Protein AF-A0A7X7D3A3-F1 (afdb_monomer)

Mean predicted aligned error: 17.34 Å

pLDDT: mean 84.49, std 18.95, range [30.3, 98.81]

Foldseek 3Di:
DDDDDDDDDDDDDDDDDDDDDDDDDDDDDDDDDDDDDDDDDDDDDDDDDDDDDDDDDDDPPDDDVVVVVVVVVVVVVVCVVVVVVVVLVCQQQPPPAFADKDKFFFDPPDWLLRVLVSCVVVQLGVHSVSLVVVVVVVVDTDFEGGIFIGTHNHHSVRVVVRRVVHHDDPPPPPQFDKQFFDFLAWLLVVLVSLPVVDPPRHSVVLLVCLQVVLADAPLADPPHSGCAQQFAGGIDGHDPPDDSSNNSNVRNVVSVVLCVVLPVPVLQVVLCVPLVDNDDSQLLSLQLLLLQVPALDLVCLLVLLVLLSLCLSVQHQSLRVLQQCLQQVVVVHDRDLPDPVGQSNSNNGTDGGPGRSIHGHSSSSNSSSRHDDDQFNDWDDPDQRDIDTDRDVVVVVVRLVNCVVVVNPSD

Radius of gyration: 46.27 Å; Cα contacts (8 Å, |Δi|>4): 566; chains: 1; bounding box: 114×82×119 Å

Structure (mmCIF, N/CA/C/O backbone):
data_AF-A0A7X7D3A3-F1
#
_entry.id   AF-A0A7X7D3A3-F1
#
loop_
_atom_site.group_PDB
_atom_site.id
_atom_site.type_symbol
_atom_site.label_atom_id
_atom_site.label_alt_id
_atom_site.label_comp_id
_atom_site.label_asym_id
_atom_site.label_entity_id
_atom_site.label_seq_id
_atom_site.pdbx_PDB_ins_code
_atom_site.Cartn_x
_atom_site.Cartn_y
_atom_site.Cartn_z
_atom_site.occupancy
_atom_site.B_iso_or_equiv
_atom_site.auth_seq_id
_atom_site.auth_comp_id
_atom_site.auth_asym_id
_atom_site.auth_atom_id
_atom_site.pdbx_PDB_model_num
ATOM 1 N N . MET A 1 1 ? 2.700 42.071 -3.654 1.00 42.41 1 MET A N 1
ATOM 2 C CA . MET A 1 1 ? 1.911 43.321 -3.659 1.00 42.41 1 MET A CA 1
ATOM 3 C C . MET A 1 1 ? 0.602 43.046 -2.926 1.00 42.41 1 MET A C 1
ATOM 5 O O . MET A 1 1 ? -0.077 42.122 -3.356 1.00 42.41 1 MET A O 1
ATOM 9 N N . PRO A 1 2 ? 0.286 43.743 -1.819 1.00 57.59 2 PRO A N 1
ATOM 10 C CA . PRO A 1 2 ? -0.967 43.575 -1.081 1.00 57.59 2 PRO A CA 1
ATOM 11 C C . PRO A 1 2 ? -1.868 44.826 -1.151 1.00 57.59 2 PRO A C 1
ATOM 13 O O . PRO A 1 2 ? -1.368 45.946 -1.188 1.00 57.59 2 PRO A O 1
ATOM 16 N N . ALA A 1 3 ? -3.183 44.623 -1.132 1.00 42.22 3 ALA A N 1
ATOM 17 C CA . ALA A 1 3 ? -4.250 45.549 -0.713 1.00 42.22 3 ALA A CA 1
ATOM 18 C C . ALA A 1 3 ? -5.552 44.730 -0.809 1.00 42.22 3 ALA A C 1
ATOM 20 O O . ALA A 1 3 ? -5.716 44.005 -1.782 1.00 42.22 3 ALA A O 1
ATOM 21 N N . GLY A 1 4 ? -6.503 44.706 0.115 1.00 35.97 4 GLY A N 1
ATOM 22 C CA . GLY A 1 4 ? -6.866 45.575 1.232 1.00 35.97 4 GLY A CA 1
ATOM 23 C C . GLY A 1 4 ? -8.407 45.470 1.367 1.00 35.97 4 GLY A C 1
ATOM 24 O O . GLY A 1 4 ? -9.063 45.293 0.340 1.00 35.97 4 GLY A O 1
ATOM 25 N N . PRO A 1 5 ? -8.992 45.501 2.578 1.00 63.09 5 PRO A N 1
ATOM 26 C CA . PRO A 1 5 ? -10.416 45.233 2.827 1.00 63.09 5 PRO A CA 1
ATOM 27 C C . PRO A 1 5 ? -11.272 46.514 2.834 1.00 63.09 5 PRO A C 1
ATOM 29 O O . PRO A 1 5 ? -10.730 47.615 2.910 1.00 63.09 5 PRO A O 1
ATOM 32 N N . THR A 1 6 ? -12.605 46.374 2.823 1.00 49.06 6 THR A N 1
ATOM 33 C CA . THR A 1 6 ? -13.546 47.472 3.136 1.00 49.06 6 THR A CA 1
ATOM 34 C C . THR A 1 6 ? -14.730 46.981 3.984 1.00 49.06 6 THR A C 1
ATOM 36 O O . THR A 1 6 ? -15.481 46.102 3.570 1.00 49.06 6 THR A O 1
ATOM 39 N N . GLU A 1 7 ? -14.848 47.547 5.188 1.00 44.03 7 GLU A N 1
ATOM 40 C CA . GLU A 1 7 ? -16.096 47.767 5.942 1.00 44.03 7 GLU A CA 1
ATOM 41 C C . GLU A 1 7 ? -16.736 49.121 5.496 1.00 44.03 7 GLU A C 1
ATOM 43 O O . GLU A 1 7 ? -16.257 49.715 4.527 1.00 44.03 7 GLU A O 1
ATOM 48 N N . PRO A 1 8 ? -17.654 49.742 6.274 1.00 67.25 8 PRO A N 1
ATOM 49 C CA . PRO A 1 8 ? -19.105 49.521 6.402 1.00 67.25 8 PRO A CA 1
ATOM 50 C C . PRO A 1 8 ? -19.854 50.827 6.020 1.00 67.25 8 PRO A C 1
ATOM 52 O O . PRO A 1 8 ? -19.216 51.687 5.430 1.00 67.25 8 PRO A O 1
ATOM 55 N N . LEU A 1 9 ? -21.155 51.006 6.336 1.00 42.56 9 LEU A N 1
ATOM 56 C CA . LEU A 1 9 ? -21.838 52.295 6.660 1.00 42.56 9 LEU A CA 1
ATOM 57 C C . LEU A 1 9 ? -23.389 52.113 6.830 1.00 42.56 9 LEU A C 1
ATOM 59 O O . LEU A 1 9 ? -23.883 51.033 6.508 1.00 42.56 9 LEU A O 1
ATOM 63 N N . PRO A 1 10 ? -24.140 53.097 7.397 1.00 54.12 10 PRO A N 1
ATOM 64 C CA . PRO A 1 10 ? -25.171 52.907 8.437 1.00 54.12 10 PRO A CA 1
ATOM 65 C C . PRO A 1 10 ? -26.549 53.544 8.098 1.00 54.12 10 PRO A C 1
ATOM 67 O O . PRO A 1 10 ? -26.739 54.016 6.982 1.00 54.12 10 PRO A O 1
ATOM 70 N N . GLY A 1 11 ? -27.444 53.658 9.097 1.00 34.69 11 GLY A N 1
ATOM 71 C CA . GLY A 1 11 ? -28.260 54.875 9.290 1.00 34.69 11 GLY A CA 1
ATOM 72 C C . GLY A 1 11 ? -29.787 54.732 9.398 1.00 34.69 11 GLY A C 1
ATOM 73 O O . GLY A 1 11 ? -30.402 54.047 8.587 1.00 34.69 11 GLY A O 1
ATOM 74 N N . ASP A 1 12 ? -30.336 55.468 10.376 1.00 43.19 12 ASP A N 1
ATOM 75 C CA . ASP A 1 12 ? -31.549 56.313 10.298 1.00 43.19 12 ASP A CA 1
ATOM 76 C C . ASP A 1 12 ? -32.794 55.889 11.117 1.00 43.19 12 ASP A C 1
ATOM 78 O O . ASP A 1 12 ? -33.663 55.128 10.694 1.00 43.19 12 ASP A O 1
ATOM 82 N N . ASP A 1 13 ? -32.817 56.355 12.369 1.00 43.16 13 ASP A N 1
ATOM 83 C CA . ASP A 1 13 ? -33.705 57.379 12.956 1.00 43.16 13 ASP A CA 1
ATOM 84 C C . ASP A 1 13 ? -35.021 57.719 12.213 1.00 43.16 13 ASP A C 1
ATOM 86 O O . ASP A 1 13 ? -34.980 58.110 11.054 1.00 43.16 13 ASP A O 1
ATOM 90 N N . ASP A 1 14 ? -36.171 57.714 12.915 1.00 43.06 14 ASP A N 1
ATOM 91 C CA . ASP A 1 14 ? -37.113 58.854 12.907 1.00 43.06 14 ASP A CA 1
ATOM 92 C C . ASP A 1 14 ? -38.301 58.716 13.884 1.00 43.06 14 ASP A C 1
ATOM 94 O O . ASP A 1 14 ? -38.749 57.635 14.268 1.00 43.06 14 ASP A O 1
ATOM 98 N N . ILE A 1 15 ? -38.785 59.885 14.303 1.00 35.81 15 ILE A N 1
ATOM 99 C CA . ILE A 1 15 ? -39.710 60.187 15.402 1.00 35.81 15 ILE A CA 1
ATOM 100 C C . ILE A 1 15 ? -41.029 60.766 14.822 1.00 35.81 15 ILE A C 1
ATOM 102 O O . ILE A 1 15 ? -40.985 61.427 13.791 1.00 35.81 15 ILE A O 1
ATOM 106 N N . TRP A 1 16 ? -42.152 60.627 15.557 1.00 33.91 16 TRP A N 1
ATOM 107 C CA . TRP A 1 16 ? -43.258 61.609 15.773 1.00 33.91 16 TRP A CA 1
ATOM 108 C C . TRP A 1 16 ? -44.717 61.289 15.352 1.00 33.91 16 TRP A C 1
ATOM 110 O O . TRP A 1 16 ? -45.013 60.844 14.251 1.00 33.91 16 TRP A O 1
ATOM 120 N N . THR A 1 17 ? -45.615 61.770 16.240 1.00 37.44 17 THR A N 1
ATOM 121 C CA . THR A 1 17 ? -47.051 62.163 16.125 1.00 37.44 17 THR A CA 1
ATOM 122 C C . THR A 1 17 ? -48.114 61.052 16.245 1.00 37.44 17 THR A C 1
ATOM 124 O O . THR A 1 17 ? -48.041 60.061 15.540 1.00 37.44 17 THR A O 1
ATOM 127 N N . ALA A 1 18 ? -49.057 61.015 17.207 1.00 33.09 18 ALA A N 1
ATOM 128 C CA . ALA A 1 18 ? -50.016 61.964 17.825 1.00 33.09 18 ALA A CA 1
ATOM 129 C C . ALA A 1 18 ? -51.439 61.918 17.202 1.00 33.09 18 ALA A C 1
ATOM 131 O O . ALA A 1 18 ? -51.650 62.578 16.196 1.00 33.09 18 ALA A O 1
ATOM 132 N N . SER A 1 19 ? -52.357 61.191 17.884 1.00 38.97 19 SER A N 1
ATOM 133 C CA . SER A 1 19 ? -53.828 61.365 18.135 1.00 38.97 19 SER A CA 1
ATOM 134 C C . SER A 1 19 ? -54.789 61.804 16.988 1.00 38.97 19 SER A C 1
ATOM 136 O O . SER A 1 19 ? -54.306 62.119 15.910 1.00 38.97 19 SER A O 1
ATOM 138 N N . PRO A 1 20 ? -56.139 61.944 17.160 1.00 56.09 20 PRO A N 1
ATOM 139 C CA . PRO A 1 20 ? -57.086 61.609 18.256 1.00 56.09 20 PRO A CA 1
ATOM 140 C C . PRO A 1 20 ? -58.430 60.949 17.776 1.00 56.09 20 PRO A C 1
ATOM 142 O O . PRO A 1 20 ? -58.563 60.602 16.607 1.00 56.09 20 PRO A O 1
ATOM 145 N N . VAL A 1 21 ? -59.425 60.916 18.694 1.00 42.16 21 VAL A N 1
ATOM 146 C CA . VAL A 1 21 ? -60.917 60.895 18.546 1.00 42.16 21 VAL A CA 1
ATOM 147 C C . VAL A 1 21 ? -61.598 59.596 18.061 1.00 42.16 21 VAL A C 1
ATOM 149 O O . VAL A 1 21 ? -61.060 58.893 17.223 1.00 42.16 21 VAL A O 1
ATOM 152 N N . ASP A 1 22 ? -62.767 59.147 18.544 1.00 38.09 22 ASP A N 1
ATOM 153 C CA . ASP A 1 22 ? -63.893 59.751 19.284 1.00 38.09 22 ASP A CA 1
ATOM 154 C C . ASP A 1 22 ? -64.672 58.657 20.066 1.00 38.09 22 ASP A C 1
ATOM 156 O O . ASP A 1 22 ? -64.638 57.483 19.696 1.00 38.09 22 ASP A O 1
ATOM 160 N N . GLY A 1 23 ? -65.382 59.048 21.137 1.00 30.30 23 GLY A N 1
ATOM 161 C CA . GLY A 1 23 ? -66.297 58.201 21.933 1.00 30.30 23 GLY A CA 1
ATOM 162 C C . GLY A 1 23 ? -67.658 57.931 21.245 1.00 30.30 23 GLY A C 1
ATOM 163 O O . GLY A 1 23 ? -67.702 57.920 20.017 1.00 30.30 23 GLY A O 1
ATOM 164 N N . PRO A 1 24 ? -68.800 57.793 21.968 1.00 52.47 24 PRO A N 1
ATOM 165 C CA . PRO A 1 24 ? -68.982 57.924 23.421 1.00 52.47 24 PRO A CA 1
ATOM 166 C C . PRO A 1 24 ? -70.018 56.960 24.075 1.00 52.47 24 PRO A C 1
ATOM 168 O O . PRO A 1 24 ? -70.699 56.204 23.390 1.00 52.47 24 PRO A O 1
ATOM 171 N N . ALA A 1 25 ? -70.163 57.147 25.403 1.00 39.56 25 ALA A N 1
ATOM 172 C CA . ALA A 1 25 ? -71.405 57.138 26.211 1.00 39.56 25 ALA A CA 1
ATOM 173 C C . ALA A 1 25 ? -72.142 55.789 26.389 1.00 39.56 25 ALA A C 1
ATOM 175 O O . ALA A 1 25 ? -72.196 54.975 25.481 1.00 39.56 25 ALA A O 1
ATOM 176 N N . ALA A 1 26 ? -72.797 55.445 27.498 1.00 41.62 26 ALA A N 1
ATOM 177 C CA . ALA A 1 26 ? -73.342 56.121 28.688 1.00 41.62 26 ALA A CA 1
ATOM 178 C C . ALA A 1 26 ? -74.039 54.967 29.487 1.00 41.62 26 ALA A C 1
ATOM 180 O O . ALA A 1 26 ? -74.366 53.953 28.873 1.00 41.62 26 ALA A O 1
ATOM 181 N N . ASP A 1 27 ? -74.375 54.949 30.779 1.00 41.22 27 ASP A N 1
ATOM 182 C CA . ASP A 1 27 ? -74.460 55.947 31.843 1.00 41.22 27 ASP A CA 1
ATOM 183 C C . ASP A 1 27 ? -75.012 55.243 33.121 1.00 41.22 27 ASP A C 1
ATOM 185 O O . ASP A 1 27 ? -75.886 54.387 32.985 1.00 41.22 27 ASP A O 1
ATOM 189 N N . VAL A 1 28 ? -74.565 55.697 34.317 1.00 43.72 28 VAL A N 1
ATOM 190 C CA . VAL A 1 28 ? -75.420 56.135 35.475 1.00 43.72 28 VAL A CA 1
ATOM 191 C C . VAL A 1 28 ? -76.060 55.035 36.364 1.00 43.72 28 VAL A C 1
ATOM 193 O O . VAL A 1 28 ? -76.602 54.068 35.848 1.00 4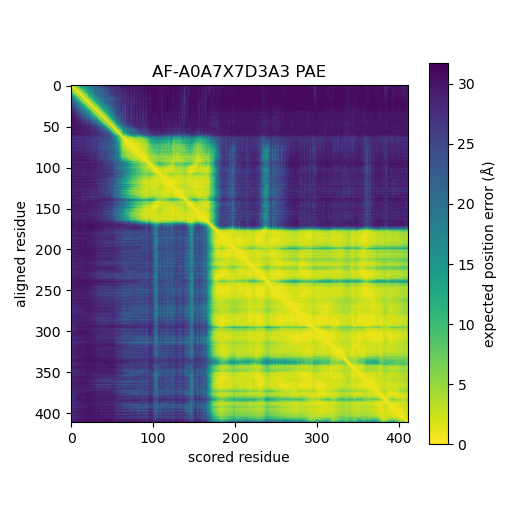3.72 28 VAL A O 1
ATOM 196 N N . ASP A 1 29 ? -76.078 55.020 37.710 1.00 40.81 29 ASP A N 1
ATOM 197 C CA . ASP A 1 29 ? -75.794 55.888 38.888 1.00 40.81 29 ASP A CA 1
ATOM 198 C C . ASP A 1 29 ? -75.443 54.915 40.064 1.00 40.81 29 ASP A C 1
ATOM 200 O O . ASP A 1 29 ? -75.900 53.774 40.035 1.00 40.81 29 ASP A O 1
ATOM 204 N N . GLY A 1 30 ? -74.599 55.156 41.086 1.00 31.09 30 GLY A N 1
ATOM 205 C CA . GLY A 1 30 ? -74.633 56.196 42.133 1.00 31.09 30 GLY A CA 1
ATOM 206 C C . GLY A 1 30 ? -75.637 55.870 43.278 1.00 31.09 30 GLY A C 1
ATOM 207 O O . GLY A 1 30 ? -76.678 55.292 42.983 1.00 31.09 30 GLY A O 1
ATOM 208 N N . PRO A 1 31 ? -75.494 56.368 44.533 1.00 49.19 31 PRO A N 1
ATOM 209 C CA . PRO A 1 31 ? -74.271 56.793 45.244 1.00 49.19 31 PRO A CA 1
ATOM 210 C C . PRO A 1 31 ? -74.310 56.637 46.813 1.00 49.19 31 PRO A C 1
ATOM 212 O O . PRO A 1 31 ? -75.341 56.306 47.395 1.00 49.19 31 PRO A O 1
ATOM 215 N N . TRP A 1 32 ? -73.176 56.982 47.453 1.00 41.19 32 TRP A N 1
ATOM 216 C CA . TRP A 1 32 ? -72.977 57.618 48.784 1.00 41.19 32 TRP A CA 1
ATOM 217 C C . TRP A 1 32 ? -72.600 56.840 50.067 1.00 41.19 32 TRP A C 1
ATOM 219 O O . TRP A 1 32 ? -73.229 55.857 50.451 1.00 41.19 32 TRP A O 1
ATOM 229 N N . HIS A 1 33 ? -71.663 57.514 50.760 1.00 41.97 33 HIS A N 1
ATOM 230 C CA . HIS A 1 33 ? -71.342 57.608 52.191 1.00 41.97 33 HIS A CA 1
ATOM 231 C C . HIS A 1 33 ? -70.154 56.755 52.699 1.00 41.97 33 HIS A C 1
ATOM 233 O O . HIS A 1 33 ? -70.232 55.530 52.682 1.00 41.97 33 HIS A O 1
ATOM 239 N N . ASP A 1 34 ? -68.963 57.340 52.935 1.00 39.34 34 ASP A N 1
ATOM 240 C CA . ASP A 1 34 ? -68.569 58.289 54.025 1.00 39.34 34 ASP A CA 1
ATOM 241 C C . ASP A 1 34 ? -68.220 57.458 55.294 1.00 39.34 34 ASP A C 1
ATOM 243 O O . ASP A 1 34 ? -68.974 56.549 55.624 1.00 39.34 34 ASP A O 1
ATOM 247 N N . ASP A 1 35 ? -67.129 57.567 56.063 1.00 40.81 35 ASP A N 1
ATOM 248 C CA . ASP A 1 35 ? -66.129 58.605 56.327 1.00 40.81 35 ASP A CA 1
ATOM 249 C C . ASP A 1 35 ? -65.016 58.016 57.252 1.00 40.81 35 ASP A C 1
ATOM 251 O O . ASP A 1 35 ? -65.257 57.045 57.967 1.00 40.81 35 ASP A O 1
ATOM 255 N N . ASP A 1 36 ? -63.834 58.645 57.219 1.00 41.06 36 ASP A N 1
ATOM 256 C CA . ASP A 1 36 ? -62.830 58.921 58.278 1.00 41.06 36 ASP A CA 1
ATOM 257 C C . ASP A 1 36 ? -62.138 57.778 59.078 1.00 41.06 36 ASP A C 1
ATOM 259 O O . ASP A 1 36 ? -62.785 56.891 59.614 1.00 41.06 36 ASP A O 1
ATOM 263 N N . HIS A 1 37 ? -60.806 57.601 59.185 1.00 37.91 37 HIS A N 1
ATOM 264 C CA . HIS A 1 37 ? -59.613 58.434 59.484 1.00 37.91 37 HIS A CA 1
ATOM 265 C C . HIS A 1 37 ? -59.346 58.769 60.977 1.00 37.91 37 HIS A C 1
ATOM 267 O O . HIS A 1 37 ? -60.012 59.642 61.516 1.00 37.91 37 HIS A O 1
ATOM 273 N N . TRP A 1 38 ? -58.263 58.155 61.515 1.00 37.16 38 TRP A N 1
ATOM 274 C CA . TRP A 1 38 ? -57.413 58.519 62.687 1.00 37.16 38 TRP A CA 1
ATOM 275 C C . TRP A 1 38 ? -58.132 58.590 64.062 1.00 37.16 38 TRP A C 1
ATOM 277 O O . TRP A 1 38 ? -59.338 58.754 64.118 1.00 37.16 38 TRP A O 1
ATOM 287 N N . ASP A 1 39 ? -57.546 58.449 65.250 1.00 37.09 39 ASP A N 1
ATOM 288 C CA . ASP A 1 39 ? -56.193 58.266 65.779 1.00 37.09 39 ASP A CA 1
ATOM 289 C C . ASP A 1 39 ? -56.359 57.813 67.255 1.00 37.09 39 ASP A C 1
ATOM 291 O O . ASP A 1 39 ? -57.410 58.051 67.850 1.00 37.09 39 ASP A O 1
ATOM 295 N N . ASP A 1 40 ? -55.304 57.213 67.805 1.00 39.06 40 ASP A N 1
ATOM 296 C CA . ASP A 1 40 ? -54.791 57.429 69.167 1.00 39.06 40 ASP A CA 1
ATOM 297 C C . ASP A 1 40 ? -55.557 57.061 70.477 1.00 39.06 40 ASP A C 1
ATOM 299 O O . ASP A 1 40 ? -56.755 57.243 70.672 1.00 39.06 40 ASP A O 1
ATOM 303 N N . ASP A 1 41 ? -54.708 56.603 71.408 1.00 40.47 41 ASP A N 1
ATOM 304 C CA . ASP A 1 41 ? -54.720 56.740 72.872 1.00 40.47 41 ASP A CA 1
ATOM 305 C C . ASP A 1 41 ? -55.508 55.782 73.792 1.00 40.47 41 ASP A C 1
ATOM 307 O O . ASP A 1 41 ? -56.707 55.881 74.027 1.00 40.47 41 ASP A O 1
ATOM 311 N N . GLU A 1 42 ? -54.739 54.846 74.362 1.00 36.12 42 GLU A N 1
ATOM 312 C CA . GLU A 1 42 ? -54.232 54.900 75.749 1.00 36.12 42 GLU A CA 1
ATOM 313 C C . GLU A 1 42 ? -55.204 55.208 76.923 1.00 36.12 42 GLU A C 1
ATOM 315 O O . GLU A 1 42 ? -55.825 56.263 77.008 1.00 36.12 42 GLU A O 1
ATOM 320 N N . TRP A 1 43 ? -55.127 54.298 77.907 1.00 36.59 43 TRP A N 1
ATOM 321 C CA . TRP A 1 43 ? -55.358 54.438 79.356 1.00 36.59 43 TRP A CA 1
ATOM 322 C C . TRP A 1 43 ? -56.646 53.914 80.018 1.00 36.59 43 TRP A C 1
ATOM 324 O O . TRP A 1 43 ? -57.781 54.210 79.659 1.00 36.59 43 TRP A O 1
ATOM 334 N N . ASP A 1 44 ? -56.327 53.198 81.099 1.00 40.03 44 ASP A N 1
ATOM 335 C CA . ASP A 1 44 ? -56.958 53.135 82.413 1.00 40.03 44 ASP A CA 1
ATOM 336 C C . ASP A 1 44 ? -58.125 52.178 82.692 1.00 40.03 44 ASP A C 1
ATOM 338 O O . ASP A 1 44 ? -59.296 52.426 82.430 1.00 40.03 44 ASP A O 1
ATOM 342 N N . GLU A 1 45 ? -57.720 51.046 83.279 1.00 35.91 45 GLU A N 1
ATOM 343 C CA . GLU A 1 45 ? -57.871 50.754 84.714 1.00 35.91 45 GLU A CA 1
ATOM 344 C C . GLU A 1 45 ? -59.260 50.838 85.385 1.00 35.91 45 GLU A C 1
ATOM 346 O O . GLU A 1 45 ? -59.953 51.850 85.389 1.00 35.91 45 GLU A O 1
ATOM 351 N N . HIS A 1 46 ? -59.493 49.762 86.143 1.00 42.53 46 HIS A N 1
ATOM 352 C CA . HIS A 1 46 ? -60.260 49.646 87.382 1.00 42.53 46 HIS A CA 1
ATOM 353 C C . HIS A 1 46 ? -61.743 49.216 87.352 1.00 42.53 46 HIS A C 1
ATOM 355 O O . HIS A 1 46 ? -62.665 49.968 87.051 1.00 42.53 46 HIS A O 1
ATOM 361 N N . ASP A 1 47 ? -61.875 47.970 87.823 1.00 40.16 47 ASP A N 1
ATOM 362 C CA . ASP A 1 47 ? -62.691 47.498 88.946 1.00 40.16 47 ASP A CA 1
ATOM 363 C C . ASP A 1 47 ? -64.190 47.222 88.761 1.00 40.16 47 ASP A C 1
ATOM 365 O O . ASP A 1 47 ? -65.032 48.105 88.628 1.00 40.16 47 ASP A O 1
ATOM 369 N N . ASP A 1 48 ? -64.460 45.916 88.869 1.00 42.38 48 ASP A N 1
ATOM 370 C CA . ASP A 1 48 ? -65.382 45.270 89.803 1.00 42.38 48 ASP A CA 1
ATOM 371 C C . ASP A 1 48 ? -66.829 45.769 89.868 1.00 42.38 48 ASP A C 1
ATOM 373 O O . ASP A 1 48 ? -67.116 46.844 90.379 1.00 42.38 48 ASP A O 1
ATOM 377 N N . HIS A 1 49 ? -67.768 44.881 89.515 1.00 44.53 49 HIS A N 1
ATOM 378 C CA . HIS A 1 49 ? -68.844 44.504 90.437 1.00 44.53 49 HIS A CA 1
ATOM 379 C C . HIS A 1 49 ? -69.559 43.207 90.020 1.00 44.53 49 HIS A C 1
ATOM 381 O O . HIS A 1 49 ? -69.863 42.963 88.853 1.00 44.53 49 HIS A O 1
ATOM 387 N N . ASP A 1 50 ? -69.810 42.408 91.053 1.00 43.16 50 ASP A N 1
ATOM 388 C CA . ASP A 1 50 ? -70.462 41.107 91.129 1.00 43.16 50 ASP A CA 1
ATOM 389 C C . ASP A 1 50 ? -71.963 41.063 90.743 1.00 43.16 50 ASP A C 1
ATOM 391 O O . ASP A 1 50 ? -72.707 42.031 90.890 1.00 43.16 50 ASP A O 1
ATOM 395 N N . ASP A 1 51 ? -72.376 39.833 90.404 1.00 43.12 51 ASP A N 1
ATOM 396 C CA . ASP A 1 51 ? -73.611 39.141 90.818 1.00 43.12 51 ASP A CA 1
ATOM 397 C C . ASP A 1 51 ? -74.975 39.298 90.086 1.00 43.12 51 ASP A C 1
ATOM 399 O O . ASP A 1 51 ? -75.764 40.214 90.299 1.00 43.12 51 ASP A O 1
ATOM 403 N N . HIS A 1 52 ? -75.289 38.197 89.376 1.00 41.78 52 HIS A N 1
ATOM 404 C CA . HIS A 1 52 ? -76.473 37.317 89.500 1.00 41.78 52 HIS A CA 1
ATOM 405 C C . HIS A 1 52 ? -77.699 37.408 88.553 1.00 41.78 52 HIS A C 1
ATOM 407 O O . HIS A 1 52 ? -78.363 38.425 88.393 1.00 41.78 52 HIS A O 1
ATOM 413 N N . ASP A 1 53 ? -78.036 36.189 88.087 1.00 45.44 53 ASP A N 1
ATOM 414 C CA . ASP A 1 53 ? -79.340 35.600 87.733 1.00 45.44 53 ASP A CA 1
ATOM 415 C C . ASP A 1 53 ? -80.019 35.921 86.386 1.00 45.44 53 ASP A C 1
ATOM 417 O O . ASP A 1 53 ? -80.634 36.963 86.192 1.00 45.44 53 ASP A O 1
ATOM 421 N N . TYR A 1 54 ? -80.029 34.941 85.466 1.00 46.34 54 TYR A N 1
ATOM 422 C CA . TYR A 1 54 ? -81.093 33.920 85.340 1.00 46.34 54 TYR A CA 1
ATOM 423 C C . TYR A 1 54 ? -80.701 32.853 84.293 1.00 46.34 54 TYR A C 1
ATOM 425 O O . TYR A 1 54 ? -80.125 33.161 83.251 1.00 46.34 54 TYR A O 1
ATOM 433 N N . VAL A 1 55 ? -81.030 31.584 84.558 1.00 54.59 55 VAL A N 1
ATOM 434 C CA . VAL A 1 55 ? -80.913 30.478 83.591 1.00 54.59 55 VAL A CA 1
ATOM 435 C C . VAL A 1 55 ? -82.234 30.335 82.834 1.00 54.59 55 VAL A C 1
ATOM 437 O O . VAL A 1 55 ? -83.214 29.869 83.407 1.00 54.59 55 VAL A O 1
ATOM 440 N N . ASP A 1 56 ? -82.223 30.648 81.538 1.00 53.91 56 ASP A N 1
ATOM 441 C CA . ASP A 1 56 ? -83.177 30.134 80.550 1.00 53.91 56 ASP A CA 1
ATOM 442 C C . ASP A 1 56 ? -82.431 29.132 79.659 1.00 53.91 56 ASP A C 1
ATOM 444 O O . ASP A 1 56 ? -81.481 29.495 78.967 1.00 53.91 56 ASP A O 1
ATOM 448 N N . LEU A 1 57 ? -82.828 27.854 79.673 1.00 59.12 57 LEU A N 1
ATOM 449 C CA . LEU A 1 57 ? -82.334 26.862 78.711 1.00 59.12 57 LEU A CA 1
ATOM 450 C C . LEU A 1 57 ? -83.067 27.074 77.373 1.00 59.12 57 LEU A C 1
ATOM 452 O O . LEU A 1 57 ? -84.264 26.776 77.300 1.00 59.12 57 LEU A O 1
ATOM 456 N N . PRO A 1 58 ? -82.402 27.539 76.298 1.00 51.50 58 PRO A N 1
ATOM 457 C CA . PRO A 1 58 ? -83.056 27.708 75.012 1.00 51.50 58 PRO A CA 1
ATOM 458 C C . PRO A 1 58 ? -83.252 26.354 74.325 1.00 51.50 58 PRO A C 1
ATOM 460 O O . PRO A 1 58 ? -82.404 25.460 74.386 1.00 51.50 58 PRO A O 1
ATOM 463 N N . ALA A 1 59 ? -84.384 26.227 73.630 1.00 53.50 59 ALA A N 1
ATOM 464 C CA . ALA A 1 59 ? -84.733 25.094 72.787 1.00 53.50 59 ALA A CA 1
ATOM 465 C C . ALA A 1 59 ? -83.570 24.706 71.859 1.00 53.50 59 ALA A C 1
ATOM 467 O O . ALA A 1 59 ? -83.090 25.519 71.069 1.00 53.50 59 ALA A O 1
ATOM 468 N N . SER A 1 60 ? -83.135 23.446 71.930 1.00 53.38 60 SER A N 1
ATOM 469 C CA . SER A 1 60 ? -82.113 22.908 71.037 1.00 53.38 60 SER A CA 1
ATOM 470 C C . SER A 1 60 ? -82.636 22.915 69.597 1.00 53.38 60 SER A C 1
ATOM 472 O O . SER A 1 60 ? -83.360 22.006 69.180 1.00 53.38 60 SER A O 1
ATOM 474 N N . GLY A 1 61 ? -82.276 23.941 68.829 1.00 58.44 61 GLY A N 1
ATOM 475 C CA . GLY A 1 61 ? -82.433 23.973 67.381 1.00 58.44 61 GLY A CA 1
ATOM 476 C C . GLY A 1 61 ? -81.522 22.929 66.747 1.00 58.44 61 GLY A C 1
ATOM 477 O O . GLY A 1 61 ? -80.426 23.243 66.293 1.00 58.44 61 GLY A O 1
ATOM 478 N N . SER A 1 62 ? -81.939 21.661 66.747 1.00 62.59 62 SER A N 1
ATOM 479 C CA . SER A 1 62 ? -81.214 20.614 66.034 1.00 62.59 62 SER A CA 1
ATOM 480 C C . SER A 1 62 ? -81.293 20.917 64.539 1.00 62.59 62 SER A C 1
ATOM 482 O O . SER A 1 62 ? -82.388 20.901 63.971 1.00 62.59 62 SER A O 1
ATOM 484 N N . LEU A 1 63 ? -80.148 21.193 63.907 1.00 66.56 63 LEU A N 1
ATOM 485 C CA . LEU A 1 63 ? -80.034 21.290 62.451 1.00 66.56 63 LEU A CA 1
ATOM 486 C C . LEU A 1 63 ? -80.772 20.108 61.793 1.00 66.56 63 LEU A C 1
ATOM 488 O O . LEU A 1 63 ? -80.671 18.978 62.290 1.00 66.56 63 LEU A O 1
ATOM 492 N N . PRO A 1 64 ? -81.512 20.322 60.689 1.00 77.88 64 PRO A N 1
ATOM 493 C CA . PRO A 1 64 ? -82.197 19.232 60.013 1.00 77.88 64 PRO A CA 1
ATOM 494 C C . PRO A 1 64 ? -81.189 18.133 59.669 1.00 77.88 64 PRO A C 1
ATOM 496 O O . PRO A 1 64 ? -80.141 18.415 59.090 1.00 77.88 64 PRO A O 1
ATOM 499 N N . LYS A 1 65 ? -81.499 16.870 59.985 1.00 76.62 65 LYS A N 1
ATOM 500 C CA . LYS A 1 65 ? -80.581 15.734 59.764 1.00 76.62 65 LYS A CA 1
ATOM 501 C C . LYS A 1 65 ? -80.042 15.657 58.322 1.00 76.62 65 LYS A C 1
ATOM 503 O O . LYS A 1 65 ? -78.933 15.177 58.119 1.00 76.62 65 LYS A O 1
ATOM 508 N N . TRP A 1 66 ? -80.779 16.174 57.331 1.00 79.62 66 TRP A N 1
ATOM 509 C CA . TRP A 1 66 ? -80.343 16.242 55.930 1.00 79.62 66 TRP A CA 1
ATOM 510 C C . TRP A 1 66 ? -79.190 17.231 55.681 1.00 79.62 66 TRP A C 1
ATOM 512 O O . TRP A 1 66 ? -78.363 16.963 54.816 1.00 79.62 66 TRP A O 1
ATOM 522 N N . VAL A 1 67 ? -79.078 18.318 56.456 1.00 84.38 67 VAL A N 1
ATOM 523 C CA . VAL A 1 67 ? -77.963 19.284 56.370 1.00 84.38 67 VAL A CA 1
ATOM 524 C C . VAL A 1 67 ? -76.669 18.646 56.872 1.00 84.38 67 VAL A C 1
ATOM 526 O O . VAL A 1 67 ? -75.625 18.794 56.244 1.00 84.38 67 VAL A O 1
ATOM 529 N N . ALA A 1 68 ? -76.743 17.863 57.953 1.00 83.12 68 ALA A N 1
ATOM 530 C CA . ALA A 1 68 ? -75.600 17.100 58.454 1.00 83.12 68 ALA A CA 1
ATOM 531 C C . ALA A 1 68 ? -75.141 16.029 57.444 1.00 83.12 68 ALA A C 1
ATOM 533 O O . ALA A 1 68 ? -73.947 15.896 57.189 1.00 83.12 68 ALA A O 1
ATOM 534 N N . VAL A 1 69 ? -76.078 15.309 56.813 1.00 86.88 69 VAL A N 1
ATOM 535 C CA . VAL A 1 69 ? -75.762 14.320 55.763 1.00 86.88 69 VAL A CA 1
ATOM 536 C C . VAL A 1 69 ? -75.166 14.988 54.519 1.00 86.88 69 VAL A C 1
ATOM 538 O O . VAL A 1 69 ? -74.169 14.502 53.992 1.00 86.88 69 VAL A O 1
ATOM 541 N N . ALA A 1 70 ? -75.719 16.119 54.073 1.00 88.81 70 ALA A N 1
ATOM 542 C CA . ALA A 1 70 ? -75.172 16.886 52.955 1.00 88.81 70 ALA A CA 1
ATOM 543 C C . ALA A 1 70 ? -73.760 17.414 53.260 1.00 88.81 70 ALA A C 1
ATOM 545 O O . ALA A 1 70 ? -72.875 17.295 52.417 1.00 88.81 70 ALA A O 1
ATOM 546 N N . GLY A 1 71 ? -73.520 17.914 54.476 1.00 90.25 71 GLY A N 1
ATOM 547 C CA . GLY A 1 71 ? -72.194 18.348 54.922 1.00 90.25 71 GLY A CA 1
ATOM 548 C C . GLY A 1 71 ? -71.163 17.216 54.912 1.00 90.25 71 GLY A C 1
ATOM 549 O O . GLY A 1 71 ? -70.059 17.396 54.404 1.00 90.25 71 GLY A O 1
ATOM 550 N N . VAL A 1 72 ? -71.537 16.021 55.384 1.00 91.06 72 VAL A N 1
ATOM 551 C CA . VAL A 1 72 ? -70.673 14.828 55.321 1.00 91.06 72 VAL A CA 1
ATOM 552 C C . VAL A 1 72 ? -70.399 14.411 53.873 1.00 91.06 72 VAL A C 1
ATOM 554 O O . VAL A 1 72 ? -69.260 14.096 53.542 1.00 91.06 72 VAL A O 1
ATOM 557 N N . LEU A 1 73 ? -71.398 14.449 52.987 1.00 91.62 73 LEU A N 1
ATOM 558 C CA . LEU A 1 73 ? -71.210 14.131 51.567 1.00 91.62 73 LEU A CA 1
ATOM 559 C C . LEU A 1 73 ? -70.285 15.128 50.858 1.00 91.62 73 LEU A C 1
ATOM 561 O O . LEU A 1 73 ? -69.435 14.711 50.075 1.00 91.62 73 LEU A O 1
ATOM 565 N N . VAL A 1 74 ? -70.405 16.425 51.153 1.00 92.19 74 VAL A N 1
ATOM 566 C CA . VAL A 1 74 ? -69.511 17.461 50.613 1.00 92.19 74 VAL A CA 1
ATOM 567 C C . VAL A 1 74 ? -68.087 17.280 51.136 1.00 92.19 74 VAL A C 1
ATOM 569 O O . VAL A 1 74 ? -67.143 17.366 50.356 1.00 92.19 74 VAL A O 1
ATOM 572 N N . LEU A 1 75 ? -67.917 16.964 52.423 1.00 92.19 75 LEU A N 1
ATOM 573 C CA . LEU A 1 75 ? -66.606 16.671 53.006 1.00 92.19 75 LEU A CA 1
ATOM 574 C C . LEU A 1 75 ? -65.965 15.431 52.359 1.00 92.19 75 LEU A C 1
ATOM 576 O O . LEU A 1 75 ? -64.791 15.458 52.002 1.00 92.19 75 LEU A O 1
ATOM 580 N N . LEU A 1 76 ? -66.737 14.358 52.164 1.00 91.06 76 LEU A N 1
ATOM 581 C CA . LEU A 1 76 ? -66.270 13.150 51.480 1.00 91.06 76 LEU A CA 1
ATOM 582 C C . LEU A 1 76 ? -65.892 13.441 50.026 1.00 91.06 76 LEU A C 1
ATOM 584 O O . LEU A 1 76 ? -64.846 12.987 49.571 1.00 91.06 76 LEU A O 1
ATOM 588 N N . LEU A 1 77 ? -66.690 14.237 49.311 1.00 91.69 77 LEU A N 1
ATOM 589 C CA . LEU A 1 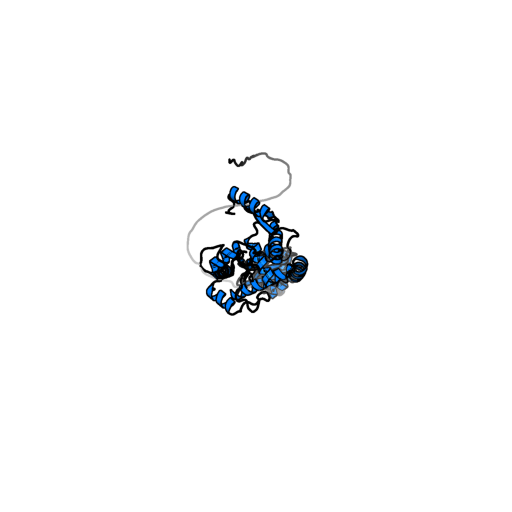77 ? -66.366 14.665 47.954 1.00 91.69 77 LEU A CA 1
ATOM 590 C C . LEU A 1 77 ? -65.079 15.500 47.926 1.00 91.69 77 LEU A C 1
ATOM 592 O O . LEU A 1 77 ? -64.216 15.246 47.093 1.00 91.69 77 LEU A O 1
ATOM 596 N N . ALA A 1 78 ? -64.910 16.442 48.855 1.00 89.25 78 ALA A N 1
ATOM 597 C 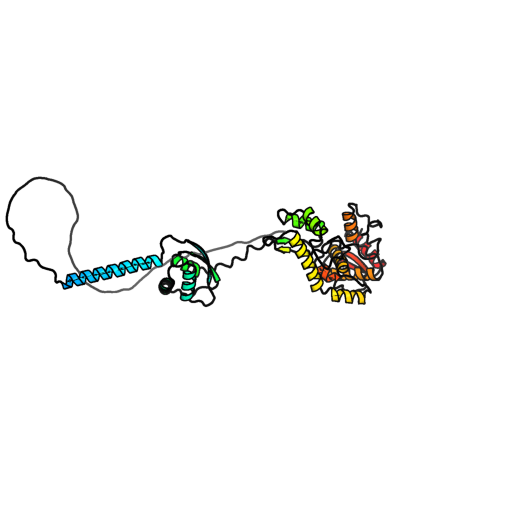CA . ALA A 1 78 ? -63.700 17.253 48.969 1.00 89.25 78 ALA A CA 1
ATOM 598 C C . ALA A 1 78 ? -62.460 16.404 49.295 1.00 89.25 78 ALA A C 1
ATOM 600 O O . ALA A 1 78 ? -61.397 16.644 48.730 1.00 89.25 78 ALA A O 1
ATOM 601 N N . LEU A 1 79 ? -62.589 15.376 50.140 1.00 90.31 79 LEU A N 1
ATOM 602 C CA . LEU A 1 79 ? -61.511 14.425 50.429 1.00 90.31 79 LEU A CA 1
ATOM 603 C C . LEU A 1 79 ? -61.161 13.559 49.216 1.00 90.31 79 LEU A C 1
ATOM 605 O O . LEU A 1 79 ? -59.983 13.328 48.957 1.00 90.31 79 LEU A O 1
ATOM 609 N N . VAL A 1 80 ? -62.157 13.111 48.449 1.00 88.88 80 VAL A N 1
ATOM 610 C CA . VAL A 1 80 ? -61.935 12.351 47.209 1.00 88.88 80 VAL A CA 1
ATOM 611 C C . VAL A 1 80 ? -61.267 13.227 46.150 1.00 88.88 80 VAL A C 1
ATOM 613 O O . VAL A 1 80 ? -60.298 12.797 45.528 1.00 88.88 80 VAL A O 1
ATOM 616 N N . VAL A 1 81 ? -61.730 14.466 45.974 1.00 89.19 81 VAL A N 1
ATOM 617 C CA . VAL A 1 81 ? -61.140 15.432 45.035 1.00 89.19 81 VAL A CA 1
ATOM 618 C C . VAL A 1 81 ? -59.726 15.817 45.469 1.00 89.19 81 VAL A C 1
ATOM 620 O O . VAL A 1 81 ? -58.813 15.781 44.651 1.00 89.19 81 VAL A O 1
ATOM 623 N N . GLY A 1 82 ? -59.515 16.123 46.751 1.00 86.06 82 GLY A N 1
ATOM 624 C CA . GLY A 1 82 ? -58.204 16.467 47.304 1.00 86.06 82 GLY A CA 1
ATOM 625 C C . GLY A 1 82 ? -57.215 15.302 47.238 1.00 86.06 82 GLY A C 1
ATOM 626 O O . GLY A 1 82 ? -56.082 15.478 46.799 1.00 86.06 82 GLY A O 1
ATOM 627 N N . GLY A 1 83 ? -57.651 14.090 47.591 1.00 86.06 83 GLY A N 1
ATOM 628 C CA . GLY A 1 83 ? -56.850 12.873 47.460 1.00 86.06 83 GLY A CA 1
ATOM 629 C C . GLY A 1 83 ? -56.513 12.551 46.002 1.00 86.06 83 GLY A C 1
ATOM 630 O O . GLY A 1 83 ? -55.366 12.229 45.694 1.00 86.06 83 GLY A O 1
ATOM 631 N N . GLY A 1 84 ? -57.481 12.713 45.095 1.00 86.19 84 GLY A N 1
ATOM 632 C CA . GLY A 1 84 ? -57.281 12.568 43.654 1.00 86.19 84 GLY A CA 1
ATOM 633 C C . GLY A 1 84 ? -56.308 13.600 43.083 1.00 86.19 84 GLY A C 1
ATOM 634 O O . GLY A 1 84 ? -55.448 13.243 42.282 1.00 86.19 84 GLY A O 1
ATOM 635 N N . TRP A 1 85 ? -56.383 14.853 43.540 1.00 86.12 85 TRP A N 1
ATOM 636 C CA . TRP A 1 85 ? -55.464 15.926 43.151 1.00 86.12 85 TRP A CA 1
ATOM 637 C C . TRP A 1 85 ? -54.028 15.647 43.606 1.00 86.12 85 TRP A C 1
ATOM 639 O O . TRP A 1 85 ? -53.092 15.759 42.816 1.00 86.12 85 TRP A O 1
ATOM 649 N N . VAL A 1 86 ? -53.846 15.214 44.858 1.00 86.50 86 VAL A N 1
ATOM 650 C CA . VAL A 1 86 ? -52.528 14.834 45.393 1.00 86.50 86 VAL A CA 1
ATOM 651 C C . VAL A 1 86 ? -51.953 13.630 44.648 1.00 86.50 86 VAL A C 1
ATOM 653 O O . VAL A 1 86 ? -50.769 13.626 44.315 1.00 86.50 86 VAL A O 1
ATOM 656 N N . TRP A 1 87 ? -52.773 12.616 44.365 1.00 89.12 87 TRP A N 1
ATOM 657 C CA . TRP A 1 87 ? -52.344 11.456 43.586 1.00 89.12 87 TRP A CA 1
ATOM 658 C C . TRP A 1 87 ? -51.940 11.848 42.162 1.00 89.12 87 TRP A C 1
ATOM 660 O O . TRP A 1 87 ? -50.869 11.458 41.717 1.00 89.12 87 TRP A O 1
ATOM 670 N N . TYR A 1 88 ? -52.738 12.671 41.480 1.00 88.38 88 TYR A N 1
ATOM 671 C CA . TYR A 1 88 ? -52.427 13.170 40.141 1.00 88.38 88 TYR A CA 1
ATOM 672 C C . TYR A 1 88 ? -51.107 13.954 40.110 1.00 88.38 88 TYR A C 1
ATOM 674 O O . TYR A 1 88 ? -50.256 13.678 39.265 1.00 88.38 88 TYR A O 1
ATOM 682 N N . ASN A 1 89 ? -50.894 14.869 41.062 1.00 86.31 89 ASN A N 1
ATOM 683 C CA . ASN A 1 89 ? -49.656 15.646 41.130 1.00 86.31 89 ASN A CA 1
ATOM 684 C C . ASN A 1 89 ? -48.425 14.755 41.322 1.00 86.31 89 ASN A C 1
ATOM 686 O O . ASN A 1 89 ? -47.412 15.007 40.686 1.00 86.31 89 ASN A O 1
ATOM 690 N N . ARG A 1 90 ? -48.525 13.677 42.113 1.00 86.44 90 ARG A N 1
ATOM 691 C CA . ARG A 1 90 ? -47.429 12.705 42.283 1.00 86.44 90 ARG A CA 1
ATOM 692 C C . ARG A 1 90 ? -47.102 11.904 41.028 1.00 86.44 90 ARG A C 1
ATOM 694 O O . ARG A 1 90 ? -46.040 11.304 40.969 1.00 86.44 90 ARG A O 1
ATOM 701 N N . GLN A 1 91 ? -48.011 11.850 40.062 1.00 87.50 91 GLN A N 1
ATOM 702 C CA . GLN A 1 91 ? -47.758 11.164 38.800 1.00 87.50 91 GLN A CA 1
ATOM 703 C C . GLN A 1 91 ? -47.105 12.110 37.790 1.00 87.50 91 GLN A C 1
ATOM 705 O O . GLN A 1 91 ? -46.207 11.692 37.069 1.00 87.50 91 GLN A O 1
ATOM 710 N N . VAL A 1 92 ? -47.530 13.379 37.768 1.00 86.88 92 VAL A N 1
ATOM 711 C CA . VAL A 1 92 ? -46.963 14.423 36.896 1.00 86.88 92 VAL A CA 1
ATOM 712 C C . VAL A 1 92 ? -45.564 14.850 37.342 1.00 86.88 92 VAL A C 1
ATOM 714 O O . VAL A 1 92 ? -44.709 15.091 36.494 1.00 86.88 92 VAL A O 1
ATOM 717 N N . ASP A 1 93 ? -45.359 14.945 38.654 1.00 89.88 93 ASP A N 1
ATOM 718 C CA . ASP A 1 93 ? -44.108 15.322 39.310 1.00 89.88 93 ASP A CA 1
ATOM 719 C C . ASP A 1 93 ? -43.824 14.311 40.437 1.00 89.88 93 ASP A C 1
ATOM 721 O O . ASP A 1 93 ? -44.280 14.481 41.580 1.00 89.88 93 ASP A O 1
ATOM 725 N N . PRO A 1 94 ? -43.187 13.173 40.106 1.00 87.06 94 PRO A N 1
ATOM 726 C CA . PRO A 1 94 ? -42.931 12.129 41.079 1.00 87.06 94 PRO A CA 1
ATOM 727 C C . PRO A 1 94 ? -41.873 12.564 42.107 1.00 87.06 94 PRO A C 1
ATOM 729 O O . PRO A 1 94 ? -40.868 13.192 41.770 1.00 87.06 94 PRO A O 1
ATOM 732 N N . PRO A 1 95 ? -42.053 12.216 43.395 1.00 81.06 95 PRO A N 1
ATOM 733 C CA . PRO A 1 95 ? -41.096 12.578 44.432 1.00 81.06 95 PRO A CA 1
ATOM 734 C C . PRO A 1 95 ? -39.734 11.909 44.191 1.00 81.06 95 PRO A C 1
ATOM 736 O O . PRO A 1 95 ? -39.662 10.780 43.710 1.00 81.06 95 PRO A O 1
ATOM 739 N N . GLY A 1 96 ? -38.651 12.582 44.586 1.00 79.25 96 GLY A N 1
ATOM 740 C CA . GLY A 1 96 ? -37.285 12.044 44.498 1.00 79.25 96 GLY A CA 1
ATOM 741 C C . GLY A 1 96 ? -36.455 12.554 43.316 1.00 79.25 96 GLY A C 1
ATOM 742 O O . GLY A 1 96 ? -35.256 12.294 43.290 1.00 79.25 96 GLY A O 1
ATOM 743 N N . GLY A 1 97 ? -37.048 13.333 42.406 1.00 81.12 97 GLY A N 1
ATOM 744 C CA . GLY A 1 97 ? -36.356 13.931 41.261 1.00 81.12 97 GLY A CA 1
ATOM 745 C C . GLY A 1 97 ? -35.876 12.909 40.215 1.00 81.12 97 GLY A C 1
ATOM 746 O O . GLY A 1 97 ? -36.071 11.703 40.393 1.00 81.12 97 GLY A O 1
ATOM 747 N N . PRO A 1 98 ? -35.247 13.372 39.118 1.00 87.12 98 PRO A N 1
ATOM 748 C CA . PRO A 1 98 ? -34.811 12.495 38.034 1.00 87.12 98 PRO A CA 1
ATOM 749 C C . PRO A 1 98 ? -33.686 11.536 38.456 1.00 87.12 98 PRO A C 1
ATOM 751 O O . PRO A 1 98 ? -32.644 11.960 38.964 1.00 87.12 98 PRO A O 1
ATOM 754 N N . GLY A 1 99 ? -33.877 10.247 38.185 1.00 86.12 99 GLY A N 1
ATOM 755 C CA . GLY A 1 99 ? -32.955 9.149 38.466 1.00 86.12 99 GLY A CA 1
ATOM 756 C C . GLY A 1 99 ? -31.859 8.966 37.410 1.00 86.12 99 GLY A C 1
ATOM 757 O O . GLY A 1 99 ? -31.300 9.935 36.887 1.00 86.12 99 GLY A O 1
ATOM 758 N N . GLU A 1 100 ? -31.509 7.708 37.134 1.00 87.00 100 GLU A N 1
ATOM 759 C CA . GLU A 1 100 ? -30.458 7.307 36.186 1.00 87.00 100 GLU A CA 1
ATOM 760 C C . GLU A 1 100 ? -30.780 7.703 34.743 1.00 87.00 100 GLU A C 1
ATOM 762 O O . GLU A 1 100 ? -31.947 7.815 34.368 1.00 87.00 100 GLU A O 1
ATOM 767 N N . ARG A 1 101 ? -29.733 7.908 33.935 1.00 87.25 101 ARG A N 1
ATOM 768 C CA . ARG A 1 101 ? -29.860 8.216 32.507 1.00 87.25 101 ARG A CA 1
ATOM 769 C C . ARG A 1 101 ? -30.173 6.957 31.704 1.00 87.25 101 ARG A C 1
ATOM 771 O O . ARG A 1 101 ? -29.540 5.930 31.925 1.00 87.25 101 ARG A O 1
ATOM 778 N N . VAL A 1 102 ? -31.101 7.071 30.762 1.00 89.38 102 VAL A N 1
ATOM 779 C CA . VAL A 1 102 ? -31.555 5.993 29.877 1.00 89.38 102 VAL A CA 1
ATOM 780 C C . VAL A 1 102 ? -31.709 6.516 28.450 1.00 89.38 102 VAL A C 1
ATOM 782 O O . VAL A 1 102 ? -32.107 7.665 28.248 1.00 89.38 102 VAL A O 1
ATOM 785 N N . THR A 1 103 ? -31.395 5.675 27.466 1.00 90.06 103 THR A N 1
ATOM 786 C CA . THR A 1 103 ? -31.551 5.996 26.042 1.00 90.06 103 THR A CA 1
ATOM 787 C C . THR A 1 103 ? -32.800 5.313 25.510 1.00 90.06 103 THR A C 1
ATOM 789 O O . THR A 1 103 ? -32.906 4.092 25.571 1.00 90.06 103 THR A O 1
ATOM 792 N N . ILE A 1 104 ? -33.729 6.102 24.978 1.00 90.44 104 ILE A N 1
ATOM 793 C CA . ILE A 1 104 ? -35.027 5.633 24.492 1.00 90.44 104 ILE A CA 1
ATOM 794 C C . ILE A 1 104 ? -35.071 5.747 22.973 1.00 90.44 104 ILE A C 1
ATOM 796 O O . ILE A 1 104 ? -34.818 6.824 22.438 1.00 90.44 104 ILE A O 1
ATOM 800 N N . ASP A 1 105 ? -35.432 4.668 22.283 1.00 89.88 105 ASP A N 1
ATOM 801 C CA . ASP A 1 105 ? -35.693 4.689 20.841 1.00 89.88 105 ASP A CA 1
ATOM 802 C C . ASP A 1 105 ? -37.184 4.950 20.579 1.00 89.88 105 ASP A C 1
ATOM 804 O O . ASP A 1 105 ? -38.050 4.194 21.026 1.00 89.88 105 ASP A O 1
ATOM 808 N N . VAL A 1 106 ? -37.491 6.043 19.876 1.00 90.00 106 VAL A N 1
ATOM 809 C CA . VAL A 1 106 ? -38.850 6.430 19.480 1.00 90.00 106 VAL A CA 1
ATOM 810 C C . VAL A 1 106 ? -39.060 6.080 17.999 1.00 90.00 106 VAL A C 1
ATOM 812 O O . VAL A 1 106 ? -38.540 6.786 17.127 1.00 90.00 106 VAL A O 1
ATOM 815 N N . PRO A 1 107 ? -39.857 5.038 17.674 1.00 85.44 107 PRO A N 1
ATOM 816 C CA . PRO A 1 107 ? -40.056 4.597 16.295 1.00 85.44 107 PRO A CA 1
ATOM 817 C C . PRO A 1 107 ? -40.796 5.619 15.426 1.00 85.44 107 PRO A C 1
ATOM 819 O O . PRO A 1 107 ? -41.662 6.362 15.890 1.00 85.44 107 PRO A O 1
ATOM 822 N N . ALA A 1 108 ? -40.545 5.592 14.116 1.00 85.38 108 ALA A N 1
ATOM 823 C CA . ALA A 1 108 ? -41.261 6.442 13.169 1.00 85.38 108 ALA A CA 1
ATOM 824 C C . ALA A 1 108 ? -42.772 6.153 13.134 1.00 85.38 108 ALA A C 1
ATOM 826 O O . ALA A 1 108 ? -43.205 5.004 13.048 1.00 85.38 108 ALA A O 1
ATOM 827 N N . GLY A 1 109 ? -43.582 7.217 13.165 1.00 79.94 109 GLY A N 1
ATOM 828 C CA . GLY A 1 109 ? -45.044 7.128 13.087 1.00 79.94 109 GLY A CA 1
ATOM 829 C C . GLY A 1 109 ? -45.736 6.696 14.385 1.00 79.94 109 GLY A C 1
ATOM 830 O O . GLY A 1 109 ? -46.944 6.449 14.373 1.00 79.94 109 GLY A O 1
ATOM 831 N N . VAL A 1 110 ? -45.009 6.606 15.505 1.00 86.38 110 VAL A N 1
ATOM 832 C CA . VAL A 1 110 ? -45.603 6.312 16.812 1.00 86.38 110 VAL A CA 1
ATOM 833 C C . VAL A 1 110 ? -46.420 7.506 17.326 1.00 86.38 110 VAL A C 1
ATOM 835 O O . VAL A 1 110 ? -46.042 8.667 17.185 1.00 86.38 110 VAL A O 1
ATOM 838 N N . THR A 1 111 ? -47.573 7.225 17.934 1.00 88.69 111 THR A N 1
ATOM 839 C CA . THR A 1 111 ? -48.420 8.263 18.550 1.00 88.69 111 THR A CA 1
ATOM 840 C C . THR A 1 111 ? -47.933 8.606 19.958 1.00 88.69 111 THR A C 1
ATOM 842 O O . THR A 1 111 ? -47.277 7.786 20.598 1.00 88.69 111 THR A O 1
ATOM 845 N N . VAL A 1 112 ? -48.356 9.747 20.514 1.00 87.81 112 VAL A N 1
ATOM 846 C CA . VAL A 1 112 ? -48.094 10.120 21.926 1.00 87.81 112 VAL A CA 1
ATOM 847 C C . VAL A 1 112 ? -48.492 9.010 22.908 1.00 87.81 112 VAL A C 1
ATOM 849 O O . VAL A 1 112 ? -47.849 8.815 23.934 1.00 87.81 112 VAL A O 1
ATOM 852 N N . SER A 1 113 ? -49.529 8.234 22.576 1.00 88.12 113 SER A N 1
ATOM 853 C CA . SER A 1 113 ? -49.943 7.082 23.380 1.00 88.12 113 SER A CA 1
ATOM 854 C C . SER A 1 113 ? -48.903 5.960 23.378 1.00 88.12 113 SER A C 1
ATOM 856 O O . SER A 1 113 ? -48.710 5.339 24.414 1.00 88.12 113 SER A O 1
ATOM 858 N N . GLY A 1 114 ? -48.267 5.693 22.234 1.00 89.38 114 GLY A N 1
ATOM 859 C CA . GLY A 1 114 ? -47.210 4.685 22.119 1.00 89.38 114 GLY A CA 1
ATOM 860 C C . GLY A 1 114 ? -45.904 5.148 22.761 1.00 89.38 114 GLY A C 1
ATOM 861 O O . GLY A 1 114 ? -45.274 4.367 23.461 1.00 89.38 114 GLY A O 1
ATOM 862 N N . ILE A 1 115 ? -45.562 6.433 22.619 1.00 91.56 115 ILE A N 1
ATOM 863 C CA . ILE A 1 115 ? -44.421 7.046 23.319 1.00 91.56 115 ILE A CA 1
ATOM 864 C C . ILE A 1 115 ? -44.606 6.916 24.831 1.00 91.56 115 ILE A C 1
ATOM 866 O O . ILE A 1 115 ? -43.699 6.471 25.519 1.00 91.56 115 ILE A O 1
ATOM 870 N N . GLY A 1 116 ? -45.799 7.226 25.350 1.00 92.88 116 GLY A N 1
ATOM 871 C CA . GLY A 1 116 ? -46.097 7.064 26.772 1.00 92.88 116 GLY A CA 1
ATOM 872 C C . GLY A 1 116 ? -45.867 5.636 27.277 1.00 92.88 116 GLY A C 1
ATOM 873 O O . GLY A 1 116 ? -45.327 5.470 28.361 1.00 92.88 116 GLY A O 1
ATOM 874 N N . THR A 1 117 ? -46.232 4.613 26.500 1.00 94.75 117 THR A N 1
ATOM 875 C CA . THR A 1 117 ? -45.977 3.211 26.873 1.00 94.75 117 THR A CA 1
ATOM 876 C C . THR A 1 117 ? -44.484 2.901 26.921 1.00 94.75 117 THR A C 1
ATOM 878 O O . THR A 1 117 ? -44.026 2.387 27.931 1.00 94.75 117 THR A O 1
ATOM 881 N N . ILE A 1 118 ? -43.720 3.295 25.897 1.00 92.88 118 ILE A N 1
ATOM 882 C CA . ILE A 1 118 ? -42.260 3.095 25.863 1.00 92.88 118 ILE A CA 1
ATOM 883 C C . ILE A 1 118 ? -41.593 3.769 27.073 1.00 92.88 118 ILE A C 1
ATOM 885 O O . ILE A 1 118 ? -40.749 3.180 27.737 1.00 92.88 118 ILE A O 1
ATOM 889 N N . LEU A 1 119 ? -42.004 4.997 27.398 1.00 94.62 119 LEU A N 1
ATOM 890 C CA . LEU A 1 119 ? -41.449 5.749 28.523 1.00 94.62 119 LEU A CA 1
ATOM 891 C C . LEU A 1 119 ? -41.838 5.172 29.894 1.00 94.62 119 LEU A C 1
ATOM 893 O O . LEU A 1 119 ? -41.078 5.326 30.846 1.00 94.62 119 LEU A O 1
ATOM 897 N N . GLU A 1 120 ? -43.020 4.566 30.028 1.00 95.25 120 GLU A N 1
ATOM 898 C CA . GLU A 1 120 ? -43.436 3.880 31.261 1.00 95.25 120 GLU A CA 1
ATOM 899 C C . GLU A 1 120 ? -42.672 2.560 31.429 1.00 95.25 120 GLU A C 1
ATOM 901 O O . GLU A 1 120 ? -42.180 2.284 32.523 1.00 95.25 120 GLU A O 1
ATOM 906 N N . ASP A 1 121 ? -42.508 1.794 30.346 1.00 94.88 121 ASP A N 1
ATOM 907 C CA . ASP A 1 121 ? -41.777 0.521 30.338 1.00 94.88 121 ASP A CA 1
ATOM 908 C C . ASP A 1 121 ? -40.294 0.712 30.709 1.00 94.88 121 ASP A C 1
ATOM 910 O O . ASP A 1 121 ? -39.740 -0.073 31.478 1.00 94.88 121 ASP A O 1
ATOM 914 N N . GLU A 1 122 ? -39.676 1.800 30.241 1.00 93.00 122 GLU A N 1
ATOM 915 C CA . GLU A 1 122 ? -38.288 2.183 30.549 1.00 93.00 122 GLU A CA 1
ATOM 916 C C . GLU A 1 122 ? -38.154 2.993 31.858 1.00 93.00 122 GLU A C 1
ATOM 918 O O . GLU A 1 122 ? -37.081 3.489 32.206 1.00 93.00 122 GLU A O 1
ATOM 923 N N . GLY A 1 123 ? -39.250 3.168 32.608 1.00 93.00 123 GLY A N 1
ATOM 924 C CA . GLY A 1 123 ? -39.253 3.839 33.912 1.00 93.00 123 GLY A CA 1
ATOM 925 C C . GLY A 1 123 ? -38.969 5.347 33.871 1.00 93.00 123 GLY A C 1
ATOM 926 O O . GLY A 1 123 ? -38.683 5.952 34.909 1.00 93.00 123 GLY A O 1
ATOM 927 N N . VAL A 1 124 ? -39.043 5.975 32.695 1.00 95.19 124 VAL A N 1
ATOM 928 C CA . VAL A 1 124 ? -38.895 7.428 32.509 1.00 95.19 124 VAL A CA 1
ATOM 929 C C . VAL A 1 124 ? -40.079 8.178 33.104 1.00 95.19 124 VAL A C 1
ATOM 931 O O . VAL A 1 124 ? -39.878 9.195 33.765 1.00 95.19 124 VAL A O 1
ATOM 934 N N . ILE A 1 125 ? -41.298 7.663 32.922 1.00 95.31 125 ILE A N 1
ATOM 935 C CA . ILE A 1 125 ? -42.522 8.234 33.496 1.00 95.31 125 ILE A CA 1
ATOM 936 C C . ILE A 1 125 ? -43.242 7.243 34.408 1.00 95.31 125 ILE A C 1
ATOM 938 O O . ILE A 1 125 ? -43.168 6.032 34.237 1.00 95.31 125 ILE A O 1
ATOM 942 N N . SER A 1 126 ? -44.008 7.778 35.355 1.00 90.06 126 SER A N 1
ATOM 943 C CA . SER A 1 126 ? -44.763 6.995 36.340 1.00 90.06 126 SER A CA 1
ATOM 944 C C . SER A 1 126 ? -46.044 6.350 35.791 1.00 90.06 126 SER A C 1
ATOM 946 O O . SER A 1 126 ? -46.539 5.378 36.366 1.00 90.06 126 SER A O 1
ATOM 948 N N . ASN A 1 127 ? -46.653 6.936 34.748 1.00 91.81 127 ASN A N 1
ATOM 949 C CA . ASN A 1 127 ? -47.914 6.446 34.195 1.00 91.81 127 ASN A CA 1
ATOM 950 C C . ASN A 1 127 ? -48.219 6.940 32.769 1.00 91.81 127 ASN A C 1
ATOM 952 O O . ASN A 1 127 ? -48.528 8.123 32.575 1.00 91.81 127 ASN A O 1
ATOM 956 N N . ALA A 1 128 ? -48.293 6.034 31.788 1.00 92.69 128 ALA A N 1
ATOM 957 C CA . ALA A 1 128 ? -48.557 6.401 30.393 1.00 92.69 128 ALA A CA 1
ATOM 958 C C . ALA A 1 128 ? -49.944 7.025 30.169 1.00 92.69 128 ALA A C 1
ATOM 960 O O . ALA A 1 128 ? -50.115 7.913 29.330 1.00 92.69 128 ALA A O 1
ATOM 961 N N . ARG A 1 129 ? -50.969 6.587 30.918 1.00 91.31 129 ARG A N 1
ATOM 962 C CA . ARG A 1 129 ? -52.351 7.075 30.736 1.00 91.31 129 ARG A CA 1
ATOM 963 C C . ARG A 1 129 ? -52.505 8.525 31.182 1.00 91.31 129 ARG A C 1
ATOM 965 O O . ARG A 1 129 ? -53.170 9.304 30.500 1.00 91.31 129 ARG A O 1
ATOM 972 N N . ILE A 1 130 ? -51.890 8.882 32.308 1.00 90.19 130 ILE A N 1
ATOM 973 C CA . ILE A 1 130 ? -51.909 10.256 32.826 1.00 90.19 130 ILE A CA 1
ATOM 974 C C . ILE A 1 130 ? -51.039 11.145 31.946 1.00 90.19 130 ILE A C 1
ATOM 976 O O . ILE A 1 130 ? -51.473 12.239 31.594 1.00 90.19 130 ILE A O 1
ATOM 980 N N . PHE A 1 131 ? -49.873 10.652 31.522 1.00 92.00 131 PHE A N 1
ATOM 981 C CA . PHE A 1 131 ? -49.009 11.351 30.576 1.00 92.00 131 PHE A CA 1
ATOM 982 C C . PHE A 1 131 ? -49.754 11.697 29.285 1.00 92.00 131 PHE A C 1
ATOM 984 O O . PHE A 1 131 ? -49.819 12.862 28.909 1.00 92.00 131 PHE A O 1
ATOM 991 N N . LYS A 1 132 ? -50.445 10.732 28.666 1.00 90.75 132 LYS A N 1
ATOM 992 C CA . LYS A 1 132 ? -51.286 10.976 27.483 1.00 90.75 132 LYS A CA 1
ATOM 993 C C . LYS A 1 132 ? -52.320 12.081 27.709 1.00 90.75 132 LYS A C 1
ATOM 995 O O . LYS A 1 132 ? -52.485 12.955 26.860 1.00 90.75 132 LYS A O 1
ATOM 1000 N N . TRP A 1 133 ? -53.043 12.033 28.828 1.00 88.31 133 TRP A N 1
ATOM 1001 C CA . TRP A 1 133 ? -54.053 13.046 29.146 1.00 88.31 133 TRP A CA 1
ATOM 1002 C C . TRP A 1 133 ? -53.427 14.433 29.344 1.00 88.31 133 TRP A C 1
ATOM 1004 O O . TRP A 1 133 ? -53.937 15.425 28.823 1.00 88.31 133 TRP A O 1
ATOM 1014 N N . TRP A 1 134 ? -52.297 14.492 30.050 1.00 91.00 134 TRP A N 1
ATOM 1015 C CA . TRP A 1 134 ? -51.539 15.715 30.295 1.00 91.00 134 TRP A CA 1
ATOM 1016 C C . TRP A 1 134 ? -51.024 16.335 28.987 1.00 91.00 134 TRP A C 1
ATOM 1018 O O . TRP A 1 134 ? -51.232 17.525 28.750 1.00 91.00 134 TRP A O 1
ATOM 1028 N N . MET A 1 135 ? -50.453 15.515 28.100 1.00 89.31 135 MET A N 1
ATOM 1029 C CA . MET A 1 135 ? -49.948 15.913 26.780 1.00 89.31 135 MET A CA 1
ATOM 1030 C C . MET A 1 135 ? -51.061 16.439 25.869 1.00 89.31 135 MET A C 1
ATOM 1032 O O . MET A 1 135 ? -50.898 17.476 25.229 1.00 89.31 135 MET A O 1
ATOM 1036 N N . GLY A 1 136 ? -52.236 15.799 25.880 1.00 86.06 136 GLY A N 1
ATOM 1037 C CA . GLY A 1 136 ? -53.396 16.258 25.109 1.00 86.06 136 GLY A CA 1
ATOM 1038 C C . GLY A 1 136 ? -53.870 17.664 25.500 1.00 86.06 136 GLY A C 1
ATOM 1039 O O . GLY A 1 136 ? -54.358 18.411 24.658 1.00 86.06 136 GLY A O 1
ATOM 1040 N N . ARG A 1 137 ? -53.673 18.080 26.760 1.00 88.06 137 ARG A N 1
ATOM 1041 C CA . ARG A 1 137 ? -53.978 19.449 27.218 1.00 88.06 137 ARG A CA 1
ATOM 1042 C C . ARG A 1 137 ? -52.920 20.474 26.785 1.00 88.06 137 ARG A C 1
ATOM 1044 O O . ARG A 1 137 ? -53.193 21.672 26.812 1.00 88.06 137 ARG A O 1
ATOM 1051 N N . LYS A 1 138 ? -51.723 20.017 26.411 1.00 85.19 138 LYS A N 1
ATOM 1052 C CA . LYS A 1 138 ? -50.619 20.842 25.902 1.00 85.19 138 LYS A CA 1
ATOM 1053 C C . LYS A 1 138 ? -50.640 21.012 24.380 1.00 85.19 138 LYS A C 1
ATOM 1055 O O . LYS A 1 138 ? -49.898 21.847 23.883 1.00 85.19 138 LYS A O 1
ATOM 1060 N N . GLY A 1 139 ? -51.504 20.285 23.663 1.00 79.12 139 GLY A N 1
ATOM 1061 C CA . GLY A 1 139 ? -51.613 20.360 22.200 1.00 79.12 139 GLY A CA 1
ATOM 1062 C C . GLY A 1 139 ? -50.453 19.687 21.459 1.00 79.12 139 GLY A C 1
ATOM 1063 O O . GLY A 1 139 ? -50.172 20.045 20.321 1.00 79.12 139 GLY A O 1
ATOM 1064 N N . ALA A 1 140 ? -49.752 18.757 22.114 1.00 75.00 140 ALA A N 1
ATOM 1065 C CA . ALA A 1 140 ? -48.666 18.002 21.505 1.00 75.00 140 ALA A CA 1
ATOM 1066 C C . ALA A 1 140 ? -49.209 16.719 20.855 1.00 75.00 140 ALA A C 1
ATOM 1068 O O . ALA A 1 140 ? -49.697 15.835 21.563 1.00 75.00 140 ALA A O 1
ATOM 1069 N N . ASP A 1 141 ? -49.094 16.613 19.528 1.00 73.94 141 ASP A N 1
ATOM 1070 C CA . ASP A 1 141 ? -49.723 15.534 18.746 1.00 73.94 141 ASP A CA 1
ATOM 1071 C C . ASP A 1 141 ? -48.721 14.524 18.150 1.00 73.94 141 ASP A C 1
ATOM 1073 O O . ASP A 1 141 ? -49.072 13.363 17.924 1.00 73.94 141 ASP A O 1
ATOM 1077 N N . SER A 1 142 ? -47.465 14.926 17.927 1.00 81.88 142 SER A N 1
ATOM 1078 C CA . SER A 1 142 ? -46.407 14.062 17.382 1.00 81.88 142 SER A CA 1
ATOM 1079 C C . SER A 1 142 ? -45.011 14.585 17.711 1.00 81.88 142 SER A C 1
ATOM 1081 O O . SER A 1 142 ? -44.817 15.797 17.786 1.00 81.88 142 SER A O 1
ATOM 1083 N N . PHE A 1 143 ? -44.038 13.679 17.808 1.00 88.31 143 PHE A N 1
ATOM 1084 C CA . PHE A 1 143 ? -42.622 13.999 17.997 1.00 88.31 143 PHE A CA 1
ATOM 1085 C C . PHE A 1 143 ? -41.770 13.355 16.908 1.00 88.31 143 PHE A C 1
ATOM 1087 O O . PHE A 1 143 ? -42.229 12.461 16.193 1.00 88.31 143 PHE A O 1
ATOM 1094 N N . GLN A 1 144 ? -40.544 13.850 16.759 1.00 87.94 144 GLN A N 1
ATOM 1095 C CA . GLN A 1 144 ? -39.586 13.285 15.819 1.00 87.94 144 GLN A CA 1
ATOM 1096 C C . GLN A 1 144 ? -39.213 11.853 16.234 1.00 87.94 144 GLN A C 1
ATOM 1098 O O . GLN A 1 144 ? -39.219 11.502 17.410 1.00 87.94 144 GLN A O 1
ATOM 1103 N N . ALA A 1 145 ? -38.929 11.009 15.249 1.00 88.44 145 ALA A N 1
ATOM 1104 C CA . ALA A 1 145 ? -38.434 9.661 15.497 1.00 88.44 145 ALA A CA 1
ATOM 1105 C C . ALA A 1 145 ? -36.920 9.699 15.716 1.00 88.44 145 ALA A C 1
ATOM 1107 O O . ALA A 1 145 ? -36.232 10.467 15.043 1.00 88.44 145 ALA A O 1
ATOM 1108 N N . GLY A 1 146 ? -36.405 8.855 16.606 1.00 85.75 146 GLY A N 1
ATOM 1109 C CA . GLY A 1 146 ? -34.974 8.762 16.894 1.00 85.75 146 GLY A CA 1
ATOM 1110 C C . GLY A 1 146 ? -34.679 8.438 18.355 1.00 85.75 146 GLY A C 1
ATOM 1111 O O . GLY A 1 146 ? -35.587 8.146 19.134 1.00 85.75 146 GLY A O 1
ATOM 1112 N N . GLN A 1 147 ? -33.396 8.480 18.716 1.00 88.19 147 GLN A N 1
ATOM 1113 C CA . GLN A 1 147 ? -32.954 8.205 20.081 1.00 88.19 147 GLN A CA 1
ATOM 1114 C C . GLN A 1 147 ? -33.018 9.457 20.951 1.00 88.19 147 GLN A C 1
ATOM 1116 O O . GLN A 1 147 ? -32.646 10.540 20.517 1.00 88.19 147 GLN A O 1
ATOM 1121 N N . TYR A 1 148 ? -33.456 9.303 22.195 1.00 90.19 148 TYR A N 1
ATOM 1122 C CA . TYR A 1 148 ? -33.537 10.377 23.177 1.00 90.19 148 TYR A CA 1
ATOM 1123 C C . TYR A 1 148 ? -32.811 9.973 24.460 1.00 90.19 148 TYR A C 1
ATOM 1125 O O . TYR A 1 148 ? -33.111 8.925 25.034 1.00 90.19 148 TYR A O 1
ATOM 1133 N N . GLU A 1 149 ? -31.900 10.816 24.948 1.00 90.19 149 GLU A N 1
ATOM 1134 C CA . GLU A 1 149 ? -31.339 10.674 26.296 1.00 90.19 149 GLU A CA 1
ATOM 1135 C C . GLU A 1 149 ? -32.315 11.271 27.325 1.00 90.19 149 GLU A C 1
ATOM 1137 O O . GLU A 1 149 ? -32.603 12.470 27.332 1.00 90.19 149 GLU A O 1
ATOM 1142 N N . MET A 1 150 ? -32.849 10.424 28.203 1.00 91.75 150 MET A N 1
ATOM 1143 C CA . MET A 1 150 ? -33.795 10.797 29.256 1.00 91.75 150 MET A CA 1
ATOM 1144 C C . MET A 1 150 ? -33.317 10.288 30.615 1.00 91.75 150 MET A C 1
ATOM 1146 O O . MET A 1 150 ? -32.280 9.638 30.733 1.00 91.75 150 MET A O 1
ATOM 1150 N N . ARG A 1 151 ? -34.056 10.605 31.679 1.00 91.25 151 ARG A N 1
ATOM 1151 C CA . ARG A 1 151 ? -33.803 10.067 33.018 1.00 91.25 151 ARG A CA 1
ATOM 1152 C C . ARG A 1 151 ? -35.013 9.309 33.532 1.00 91.25 151 ARG A C 1
ATOM 1154 O O . ARG A 1 151 ? -36.143 9.735 33.306 1.00 91.25 151 ARG A O 1
ATOM 1161 N N . THR A 1 152 ? -34.779 8.227 34.260 1.00 92.81 152 THR A N 1
ATOM 1162 C CA . THR A 1 152 ? -35.837 7.541 35.015 1.00 92.81 152 THR A CA 1
ATOM 1163 C C . THR A 1 152 ? -36.491 8.499 36.014 1.00 92.81 152 THR A C 1
ATOM 1165 O O . THR A 1 152 ? -35.858 9.460 36.452 1.00 92.81 152 THR A O 1
ATOM 1168 N N . ASN A 1 153 ? -37.755 8.272 36.377 1.00 92.81 153 ASN A N 1
ATOM 1169 C CA . ASN A 1 153 ? -38.486 9.113 37.336 1.00 92.81 153 ASN A CA 1
ATOM 1170 C C . ASN A 1 153 ? -38.507 10.618 36.967 1.00 92.81 153 ASN A C 1
ATOM 1172 O O . ASN A 1 153 ? -38.388 11.482 37.836 1.00 92.81 153 ASN A O 1
ATOM 1176 N N . SER A 1 154 ? -38.606 10.940 35.675 1.00 92.62 154 SER A N 1
ATOM 1177 C C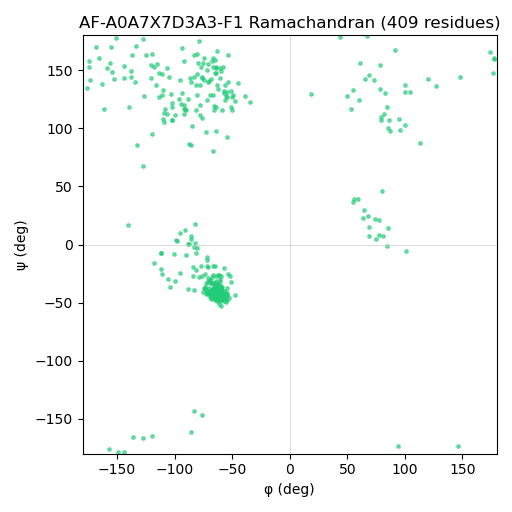A . SER A 1 154 ? -38.693 12.323 35.199 1.00 92.62 154 SER A CA 1
ATOM 1178 C C . SER A 1 154 ? -40.114 12.869 35.328 1.00 92.62 154 SER A C 1
ATOM 1180 O O . SER A 1 154 ? -41.099 12.153 35.132 1.00 92.62 154 SER A O 1
ATOM 1182 N N . ASP A 1 155 ? -40.228 14.168 35.603 1.00 93.81 155 ASP A N 1
ATOM 1183 C CA . ASP A 1 155 ? -41.502 14.873 35.520 1.00 93.81 155 ASP A CA 1
ATOM 1184 C C . ASP A 1 155 ? -41.941 15.050 34.057 1.00 93.81 155 ASP A C 1
ATOM 1186 O O . ASP A 1 155 ? -41.136 15.075 33.119 1.00 93.81 155 ASP A O 1
ATOM 1190 N N . PHE A 1 156 ? -43.248 15.191 33.841 1.00 93.94 156 PHE A N 1
ATOM 1191 C CA . PHE A 1 156 ? -43.796 15.233 32.482 1.00 93.94 156 PHE A CA 1
ATOM 1192 C C . PHE A 1 156 ? -43.358 16.473 31.694 1.00 93.94 156 PHE A C 1
ATOM 1194 O O . PHE A 1 156 ? -43.309 16.424 30.464 1.00 93.94 156 PHE A O 1
ATOM 1201 N N . ALA A 1 157 ? -43.035 17.581 32.369 1.00 91.81 157 ALA A N 1
ATOM 1202 C CA . ALA A 1 157 ? -42.589 18.793 31.695 1.00 91.81 157 ALA A CA 1
ATOM 1203 C C . ALA A 1 157 ? -41.154 18.651 31.175 1.00 91.81 157 ALA A C 1
ATOM 1205 O O . ALA A 1 157 ? -40.873 19.119 30.071 1.00 91.81 157 ALA A O 1
ATOM 1206 N N . LEU A 1 158 ? -40.271 17.982 31.920 1.00 90.44 158 LEU A N 1
ATOM 1207 C CA . LEU A 1 158 ? -38.931 17.630 31.459 1.00 90.44 158 LEU A CA 1
ATOM 1208 C C . LEU A 1 158 ? -38.995 16.697 30.247 1.00 90.44 158 LEU A C 1
ATOM 1210 O O . LEU A 1 158 ? -38.366 16.980 29.232 1.00 90.44 158 LEU A O 1
ATOM 1214 N N . VAL A 1 159 ? -39.818 15.649 30.318 1.00 92.31 159 VAL A N 1
ATOM 1215 C CA . VAL A 1 159 ? -40.013 14.705 29.206 1.00 92.31 159 VAL A CA 1
ATOM 1216 C C . VAL A 1 159 ? -40.531 15.413 27.955 1.00 92.31 159 VAL A C 1
ATOM 1218 O O . VAL A 1 159 ? -39.994 15.202 26.870 1.00 92.31 159 VAL A O 1
ATOM 1221 N N . LEU A 1 160 ? -41.534 16.288 28.092 1.00 92.69 160 LEU A N 1
ATOM 1222 C CA . LEU A 1 160 ? -42.053 17.068 26.967 1.00 92.69 160 LEU A CA 1
ATOM 1223 C C . LEU A 1 160 ? -40.964 17.940 26.334 1.00 92.69 160 LEU A C 1
ATOM 1225 O O . LEU A 1 160 ? -40.813 17.912 25.118 1.00 92.69 160 LEU A O 1
ATOM 1229 N N . ARG A 1 161 ? -40.173 18.661 27.138 1.00 90.31 161 ARG A N 1
ATOM 1230 C CA . ARG A 1 161 ? -39.073 19.492 26.622 1.00 90.31 161 ARG A CA 1
ATOM 1231 C C . ARG A 1 161 ? -38.031 18.666 25.875 1.00 90.31 161 ARG A C 1
ATOM 1233 O O . ARG A 1 161 ? -37.554 19.110 24.838 1.00 90.31 161 ARG A O 1
ATOM 1240 N N . THR A 1 162 ? -37.688 17.481 26.378 1.00 89.56 162 THR A N 1
ATOM 1241 C CA . THR A 1 162 ? -36.741 16.582 25.706 1.00 89.56 162 THR A CA 1
ATOM 1242 C C . THR A 1 162 ? -37.301 16.079 24.377 1.00 89.56 162 THR A C 1
ATOM 1244 O O . THR A 1 162 ? -36.591 16.067 23.379 1.00 89.56 162 THR A O 1
ATOM 1247 N N . LEU A 1 163 ? -38.588 15.726 24.330 1.00 91.19 163 LEU A N 1
ATOM 1248 C CA . LEU A 1 163 ? -39.255 15.313 23.094 1.00 91.19 163 LEU A CA 1
ATOM 1249 C C . LEU A 1 163 ? -39.356 16.457 22.065 1.00 91.19 163 LEU A C 1
ATOM 1251 O O . LEU A 1 163 ? -39.141 16.226 20.874 1.00 91.19 163 LEU A O 1
ATOM 1255 N N . GLU A 1 164 ? -39.646 17.683 22.517 1.00 91.00 164 GLU A N 1
ATOM 1256 C CA . GLU A 1 164 ? -39.709 18.903 21.693 1.00 91.00 164 GLU A CA 1
ATOM 1257 C C . GLU A 1 164 ? -38.336 19.341 21.167 1.00 91.00 164 GLU A C 1
ATOM 1259 O O . GLU A 1 164 ? -38.250 19.857 20.054 1.00 91.00 164 GLU A O 1
ATOM 1264 N N . ALA A 1 165 ? -37.267 19.116 21.938 1.00 88.31 165 ALA A N 1
ATOM 1265 C CA . ALA A 1 165 ? -35.896 19.404 21.520 1.00 88.31 165 ALA A CA 1
ATOM 1266 C C . ALA A 1 165 ? -35.435 18.534 20.334 1.00 88.31 165 ALA A C 1
ATOM 1268 O O . ALA A 1 165 ? -34.503 18.915 19.629 1.00 88.31 165 ALA A O 1
ATOM 1269 N N . GLY A 1 166 ? -36.120 17.412 20.086 1.00 85.88 166 GLY A N 1
ATOM 1270 C CA . GLY A 1 166 ? -35.779 16.453 19.039 1.00 85.88 166 GLY A CA 1
ATOM 1271 C C . GLY A 1 166 ? -34.845 15.343 19.535 1.00 85.88 166 GLY A C 1
ATOM 1272 O O . GLY A 1 166 ? -34.328 15.420 20.653 1.00 85.88 166 GLY A O 1
ATOM 1273 N N . PRO A 1 167 ? -34.679 14.271 18.740 1.00 85.00 167 PRO A N 1
ATOM 1274 C CA . PRO A 1 167 ? -33.812 13.165 19.095 1.00 85.00 167 PRO A CA 1
ATOM 1275 C C . PRO A 1 167 ? -32.383 13.672 19.255 1.00 85.00 167 PRO A C 1
ATOM 1277 O O . PRO A 1 167 ? -31.917 14.539 18.513 1.00 85.00 167 PRO A O 1
ATOM 1280 N N . THR A 1 168 ? -31.678 13.107 20.226 1.00 75.50 168 THR A N 1
ATOM 1281 C CA . THR A 1 168 ? -30.228 13.212 20.282 1.00 75.50 168 THR A CA 1
ATOM 1282 C C . THR A 1 168 ? -29.698 12.648 18.965 1.00 75.50 168 THR A C 1
ATOM 1284 O O . THR A 1 168 ? -30.134 11.573 18.538 1.00 75.50 168 THR A O 1
ATOM 1287 N N . GLU A 1 169 ? -28.787 13.363 18.293 1.00 58.88 169 GLU A N 1
ATOM 1288 C CA . GLU A 1 169 ? -28.039 12.725 17.210 1.00 58.88 169 GLU A CA 1
ATOM 1289 C C . GLU A 1 169 ? -27.470 11.423 17.781 1.00 58.88 169 GLU A C 1
ATOM 1291 O O . GLU A 1 169 ? -26.956 11.451 18.909 1.00 58.88 169 GLU A O 1
ATOM 1296 N N . PRO A 1 170 ? -27.620 10.276 17.084 1.00 52.12 170 PRO A N 1
ATOM 1297 C CA . PRO A 1 170 ? -26.965 9.065 17.537 1.00 52.12 170 PRO A CA 1
ATOM 1298 C C . PRO A 1 170 ? -25.518 9.459 17.781 1.00 52.12 170 PRO A C 1
ATOM 1300 O O . PRO A 1 170 ? -24.913 10.090 16.912 1.00 52.12 170 PRO A O 1
ATOM 1303 N N . LEU A 1 171 ? -25.006 9.162 18.977 1.00 49.06 171 LEU A N 1
ATOM 1304 C CA . LEU A 1 171 ? -23.579 9.223 19.234 1.00 49.06 171 LEU A CA 1
ATOM 1305 C C . LEU A 1 171 ? -22.955 8.330 18.162 1.00 49.06 171 LEU A C 1
ATOM 1307 O O . LEU A 1 171 ? -22.887 7.111 18.315 1.00 49.06 171 LEU A O 1
ATOM 1311 N N . LEU A 1 172 ? -22.576 8.921 17.027 1.00 47.50 172 LEU A N 1
ATOM 1312 C CA . LEU A 1 172 ? -21.565 8.365 16.163 1.00 47.50 172 LEU A CA 1
ATOM 1313 C C . LEU A 1 172 ? -20.447 8.093 17.151 1.00 47.50 172 LEU A C 1
ATOM 1315 O O . LEU A 1 172 ? -20.016 9.027 17.834 1.00 47.50 172 LEU A O 1
ATOM 1319 N N . ALA A 1 173 ? -20.107 6.815 17.332 1.00 50.50 173 ALA A N 1
ATOM 1320 C CA . ALA A 1 173 ? -18.963 6.430 18.138 1.00 50.50 173 ALA A CA 1
ATOM 1321 C C . ALA A 1 173 ? -17.861 7.453 17.856 1.00 50.50 173 ALA A C 1
ATOM 1323 O O . ALA A 1 173 ? -17.638 7.753 16.675 1.00 50.50 173 ALA A O 1
ATOM 1324 N N . GLU A 1 174 ? -17.295 8.054 18.915 1.00 53.41 174 GLU A N 1
ATOM 1325 C CA . GLU A 1 174 ? -16.187 9.010 18.803 1.00 53.41 174 GLU A CA 1
ATOM 1326 C C . GLU A 1 174 ? -15.307 8.556 17.636 1.00 53.41 174 GLU A C 1
ATOM 1328 O O . GLU A 1 174 ? -14.947 7.372 17.616 1.00 53.41 174 GLU A O 1
ATOM 1333 N N . PRO A 1 175 ? -15.078 9.403 16.611 1.00 57.66 175 PRO A N 1
ATOM 1334 C CA . PRO A 1 175 ? -14.499 8.945 15.358 1.00 57.66 175 PRO A CA 1
ATOM 1335 C C . PRO A 1 175 ? -13.241 8.149 15.678 1.00 57.66 175 PRO A C 1
ATOM 1337 O O . PRO A 1 175 ? -12.331 8.692 16.307 1.00 57.66 175 PRO A O 1
ATOM 1340 N N . ALA A 1 176 ? -13.241 6.863 15.303 1.00 66.94 176 ALA A N 1
ATOM 1341 C CA . ALA A 1 176 ? -12.180 5.943 15.685 1.00 66.94 176 ALA A CA 1
ATOM 1342 C C . ALA A 1 176 ? -10.828 6.594 15.379 1.00 66.94 176 ALA A C 1
ATOM 1344 O O . ALA A 1 176 ? -10.623 7.118 14.276 1.00 66.94 176 ALA A O 1
ATOM 1345 N N . GLU A 1 177 ? -9.930 6.614 16.368 1.00 84.88 177 GLU A N 1
ATOM 1346 C CA . GLU A 1 177 ? -8.593 7.175 16.191 1.00 84.88 177 GLU A CA 1
ATOM 1347 C C . GLU A 1 177 ? -7.940 6.493 14.976 1.00 84.88 177 GLU A C 1
ATOM 1349 O O . GLU A 1 177 ? -8.131 5.303 14.742 1.00 84.88 177 GLU A O 1
ATOM 1354 N N . LYS A 1 178 ? -7.214 7.235 14.139 1.00 90.56 178 LYS A N 1
ATOM 1355 C CA . LYS A 1 178 ? -6.707 6.706 12.864 1.00 90.56 178 LYS A CA 1
ATOM 1356 C C . LYS A 1 178 ? -5.198 6.528 12.890 1.00 90.56 178 LYS A C 1
ATOM 1358 O O . LYS A 1 178 ? -4.460 7.448 13.236 1.00 90.56 178 LYS A O 1
ATOM 1363 N N . ILE A 1 179 ? -4.735 5.369 12.433 1.00 93.94 179 ILE A N 1
ATOM 1364 C CA . ILE A 1 179 ? -3.318 5.060 12.236 1.00 93.94 179 ILE A CA 1
ATOM 1365 C C . ILE A 1 179 ? -3.017 5.165 10.746 1.00 93.94 179 ILE A C 1
ATOM 1367 O O . ILE A 1 179 ? -3.429 4.324 9.952 1.00 93.94 179 ILE A O 1
ATOM 1371 N N . SER A 1 180 ? -2.305 6.220 10.357 1.00 95.44 180 SER A N 1
ATOM 1372 C CA . SER A 1 180 ? -1.914 6.444 8.964 1.00 95.44 180 SER A CA 1
ATOM 1373 C C . SER A 1 180 ? -0.521 5.884 8.689 1.00 95.44 180 SER A C 1
ATOM 1375 O O . SER A 1 180 ? 0.454 6.309 9.325 1.00 95.44 180 SER A O 1
ATOM 1377 N N . VAL A 1 181 ? -0.444 4.954 7.735 1.00 97.25 181 VAL A N 1
ATOM 1378 C CA . VAL A 1 181 ? 0.787 4.371 7.198 1.00 97.25 181 VAL A CA 1
ATOM 1379 C C . VAL A 1 181 ? 0.990 4.890 5.769 1.00 97.25 181 VAL A C 1
ATOM 1381 O O . VAL A 1 181 ? 0.275 4.461 4.862 1.00 97.25 181 VAL A O 1
ATOM 1384 N N . PRO A 1 182 ? 1.934 5.824 5.556 1.00 96.88 182 PRO A N 1
ATOM 1385 C CA . PRO A 1 182 ? 2.257 6.334 4.228 1.00 96.88 182 PRO A CA 1
ATOM 1386 C C . PRO A 1 182 ? 2.749 5.254 3.260 1.00 96.88 182 PRO A C 1
ATOM 1388 O O . PRO A 1 182 ? 3.385 4.277 3.657 1.00 96.88 182 PRO A O 1
ATOM 1391 N N . GLU A 1 183 ? 2.505 5.482 1.973 1.00 97.56 183 GLU A N 1
ATOM 1392 C CA . GLU A 1 183 ? 3.056 4.673 0.886 1.00 97.56 183 GLU A CA 1
ATOM 1393 C C . GLU A 1 183 ? 4.579 4.839 0.773 1.00 97.56 183 GLU A C 1
ATOM 1395 O O . GLU A 1 183 ? 5.152 5.840 1.210 1.00 97.56 183 GLU A O 1
ATOM 1400 N N . GLY A 1 184 ? 5.250 3.860 0.166 1.00 96.62 184 GLY A N 1
ATOM 1401 C CA . GLY A 1 184 ? 6.692 3.902 -0.080 1.00 96.62 184 GLY A CA 1
ATOM 1402 C C . GLY A 1 184 ? 7.561 3.657 1.160 1.00 96.62 184 GLY A C 1
ATOM 1403 O O . GLY A 1 184 ? 8.786 3.742 1.072 1.00 96.62 184 GLY A O 1
ATOM 1404 N N . LEU A 1 185 ? 6.966 3.335 2.312 1.00 97.69 185 LEU A N 1
ATOM 1405 C CA . LEU A 1 185 ? 7.714 2.947 3.506 1.00 97.69 185 LEU A CA 1
ATOM 1406 C C . LEU A 1 185 ? 8.249 1.519 3.396 1.00 97.69 185 LEU A C 1
ATOM 1408 O O . LEU A 1 185 ? 7.570 0.642 2.869 1.00 97.69 185 LEU A O 1
ATOM 1412 N N . SER A 1 186 ? 9.443 1.285 3.943 1.00 97.81 186 SER A N 1
ATOM 1413 C CA . SER A 1 186 ? 9.934 -0.070 4.196 1.00 97.81 186 SER A CA 1
ATOM 1414 C C . SER A 1 186 ? 9.223 -0.692 5.396 1.00 97.81 186 SER A C 1
ATOM 1416 O O . SER A 1 186 ? 8.719 0.032 6.263 1.00 97.81 186 SER A O 1
ATOM 1418 N N . VAL A 1 187 ? 9.248 -2.023 5.512 1.00 98.00 187 VAL A N 1
ATOM 1419 C CA . VAL A 1 187 ? 8.673 -2.726 6.678 1.00 98.00 187 VAL A CA 1
ATOM 1420 C C . VAL A 1 187 ? 9.222 -2.174 7.986 1.00 98.00 187 VAL A C 1
ATOM 1422 O O . VAL A 1 187 ? 8.439 -1.846 8.868 1.00 98.00 187 VAL A O 1
ATOM 1425 N N . ALA A 1 188 ? 10.536 -1.965 8.095 1.00 97.00 188 ALA A N 1
ATOM 1426 C CA . ALA A 1 188 ? 11.139 -1.411 9.308 1.00 97.00 188 ALA A CA 1
ATOM 1427 C C . ALA A 1 188 ? 10.498 -0.071 9.724 1.00 97.00 188 ALA A C 1
ATOM 1429 O O . ALA A 1 188 ? 10.189 0.134 10.896 1.00 97.00 188 ALA A O 1
ATOM 1430 N N . ARG A 1 189 ? 10.222 0.819 8.758 1.00 97.69 189 ARG A N 1
ATOM 1431 C CA . ARG A 1 189 ? 9.562 2.110 9.019 1.00 97.69 189 ARG A CA 1
ATOM 1432 C C . ARG A 1 189 ? 8.079 1.949 9.349 1.00 97.69 189 ARG A C 1
ATOM 1434 O O . ARG A 1 189 ? 7.567 2.697 10.178 1.00 97.69 189 ARG A O 1
ATOM 1441 N N . ILE A 1 190 ? 7.402 0.974 8.742 1.00 98.44 190 ILE A N 1
ATOM 1442 C CA . ILE A 1 190 ? 6.027 0.602 9.103 1.00 98.44 190 ILE A CA 1
ATOM 1443 C C . ILE A 1 190 ? 5.973 0.139 10.562 1.00 98.44 190 ILE A C 1
ATOM 1445 O O . ILE A 1 190 ? 5.130 0.620 11.314 1.00 98.44 190 ILE A O 1
ATOM 1449 N N . LEU A 1 191 ? 6.894 -0.729 10.992 1.00 98.25 191 LEU A N 1
ATOM 1450 C CA . LEU A 1 191 ? 6.935 -1.224 12.369 1.00 98.25 191 LEU A CA 1
ATOM 1451 C C . LEU A 1 191 ? 7.156 -0.090 13.375 1.00 98.25 191 LEU A C 1
ATOM 1453 O O . LEU A 1 191 ? 6.422 -0.004 14.357 1.00 98.25 191 LEU A O 1
ATOM 1457 N N . THR A 1 192 ? 8.095 0.826 13.103 1.00 97.69 192 THR A N 1
ATOM 1458 C CA . THR A 1 192 ? 8.278 2.040 13.917 1.00 97.69 192 THR A CA 1
ATOM 1459 C C . THR A 1 192 ? 6.988 2.855 13.995 1.00 97.69 192 THR A C 1
ATOM 1461 O O . THR A 1 192 ? 6.562 3.239 15.081 1.00 97.69 192 THR A O 1
ATOM 1464 N N . ARG A 1 193 ? 6.318 3.071 12.858 1.00 96.19 193 ARG A N 1
ATOM 1465 C CA . ARG A 1 193 ? 5.086 3.862 12.793 1.00 96.19 193 ARG A CA 1
ATOM 1466 C C . ARG A 1 193 ? 3.940 3.240 13.595 1.00 96.19 193 ARG A C 1
ATOM 1468 O O . ARG A 1 193 ? 3.181 3.971 14.230 1.00 96.19 193 ARG A O 1
ATOM 1475 N N . ILE A 1 194 ? 3.807 1.914 13.562 1.00 96.25 194 ILE A N 1
ATOM 1476 C CA . ILE A 1 194 ? 2.801 1.179 14.340 1.00 96.25 194 ILE A CA 1
ATOM 1477 C C . ILE A 1 194 ? 3.125 1.255 15.835 1.00 96.25 194 ILE A C 1
ATOM 1479 O O . ILE A 1 194 ? 2.228 1.533 16.630 1.00 96.25 194 ILE A O 1
ATOM 1483 N N . ALA A 1 195 ? 4.392 1.068 16.214 1.00 96.12 195 ALA A N 1
ATOM 1484 C CA . ALA A 1 195 ? 4.838 1.160 17.603 1.00 96.12 195 ALA A CA 1
ATOM 1485 C C . ALA A 1 195 ? 4.567 2.548 18.216 1.00 96.12 195 ALA A C 1
ATOM 1487 O O . ALA A 1 195 ? 4.148 2.652 19.364 1.00 96.12 195 ALA A O 1
ATOM 1488 N N . GLU A 1 196 ? 4.722 3.623 17.438 1.00 94.19 196 GLU A N 1
ATOM 1489 C CA . GLU A 1 196 ? 4.375 4.984 17.874 1.00 94.19 196 GLU A CA 1
ATOM 1490 C C . GLU A 1 196 ? 2.865 5.197 18.079 1.00 94.19 196 GLU A C 1
ATOM 1492 O O . GLU A 1 196 ? 2.464 6.054 18.866 1.00 94.19 196 GLU A O 1
ATOM 1497 N N . ALA A 1 197 ? 2.020 4.455 17.360 1.00 91.38 197 ALA A N 1
ATOM 1498 C CA . ALA A 1 197 ? 0.570 4.651 17.350 1.00 91.38 197 ALA A CA 1
ATOM 1499 C C . ALA A 1 197 ? -0.193 3.750 18.340 1.00 91.38 197 ALA A C 1
ATOM 1501 O O . ALA A 1 197 ? -1.309 4.087 18.761 1.00 91.38 197 ALA A O 1
ATOM 1502 N N . ILE A 1 198 ? 0.389 2.604 18.710 1.00 90.38 198 ILE A N 1
ATOM 1503 C CA . ILE A 1 198 ? -0.214 1.610 19.603 1.00 90.38 198 ILE A CA 1
ATOM 1504 C C . ILE A 1 198 ? 0.540 1.610 20.942 1.00 90.38 198 ILE A C 1
ATOM 1506 O O . ILE A 1 198 ? 1.668 1.120 21.009 1.00 90.38 198 ILE A O 1
ATOM 1510 N N . PRO A 1 199 ? -0.068 2.126 22.030 1.00 87.06 199 PRO A N 1
ATOM 1511 C CA . PRO A 1 199 ? 0.568 2.149 23.341 1.00 87.06 199 PRO A CA 1
ATOM 1512 C C . PRO A 1 199 ? 1.027 0.758 23.789 1.00 87.06 199 PRO A C 1
ATOM 1514 O O . PRO A 1 199 ? 0.237 -0.183 23.827 1.00 87.06 199 PRO A O 1
ATOM 1517 N N . GLY A 1 200 ? 2.301 0.650 24.166 1.00 86.62 200 GLY A N 1
ATOM 1518 C CA . GLY A 1 200 ? 2.896 -0.593 24.657 1.00 86.62 200 GLY A CA 1
ATOM 1519 C C . GLY A 1 200 ? 3.405 -1.547 23.576 1.00 86.62 200 GLY A C 1
ATOM 1520 O O . GLY A 1 200 ? 3.958 -2.574 23.943 1.00 86.62 200 GLY A O 1
ATOM 1521 N N . ALA A 1 201 ? 3.263 -1.224 22.286 1.00 93.12 201 ALA A N 1
ATOM 1522 C CA . ALA A 1 201 ? 3.923 -1.964 21.213 1.00 93.12 201 ALA A CA 1
ATOM 1523 C C . ALA A 1 201 ? 5.340 -1.422 20.959 1.00 93.12 201 ALA A C 1
ATOM 1525 O O . ALA A 1 201 ? 5.566 -0.211 20.988 1.00 93.12 201 ALA A O 1
ATOM 1526 N N . THR A 1 202 ? 6.285 -2.310 20.651 1.00 96.94 202 THR A N 1
ATOM 1527 C CA . THR A 1 202 ? 7.637 -1.947 20.194 1.00 96.94 202 THR A CA 1
ATOM 1528 C C . THR A 1 202 ? 7.904 -2.469 18.785 1.00 96.94 202 THR A C 1
ATOM 1530 O O . THR A 1 202 ? 7.326 -3.470 18.360 1.00 96.94 202 THR A O 1
ATOM 1533 N N . ALA A 1 203 ? 8.784 -1.802 18.032 1.00 97.19 203 ALA A N 1
ATOM 1534 C CA . ALA A 1 203 ? 9.128 -2.249 16.681 1.00 97.19 203 ALA A CA 1
ATOM 1535 C C . ALA A 1 203 ? 9.794 -3.637 16.702 1.00 97.19 203 ALA A C 1
ATOM 1537 O O . ALA A 1 203 ? 9.575 -4.439 15.798 1.00 97.19 203 ALA A O 1
ATOM 1538 N N . GLU A 1 204 ? 10.556 -3.939 17.754 1.00 97.56 204 GLU A N 1
ATOM 1539 C CA . GLU A 1 204 ? 11.218 -5.223 17.970 1.00 97.56 204 GLU A CA 1
ATOM 1540 C C . GLU A 1 204 ? 10.216 -6.361 18.206 1.00 97.56 204 GLU A C 1
ATOM 1542 O O . GLU A 1 204 ? 10.365 -7.433 17.620 1.00 97.56 204 GLU A O 1
ATOM 1547 N N . GLU A 1 205 ? 9.177 -6.138 19.017 1.00 96.81 205 GLU A N 1
ATOM 1548 C CA . GLU A 1 205 ? 8.104 -7.123 19.217 1.00 96.81 205 GLU A CA 1
ATOM 1549 C C . GLU A 1 205 ? 7.337 -7.369 17.919 1.00 96.81 205 GLU A C 1
ATOM 1551 O O . GLU A 1 205 ? 7.086 -8.514 17.558 1.00 96.81 205 GLU A O 1
ATOM 1556 N N . LEU A 1 206 ? 7.019 -6.311 17.171 1.00 97.69 206 LEU A N 1
ATOM 1557 C CA . LEU A 1 206 ? 6.332 -6.446 15.887 1.00 97.69 206 LEU A CA 1
ATOM 1558 C C . LEU A 1 206 ? 7.186 -7.184 14.849 1.00 97.69 206 LEU A C 1
ATOM 1560 O O . LEU A 1 206 ? 6.658 -7.987 14.081 1.00 97.69 206 LEU A O 1
ATOM 1564 N N . GLN A 1 207 ? 8.501 -6.954 14.838 1.00 97.81 207 GLN A N 1
ATOM 1565 C CA . GLN A 1 207 ? 9.423 -7.706 13.988 1.00 97.81 207 GLN A CA 1
ATOM 1566 C C . GLN A 1 207 ? 9.433 -9.186 14.383 1.00 97.81 207 GLN A C 1
ATOM 1568 O O . GLN A 1 207 ? 9.362 -10.047 13.510 1.00 97.81 207 GLN A O 1
ATOM 1573 N N . ALA A 1 208 ? 9.450 -9.491 15.683 1.00 96.81 208 ALA A N 1
ATOM 1574 C CA . ALA A 1 208 ? 9.391 -10.865 16.168 1.00 96.81 208 ALA A CA 1
ATOM 1575 C C . ALA A 1 208 ? 8.078 -11.571 15.778 1.00 96.81 208 ALA A C 1
ATOM 1577 O O . ALA A 1 208 ? 8.109 -12.748 15.427 1.00 96.81 208 ALA A O 1
ATOM 1578 N N . GLU A 1 209 ? 6.943 -10.864 15.776 1.00 95.44 209 GLU A N 1
ATOM 1579 C CA . GLU A 1 209 ? 5.658 -11.389 15.284 1.00 95.44 209 GLU A CA 1
ATOM 1580 C C . GLU A 1 209 ? 5.709 -11.731 13.785 1.00 95.44 209 GLU A C 1
ATOM 1582 O O . GLU A 1 209 ? 5.217 -12.780 13.357 1.00 95.44 209 GLU A O 1
ATOM 1587 N N . LEU A 1 210 ? 6.341 -10.875 12.971 1.00 96.69 210 LEU A N 1
ATOM 1588 C CA . LEU A 1 210 ? 6.561 -11.154 11.550 1.00 96.69 210 LEU A CA 1
ATOM 1589 C C . LEU A 1 210 ? 7.460 -12.384 11.355 1.00 96.69 210 LEU A C 1
ATOM 1591 O O . LEU A 1 210 ? 7.096 -13.292 10.598 1.00 96.69 210 LEU A O 1
ATOM 1595 N N . ASP A 1 211 ? 8.589 -12.438 12.064 1.00 95.44 211 ASP A N 1
ATOM 1596 C CA . ASP A 1 211 ? 9.573 -13.524 11.991 1.00 95.44 211 ASP A CA 1
ATOM 1597 C C . ASP A 1 211 ? 8.991 -14.866 12.464 1.00 95.44 211 ASP A C 1
ATOM 1599 O O . ASP A 1 211 ? 9.307 -15.917 11.903 1.00 95.44 211 ASP A O 1
ATOM 1603 N N . ALA A 1 212 ? 8.094 -14.837 13.455 1.00 94.12 212 ALA A N 1
ATOM 1604 C CA . ALA A 1 212 ? 7.354 -16.003 13.934 1.00 94.12 212 ALA A CA 1
ATOM 1605 C C . ALA A 1 212 ? 6.280 -16.490 12.944 1.00 94.12 212 ALA A C 1
ATOM 1607 O O . ALA A 1 212 ? 5.766 -17.601 13.089 1.00 94.12 212 ALA A O 1
ATOM 1608 N N . GLY A 1 213 ? 5.942 -15.684 11.932 1.00 92.19 213 GLY A N 1
ATOM 1609 C CA . GLY A 1 213 ? 4.898 -16.002 10.963 1.00 92.19 213 GLY A CA 1
ATOM 1610 C C . GLY A 1 213 ? 3.480 -15.789 11.491 1.00 92.19 213 GLY A C 1
ATOM 1611 O O . GLY A 1 213 ? 2.550 -16.371 10.936 1.00 92.19 213 GLY A O 1
ATOM 1612 N N . SER A 1 214 ? 3.302 -14.968 12.533 1.00 93.50 214 SER A N 1
ATOM 1613 C CA . SER A 1 214 ? 1.980 -14.621 13.077 1.00 93.50 214 SER A CA 1
ATOM 1614 C C . SER A 1 214 ? 1.103 -13.892 12.056 1.00 93.50 214 SER A C 1
ATOM 1616 O O . SER A 1 214 ? -0.121 -13.968 12.123 1.00 93.50 214 SER A O 1
ATOM 1618 N N . VAL A 1 215 ? 1.730 -13.201 11.100 1.00 96.50 215 VAL A N 1
ATOM 1619 C CA . VAL A 1 215 ? 1.061 -12.562 9.966 1.00 96.50 215 VAL A CA 1
ATOM 1620 C C . VAL A 1 215 ? 1.114 -13.496 8.763 1.00 96.50 215 VAL A C 1
ATOM 1622 O O . VAL A 1 215 ? 2.175 -13.941 8.328 1.00 96.50 215 VAL A O 1
ATOM 1625 N N . THR A 1 216 ? -0.047 -13.795 8.197 1.00 95.88 216 THR A N 1
ATOM 1626 C CA . THR A 1 216 ? -0.187 -14.730 7.080 1.00 95.88 216 THR A CA 1
ATOM 1627 C C . THR A 1 216 ? -0.705 -14.015 5.844 1.00 95.88 216 THR A C 1
ATOM 1629 O O . THR A 1 216 ? -1.602 -13.179 5.926 1.00 95.88 216 THR A O 1
ATOM 1632 N N . THR A 1 217 ? -0.118 -14.341 4.695 1.00 97.44 217 THR A N 1
ATOM 1633 C CA . THR A 1 217 ? -0.597 -13.895 3.387 1.00 97.44 217 THR A CA 1
ATOM 1634 C C . THR A 1 217 ? -0.199 -14.894 2.306 1.00 97.44 217 THR A C 1
ATOM 1636 O O . THR A 1 217 ? 0.903 -15.445 2.360 1.00 97.44 217 THR A O 1
ATOM 1639 N N . TYR A 1 218 ? -1.068 -15.125 1.317 1.00 96.69 218 TYR A N 1
ATOM 1640 C CA . TYR A 1 218 ? -0.743 -15.974 0.161 1.00 96.69 218 TYR A CA 1
ATOM 1641 C C . TYR A 1 218 ? 0.269 -15.316 -0.784 1.00 96.69 218 TYR A C 1
ATOM 1643 O O . TYR A 1 218 ? 0.913 -16.006 -1.574 1.00 96.69 218 TYR A O 1
ATOM 1651 N N . LEU A 1 219 ? 0.422 -13.990 -0.702 1.00 97.56 219 LEU A N 1
ATOM 1652 C CA . LEU A 1 219 ? 1.344 -13.221 -1.535 1.00 97.56 219 LEU A CA 1
ATOM 1653 C C . LEU A 1 219 ? 2.809 -13.459 -1.158 1.00 97.56 219 LEU A C 1
ATOM 1655 O O . LEU A 1 219 ? 3.690 -13.152 -1.956 1.00 97.56 219 LEU A O 1
ATOM 1659 N N . ARG A 1 220 ? 3.090 -13.985 0.043 1.00 97.31 220 ARG A N 1
ATOM 1660 C CA . ARG A 1 220 ? 4.452 -14.271 0.507 1.00 97.31 220 ARG A CA 1
ATOM 1661 C C . ARG A 1 220 ? 4.854 -15.707 0.143 1.00 97.31 220 ARG A C 1
ATOM 1663 O O . ARG A 1 220 ? 4.263 -16.645 0.680 1.00 97.31 220 ARG A O 1
ATOM 1670 N N . PRO A 1 221 ? 5.881 -15.910 -0.704 1.00 95.94 221 PRO A N 1
ATOM 1671 C CA . PRO A 1 221 ? 6.420 -17.241 -0.971 1.00 95.94 221 PRO A CA 1
ATOM 1672 C C . PRO A 1 221 ? 6.949 -17.919 0.300 1.00 95.94 221 PRO A C 1
ATOM 1674 O O . PRO A 1 221 ? 7.442 -17.257 1.211 1.00 95.94 221 PRO A O 1
ATOM 1677 N N . ALA A 1 222 ? 6.884 -19.251 0.361 1.00 91.06 222 ALA A N 1
ATOM 1678 C CA . ALA A 1 222 ? 7.261 -20.009 1.559 1.00 91.06 222 ALA A CA 1
ATOM 1679 C C . ALA A 1 222 ? 8.753 -19.893 1.933 1.00 91.06 222 ALA A C 1
ATOM 1681 O O . ALA A 1 222 ? 9.110 -20.045 3.099 1.00 91.06 222 ALA A O 1
ATOM 1682 N N . ASP A 1 223 ? 9.624 -19.640 0.957 1.00 91.44 223 ASP A N 1
ATOM 1683 C CA . ASP A 1 223 ? 11.061 -19.417 1.134 1.00 91.44 223 ASP A CA 1
ATOM 1684 C C . ASP A 1 223 ? 11.416 -17.946 1.415 1.00 91.44 223 ASP A C 1
ATOM 1686 O O . ASP A 1 223 ? 12.586 -17.616 1.626 1.00 91.44 223 ASP A O 1
ATOM 1690 N N . GLN A 1 224 ? 10.416 -17.062 1.467 1.00 94.19 224 GLN A N 1
ATOM 1691 C CA . GLN A 1 224 ? 10.603 -15.633 1.647 1.00 94.19 224 GLN A CA 1
ATOM 1692 C C . GLN A 1 224 ? 10.369 -15.210 3.104 1.00 94.19 224 GLN A C 1
ATOM 1694 O O . GLN A 1 224 ? 9.244 -15.184 3.599 1.00 94.19 224 GLN A O 1
ATOM 1699 N N . ALA A 1 225 ? 11.444 -14.808 3.786 1.00 92.25 225 ALA A N 1
ATOM 1700 C CA . ALA A 1 225 ? 11.362 -14.325 5.168 1.00 92.25 225 ALA A CA 1
ATOM 1701 C C . ALA A 1 225 ? 10.786 -12.899 5.268 1.00 92.25 225 ALA A C 1
ATOM 1703 O O . ALA A 1 225 ? 9.976 -12.612 6.146 1.00 92.25 225 ALA A O 1
ATOM 1704 N N . SER A 1 226 ? 11.194 -12.011 4.356 1.00 95.06 226 SER A N 1
ATOM 1705 C CA . SER A 1 226 ? 10.818 -10.589 4.381 1.00 95.06 226 SER A CA 1
ATOM 1706 C C . SER A 1 226 ? 9.332 -10.352 4.082 1.00 95.06 226 SER A C 1
ATOM 1708 O O . SER A 1 226 ? 8.778 -10.976 3.177 1.00 95.06 226 SER A O 1
ATOM 1710 N N . TYR A 1 227 ? 8.736 -9.379 4.780 1.00 97.81 227 TYR A N 1
ATOM 1711 C CA . TYR A 1 227 ? 7.399 -8.833 4.498 1.00 97.81 227 TYR A CA 1
ATOM 1712 C C . TYR A 1 227 ? 7.436 -7.572 3.624 1.00 97.81 227 TYR A C 1
ATOM 1714 O O . TYR A 1 227 ? 6.430 -6.874 3.500 1.00 97.81 227 TYR A O 1
ATOM 1722 N N . GLU A 1 228 ? 8.594 -7.230 3.050 1.00 98.19 228 GLU A N 1
ATOM 1723 C CA . GLU A 1 228 ? 8.716 -6.029 2.223 1.00 98.19 228 GLU A CA 1
ATOM 1724 C C . GLU A 1 228 ? 7.712 -6.067 1.069 1.00 98.19 228 GLU A C 1
ATOM 1726 O O . GLU A 1 228 ? 7.585 -7.084 0.384 1.00 98.19 228 GLU A O 1
ATOM 1731 N N . GLY A 1 229 ? 6.969 -4.970 0.900 1.00 98.00 229 GLY A N 1
ATOM 1732 C CA . GLY A 1 229 ? 5.894 -4.848 -0.088 1.00 98.00 229 GLY A CA 1
ATOM 1733 C C . GLY A 1 229 ? 4.643 -5.697 0.161 1.00 98.00 229 GLY A C 1
ATOM 1734 O O . GLY A 1 229 ? 3.778 -5.724 -0.707 1.00 98.00 229 GLY A O 1
ATOM 1735 N N . LEU A 1 230 ? 4.520 -6.381 1.305 1.00 98.56 230 LEU A N 1
ATOM 1736 C CA . LEU A 1 230 ? 3.375 -7.251 1.623 1.00 98.56 230 LEU A CA 1
ATOM 1737 C C . LEU A 1 230 ? 2.348 -6.606 2.562 1.00 98.56 230 LEU A C 1
ATOM 1739 O O . LEU A 1 230 ? 1.287 -7.176 2.785 1.00 98.56 230 LEU A O 1
ATOM 1743 N N . LEU A 1 231 ? 2.649 -5.431 3.115 1.00 98.69 231 LEU A N 1
ATOM 1744 C CA . LEU A 1 231 ? 1.780 -4.703 4.038 1.00 98.69 231 LEU A CA 1
ATOM 1745 C C . LEU A 1 231 ? 1.233 -3.463 3.326 1.00 98.69 231 LEU A C 1
ATOM 1747 O O . LEU A 1 231 ? 2.005 -2.565 2.988 1.00 98.69 231 LEU A O 1
ATOM 1751 N N . PHE A 1 232 ? -0.078 -3.410 3.075 1.00 98.75 232 PHE A N 1
ATOM 1752 C CA . PHE A 1 232 ? -0.663 -2.311 2.309 1.00 98.75 232 PHE A CA 1
ATOM 1753 C C . PHE A 1 232 ? -0.616 -0.984 3.084 1.00 98.75 232 PHE A C 1
ATOM 1755 O O . PHE A 1 232 ? -1.056 -0.925 4.238 1.00 98.75 232 PHE A O 1
ATOM 1762 N N . PRO A 1 233 ? -0.096 0.098 2.485 1.00 98.31 233 PRO A N 1
ATOM 1763 C CA . PRO A 1 233 ? -0.097 1.414 3.103 1.00 98.31 233 PRO A CA 1
ATOM 1764 C C . PRO A 1 233 ? -1.487 2.048 2.982 1.00 98.31 233 PRO A C 1
ATOM 1766 O O . PRO A 1 233 ? -2.003 2.267 1.890 1.00 98.31 233 PRO A O 1
ATOM 1769 N N . ALA A 1 234 ? -2.105 2.349 4.119 1.00 97.44 234 ALA A N 1
ATOM 1770 C CA . ALA A 1 234 ? -3.391 3.027 4.178 1.00 97.44 234 ALA A CA 1
ATOM 1771 C C . ALA A 1 234 ? -3.563 3.717 5.533 1.00 97.44 234 ALA A C 1
ATOM 1773 O O . ALA A 1 234 ? -2.669 3.733 6.383 1.00 97.44 234 ALA A O 1
ATOM 1774 N N . THR A 1 235 ? -4.739 4.301 5.736 1.00 94.94 235 THR A N 1
ATOM 1775 C CA . THR A 1 235 ? -5.156 4.772 7.053 1.00 94.94 235 THR A CA 1
ATOM 1776 C C . THR A 1 235 ? -6.134 3.772 7.649 1.00 94.94 235 THR A C 1
ATOM 1778 O O . THR A 1 235 ? -7.200 3.550 7.084 1.00 94.94 235 THR A O 1
ATOM 1781 N N . TYR A 1 236 ? -5.758 3.193 8.785 1.00 94.81 236 TYR A N 1
ATOM 1782 C CA . TYR A 1 236 ? -6.492 2.143 9.482 1.00 94.81 236 TYR A CA 1
ATOM 1783 C C . TYR A 1 236 ? -7.189 2.704 10.718 1.00 94.81 236 TYR A C 1
ATOM 1785 O O . TYR A 1 236 ? -6.663 3.595 11.391 1.00 94.81 236 TYR A O 1
ATOM 1793 N N . GLU A 1 237 ? -8.376 2.191 11.018 1.00 90.88 237 GLU A N 1
ATOM 1794 C CA . GLU A 1 237 ? -9.131 2.575 12.209 1.00 90.88 237 GLU A CA 1
ATOM 1795 C C . GLU A 1 237 ? -8.597 1.837 13.439 1.00 90.88 237 GLU A C 1
ATOM 1797 O O . GLU A 1 237 ? -8.457 0.613 13.452 1.00 90.88 237 GLU A O 1
ATOM 1802 N N . LYS A 1 238 ? -8.304 2.588 14.497 1.00 87.44 238 LYS A N 1
ATOM 1803 C CA . LYS A 1 238 ? -7.903 2.075 15.803 1.00 87.44 238 LYS A CA 1
ATOM 1804 C C . LYS A 1 238 ? -9.157 1.802 16.618 1.00 87.44 238 LYS A C 1
ATOM 1806 O O . LYS A 1 238 ? -9.641 2.650 17.362 1.00 87.44 238 LYS A O 1
ATOM 1811 N N . VAL A 1 239 ? -9.692 0.606 16.428 1.00 85.62 239 VAL A N 1
ATOM 1812 C CA . VAL A 1 239 ? -10.775 0.073 17.257 1.00 85.62 239 VAL A CA 1
ATOM 1813 C C . VAL A 1 239 ? -10.241 -0.370 18.621 1.00 85.62 239 VAL A C 1
ATOM 1815 O O . VAL A 1 239 ? -9.058 -0.704 18.760 1.00 85.62 239 VAL A O 1
ATOM 1818 N N . ASP A 1 240 ? -11.112 -0.404 19.629 1.00 81.44 240 ASP A N 1
ATOM 1819 C CA . ASP A 1 240 ? -10.755 -0.884 20.965 1.00 81.44 240 ASP A CA 1
ATOM 1820 C C . ASP A 1 240 ? -10.167 -2.302 20.906 1.00 81.44 240 ASP A C 1
ATOM 1822 O O . ASP A 1 240 ? -10.747 -3.221 20.326 1.00 81.44 240 ASP A O 1
ATOM 1826 N N . GLY A 1 241 ? -8.992 -2.484 21.513 1.00 82.75 241 GLY A N 1
ATOM 1827 C CA . GLY A 1 241 ? -8.290 -3.769 21.533 1.00 82.75 241 GLY A CA 1
ATOM 1828 C C . GLY A 1 241 ? -7.482 -4.101 20.272 1.00 82.75 241 GLY A C 1
ATOM 1829 O O . GLY A 1 241 ? -6.960 -5.214 20.188 1.00 82.75 241 GLY A O 1
ATOM 1830 N N . LEU A 1 242 ? -7.329 -3.175 19.314 1.00 89.19 242 LEU A N 1
ATOM 1831 C CA . LEU A 1 242 ? -6.427 -3.365 18.172 1.00 89.19 242 LEU A CA 1
ATOM 1832 C C . LEU A 1 242 ? -4.982 -3.592 18.652 1.00 89.19 242 LEU A C 1
ATOM 1834 O O . LEU A 1 242 ? -4.354 -2.707 19.234 1.00 89.19 242 LEU A O 1
ATOM 1838 N N . THR A 1 243 ? -4.443 -4.779 18.374 1.00 93.12 243 THR A N 1
ATOM 1839 C CA . THR A 1 243 ? -3.036 -5.118 18.624 1.00 93.12 243 THR A CA 1
ATOM 1840 C C . THR A 1 243 ? -2.185 -4.814 17.394 1.00 93.12 243 THR A C 1
ATOM 1842 O O . THR A 1 243 ? -2.685 -4.794 16.269 1.00 93.12 243 THR A O 1
ATOM 1845 N N . GLY A 1 244 ? -0.875 -4.628 17.579 1.00 93.75 244 GLY A N 1
ATOM 1846 C CA . GLY A 1 244 ? 0.029 -4.407 16.449 1.00 93.75 244 GLY A CA 1
ATOM 1847 C C . GLY A 1 244 ? 0.087 -5.590 15.476 1.00 93.75 244 GLY A C 1
ATOM 1848 O O . GLY A 1 244 ? 0.028 -5.375 14.270 1.00 93.75 244 GLY A O 1
ATOM 1849 N N . ALA A 1 245 ? 0.077 -6.833 15.973 1.00 93.69 245 ALA A N 1
ATOM 1850 C CA . ALA A 1 245 ? -0.049 -8.024 15.124 1.00 93.69 245 ALA A CA 1
ATOM 1851 C C . ALA A 1 245 ? -1.382 -8.049 14.351 1.00 93.69 245 ALA A C 1
ATOM 1853 O O . ALA A 1 245 ? -1.407 -8.372 13.164 1.00 93.69 245 ALA A O 1
ATOM 1854 N N . GLY A 1 246 ? -2.483 -7.645 14.997 1.00 95.50 246 GLY A N 1
ATOM 1855 C CA . GLY A 1 246 ? -3.788 -7.508 14.350 1.00 95.50 246 GLY A CA 1
ATOM 1856 C C . GLY A 1 246 ? -3.772 -6.478 13.222 1.00 95.50 246 GLY A C 1
ATOM 1857 O O . GLY A 1 246 ? -4.276 -6.758 12.136 1.00 95.50 246 GLY A O 1
ATOM 1858 N N . LEU A 1 247 ? -3.138 -5.322 13.438 1.00 96.94 247 LEU A N 1
ATOM 1859 C CA . LEU A 1 247 ? -2.968 -4.305 12.402 1.00 96.94 247 LEU A CA 1
ATOM 1860 C C . LEU A 1 247 ? -2.099 -4.811 11.242 1.00 96.94 247 LEU A C 1
ATOM 1862 O O . LEU A 1 247 ? -2.480 -4.648 10.088 1.00 96.94 247 LEU A O 1
ATOM 1866 N N . LEU A 1 248 ? -0.978 -5.482 11.518 1.00 98.06 248 LEU A N 1
ATOM 1867 C CA . LEU A 1 248 ? -0.134 -6.064 10.467 1.00 98.06 248 LEU A CA 1
ATOM 1868 C C . LEU A 1 248 ? -0.897 -7.100 9.624 1.00 98.06 248 LEU A C 1
ATOM 1870 O O . LEU A 1 248 ? -0.779 -7.102 8.399 1.00 98.06 248 LEU A O 1
ATOM 1874 N N . GLN A 1 249 ? -1.725 -7.941 10.252 1.00 98.12 249 GLN A N 1
ATOM 1875 C CA . GLN A 1 249 ? -2.582 -8.885 9.531 1.00 98.12 249 GLN A CA 1
ATOM 1876 C C . GLN A 1 249 ? -3.648 -8.174 8.684 1.00 98.12 249 GLN A C 1
ATOM 1878 O O . GLN A 1 249 ? -3.910 -8.604 7.559 1.00 98.12 249 GLN A O 1
ATOM 1883 N N . GLN A 1 250 ? -4.239 -7.080 9.176 1.00 97.94 250 GLN A N 1
ATOM 1884 C CA . GLN A 1 250 ? -5.154 -6.256 8.376 1.00 97.94 250 GLN A CA 1
ATOM 1885 C C . GLN A 1 250 ? -4.445 -5.663 7.154 1.00 97.94 250 GLN A C 1
ATOM 1887 O O . GLN A 1 250 ? -4.963 -5.773 6.048 1.00 97.94 250 GLN A O 1
ATOM 1892 N N . MET A 1 251 ? -3.237 -5.117 7.326 1.00 98.69 251 MET A N 1
ATOM 1893 C CA . MET A 1 251 ? -2.437 -4.578 6.222 1.00 98.69 251 MET A CA 1
ATOM 1894 C C . MET A 1 251 ? -2.097 -5.637 5.167 1.00 98.69 251 MET A C 1
ATOM 1896 O O . MET A 1 251 ? -2.133 -5.346 3.972 1.00 98.69 251 MET A O 1
ATOM 1900 N N . ALA A 1 252 ? -1.762 -6.858 5.592 1.00 98.75 252 ALA A N 1
ATOM 1901 C CA . ALA A 1 252 ? -1.482 -7.967 4.683 1.00 98.75 252 ALA A CA 1
ATOM 1902 C C . ALA A 1 252 ? -2.734 -8.397 3.900 1.00 98.75 252 ALA A C 1
ATOM 1904 O O . ALA A 1 252 ? -2.684 -8.574 2.686 1.00 98.75 252 ALA A O 1
ATOM 1905 N N . THR A 1 253 ? -3.876 -8.488 4.585 1.00 98.62 253 THR A N 1
ATOM 1906 C CA . THR A 1 253 ? -5.169 -8.841 3.972 1.00 98.62 253 THR A CA 1
ATOM 1907 C C . THR A 1 253 ? -5.635 -7.768 2.984 1.00 98.62 253 THR A C 1
ATOM 1909 O O . THR A 1 253 ? -6.143 -8.081 1.911 1.00 98.62 253 THR A O 1
ATOM 1912 N N . GLU A 1 254 ? -5.425 -6.492 3.303 1.00 98.50 254 GLU A N 1
ATOM 1913 C CA . GLU A 1 254 ? -5.749 -5.395 2.390 1.00 98.50 254 GLU A CA 1
ATOM 1914 C C . GLU A 1 254 ? -4.859 -5.439 1.136 1.00 98.50 254 GLU A C 1
ATOM 1916 O O . GLU A 1 254 ? -5.351 -5.217 0.034 1.00 98.50 254 GLU A O 1
ATOM 1921 N N . MET A 1 255 ? -3.574 -5.802 1.253 1.00 98.75 255 MET A N 1
ATOM 1922 C CA . MET A 1 255 ? -2.698 -5.971 0.082 1.00 98.75 255 MET A CA 1
ATOM 1923 C C . MET A 1 255 ? -3.220 -7.059 -0.867 1.00 98.75 255 MET A C 1
ATOM 1925 O O . MET A 1 255 ? -3.246 -6.878 -2.087 1.00 98.75 255 MET A O 1
ATOM 1929 N N . GLU A 1 256 ? -3.674 -8.180 -0.308 1.00 98.56 256 GLU A N 1
ATOM 1930 C CA . GLU A 1 256 ? -4.297 -9.271 -1.060 1.00 98.56 256 GLU A CA 1
ATOM 1931 C C . GLU A 1 256 ? -5.534 -8.821 -1.831 1.00 98.56 256 GLU A C 1
ATOM 1933 O O . GLU A 1 256 ? -5.673 -9.120 -3.020 1.00 98.56 256 GLU A O 1
ATOM 1938 N N . ASP A 1 257 ? -6.414 -8.087 -1.158 1.00 98.25 257 ASP A N 1
ATOM 1939 C CA . ASP A 1 257 ? -7.639 -7.556 -1.739 1.00 98.25 257 ASP A CA 1
ATOM 1940 C C . ASP A 1 257 ? -7.341 -6.530 -2.847 1.00 98.25 257 ASP A C 1
ATOM 1942 O O . ASP A 1 257 ? -7.973 -6.550 -3.904 1.00 98.25 257 ASP A O 1
ATOM 1946 N N . ARG A 1 258 ? -6.315 -5.688 -2.681 1.00 97.94 258 ARG A N 1
ATOM 1947 C CA . ARG A 1 258 ? -5.870 -4.726 -3.706 1.00 97.94 258 ARG A CA 1
ATOM 1948 C C . ARG A 1 258 ? -5.366 -5.425 -4.961 1.00 97.94 258 ARG A C 1
ATOM 1950 O O . ARG A 1 258 ? -5.778 -5.062 -6.065 1.00 97.94 258 ARG A O 1
ATOM 1957 N N . MET A 1 259 ? -4.542 -6.458 -4.800 1.00 98.19 259 MET A N 1
ATOM 1958 C CA . MET A 1 259 ? -4.067 -7.290 -5.909 1.00 98.19 259 MET A CA 1
ATOM 1959 C C . MET A 1 259 ? -5.233 -7.951 -6.660 1.00 98.19 259 MET A C 1
ATOM 1961 O O . MET A 1 259 ? -5.285 -7.917 -7.893 1.00 98.19 259 MET A O 1
ATOM 1965 N N . GLN A 1 260 ? -6.210 -8.500 -5.934 1.00 96.81 260 GLN A N 1
ATOM 1966 C CA . GLN A 1 260 ? -7.389 -9.127 -6.538 1.00 96.81 260 GLN A CA 1
ATOM 1967 C C . GLN A 1 260 ? -8.292 -8.110 -7.245 1.00 96.81 260 GLN A C 1
ATOM 1969 O O . GLN A 1 260 ? -8.687 -8.336 -8.390 1.00 96.81 260 GLN A O 1
ATOM 1974 N N . ARG A 1 261 ? -8.576 -6.967 -6.610 1.00 96.31 261 ARG A N 1
ATOM 1975 C CA . ARG A 1 261 ? -9.423 -5.893 -7.156 1.00 96.31 261 ARG A CA 1
ATOM 1976 C C . ARG A 1 261 ? -8.891 -5.359 -8.484 1.00 96.31 261 ARG A C 1
ATOM 1978 O O . ARG A 1 261 ? -9.676 -5.100 -9.393 1.00 96.31 261 ARG A O 1
ATOM 1985 N N . HIS A 1 262 ? -7.572 -5.219 -8.607 1.00 96.00 262 HIS A N 1
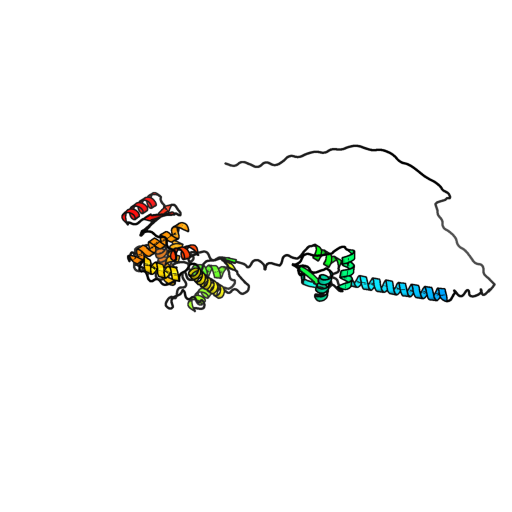ATOM 1986 C CA . HIS A 1 262 ? -6.916 -4.774 -9.841 1.00 96.00 262 HIS A CA 1
ATOM 1987 C C . HIS A 1 262 ? -6.711 -5.894 -10.874 1.00 96.00 262 HIS A C 1
ATOM 1989 O O . HIS A 1 262 ? -6.202 -5.633 -11.966 1.00 96.00 262 HIS A O 1
ATOM 1995 N N . GLY A 1 263 ? -7.150 -7.120 -10.571 1.00 96.44 263 GLY A N 1
ATOM 1996 C CA . GLY A 1 263 ? -7.211 -8.231 -11.517 1.00 96.44 263 GLY A CA 1
ATOM 1997 C C . GLY A 1 263 ? -5.878 -8.944 -11.739 1.00 96.44 263 GLY A C 1
ATOM 1998 O O . GLY A 1 263 ? -5.539 -9.224 -12.890 1.00 96.44 263 GLY A O 1
ATOM 1999 N N . ALA A 1 264 ? -5.137 -9.255 -10.668 1.00 96.56 264 ALA A N 1
ATOM 2000 C CA . ALA A 1 264 ? -3.824 -9.910 -10.737 1.00 96.56 264 ALA A CA 1
ATOM 2001 C C . ALA A 1 264 ? -3.777 -11.144 -11.663 1.00 96.56 264 ALA A C 1
ATOM 2003 O O . ALA A 1 264 ? -2.872 -11.255 -12.487 1.00 96.56 264 ALA A O 1
ATOM 2004 N N . ASP A 1 265 ? -4.780 -12.026 -11.623 1.00 95.62 265 ASP A N 1
ATOM 2005 C CA . ASP A 1 265 ? -4.832 -13.210 -12.497 1.00 95.62 265 ASP A CA 1
ATOM 2006 C C . ASP A 1 265 ? -4.880 -12.854 -13.990 1.00 95.62 265 ASP A C 1
ATOM 2008 O O . ASP A 1 265 ? -4.144 -13.417 -14.805 1.00 95.62 265 ASP A O 1
ATOM 2012 N N . ALA A 1 266 ? -5.725 -11.887 -14.358 1.00 97.19 266 ALA A N 1
ATOM 2013 C CA . ALA A 1 266 ? -5.836 -11.420 -15.736 1.00 97.19 266 ALA A CA 1
ATOM 2014 C C . ALA A 1 266 ? -4.561 -10.685 -16.178 1.00 97.19 266 ALA A C 1
ATOM 2016 O O . ALA A 1 266 ? -4.108 -10.850 -17.313 1.00 97.19 266 ALA A O 1
ATOM 2017 N N . ALA A 1 267 ? -3.962 -9.909 -15.272 1.00 97.75 267 ALA A N 1
ATOM 2018 C CA . ALA A 1 267 ? -2.701 -9.225 -15.510 1.00 97.75 267 ALA A CA 1
ATOM 2019 C C . ALA A 1 267 ? -1.562 -10.214 -15.790 1.00 97.75 267 ALA A C 1
ATOM 2021 O O . ALA A 1 267 ? -0.866 -10.042 -16.788 1.00 97.75 267 ALA A O 1
ATOM 2022 N N . ARG A 1 268 ? -1.413 -11.278 -14.987 1.00 98.19 268 ARG A N 1
ATOM 2023 C CA . ARG A 1 268 ? -0.400 -12.328 -15.202 1.00 98.19 268 ARG A CA 1
ATOM 2024 C C . ARG A 1 268 ? -0.533 -12.980 -16.572 1.00 98.19 268 ARG A C 1
ATOM 2026 O O . ARG A 1 268 ? 0.449 -13.057 -17.304 1.00 98.19 268 ARG A O 1
ATOM 2033 N N . ALA A 1 269 ? -1.748 -13.377 -16.953 1.00 97.81 269 ALA A N 1
ATOM 2034 C CA . ALA A 1 269 ? -1.999 -13.988 -18.258 1.00 97.81 269 ALA A CA 1
ATOM 2035 C C . ALA A 1 269 ? -1.634 -13.050 -19.423 1.00 97.81 269 ALA A C 1
ATOM 2037 O O . ALA A 1 269 ? -1.007 -13.476 -20.394 1.00 97.81 269 ALA A O 1
ATOM 2038 N N . ARG A 1 270 ? -1.982 -11.760 -19.314 1.00 97.69 270 ARG A N 1
ATOM 2039 C CA . ARG A 1 270 ? -1.598 -10.750 -20.309 1.00 97.69 270 ARG A CA 1
ATOM 2040 C C . ARG A 1 270 ? -0.085 -10.547 -20.354 1.00 97.69 270 ARG A C 1
ATOM 2042 O O . ARG A 1 270 ? 0.479 -10.501 -21.440 1.00 97.69 270 ARG A O 1
ATOM 2049 N N . ILE A 1 271 ? 0.570 -10.436 -19.199 1.00 98.19 271 ILE A N 1
ATOM 2050 C CA . ILE A 1 271 ? 2.014 -10.193 -19.124 1.00 98.19 271 ILE A CA 1
ATOM 2051 C C . ILE A 1 271 ? 2.796 -11.363 -19.736 1.00 98.19 271 ILE A C 1
ATOM 2053 O O . ILE A 1 271 ? 3.714 -11.143 -20.530 1.00 98.19 271 ILE A O 1
ATOM 2057 N N . ALA A 1 272 ? 2.377 -12.596 -19.454 1.00 98.12 272 ALA A N 1
ATOM 2058 C CA . ALA A 1 272 ? 2.909 -13.794 -20.093 1.00 98.12 272 ALA A CA 1
ATOM 2059 C C . ALA A 1 272 ? 2.737 -13.756 -21.620 1.00 98.12 272 ALA A C 1
ATOM 2061 O O . ALA A 1 272 ? 3.668 -14.064 -22.361 1.00 98.12 272 ALA A O 1
ATOM 2062 N N . GLN A 1 273 ? 1.572 -13.325 -22.110 1.00 97.75 273 GLN A N 1
ATOM 2063 C CA . GLN A 1 273 ? 1.294 -13.243 -23.544 1.00 97.75 273 GLN A CA 1
ATOM 2064 C C . GLN A 1 273 ? 2.106 -12.153 -24.262 1.00 97.75 273 GLN A C 1
ATOM 2066 O O . GLN A 1 273 ? 2.611 -12.394 -25.358 1.00 97.75 273 GLN A O 1
ATOM 2071 N N . GLU A 1 274 ? 2.195 -10.955 -23.686 1.00 97.12 274 GLU A N 1
ATOM 2072 C CA . GLU A 1 274 ? 2.796 -9.782 -24.334 1.00 97.12 274 GLU A CA 1
ATOM 2073 C C . GLU A 1 274 ? 4.324 -9.746 -24.191 1.00 97.12 274 GLU A C 1
ATOM 2075 O O . GLU A 1 274 ? 5.020 -9.412 -25.151 1.00 97.12 274 GLU A O 1
ATOM 2080 N N . TRP A 1 275 ? 4.856 -10.136 -23.027 1.00 98.00 275 TRP A N 1
ATOM 2081 C CA . TRP A 1 275 ? 6.291 -10.072 -22.722 1.00 98.00 275 TRP A CA 1
ATOM 2082 C C . TRP A 1 275 ? 6.969 -11.439 -22.585 1.00 98.00 275 TRP A C 1
ATOM 2084 O O . TRP A 1 275 ? 8.192 -11.490 -22.458 1.00 98.00 275 TRP A O 1
ATOM 2094 N N . GLY A 1 276 ? 6.223 -12.549 -22.604 1.00 97.75 276 GLY A N 1
ATOM 2095 C CA . GLY A 1 276 ? 6.794 -13.882 -22.370 1.00 97.75 276 GLY A CA 1
ATOM 2096 C C . GLY A 1 276 ? 7.283 -14.084 -20.932 1.00 97.75 276 GLY A C 1
ATOM 2097 O O . GLY A 1 276 ? 8.198 -14.874 -20.703 1.00 97.75 276 GLY A O 1
ATOM 2098 N N . LEU A 1 277 ? 6.726 -13.330 -19.978 1.00 97.88 277 LEU A N 1
ATOM 2099 C CA . LEU A 1 277 ? 7.131 -13.330 -18.573 1.00 97.88 277 LEU A CA 1
ATOM 2100 C C . LEU A 1 277 ? 6.083 -14.043 -17.711 1.00 97.88 277 LEU A C 1
ATOM 2102 O O . LEU A 1 277 ? 4.983 -13.536 -17.506 1.00 97.88 277 LEU A O 1
ATOM 2106 N N . GLU A 1 278 ? 6.453 -15.196 -17.163 1.00 97.38 278 GLU A N 1
ATOM 2107 C CA . GLU A 1 278 ? 5.642 -15.938 -16.193 1.00 97.38 278 GLU A CA 1
ATOM 2108 C C . GL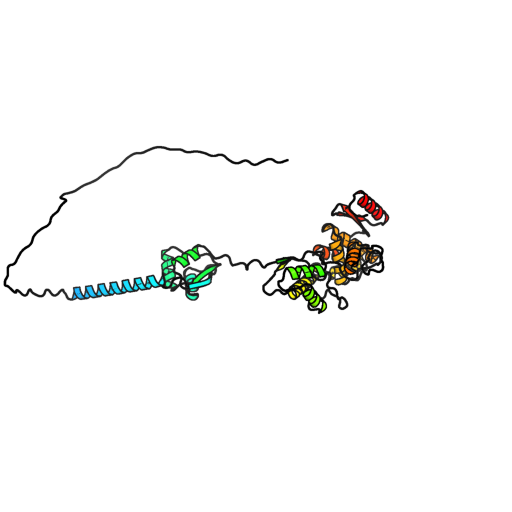U A 1 278 ? 5.926 -15.407 -14.782 1.00 97.38 278 GLU A C 1
ATOM 2110 O O . GLU A 1 278 ? 6.805 -15.915 -14.088 1.00 97.38 278 GLU A O 1
ATOM 2115 N N . LEU A 1 279 ? 5.226 -14.341 -14.383 1.00 97.69 279 LEU A N 1
ATOM 2116 C CA . LEU A 1 279 ? 5.406 -13.707 -13.074 1.00 97.69 279 LEU A CA 1
ATOM 2117 C C . LEU A 1 279 ? 4.395 -14.220 -12.044 1.00 97.69 279 LEU A C 1
ATOM 2119 O O . LEU A 1 279 ? 3.215 -14.415 -12.335 1.00 97.69 279 LEU A O 1
ATOM 2123 N N . THR A 1 280 ? 4.855 -14.382 -10.810 1.00 97.88 280 THR A N 1
ATOM 2124 C CA . THR A 1 280 ? 4.021 -14.601 -9.622 1.00 97.88 280 THR A CA 1
ATOM 2125 C C . THR A 1 280 ? 3.435 -13.287 -9.095 1.00 97.88 280 THR A C 1
ATOM 2127 O O . THR A 1 280 ? 3.935 -12.204 -9.399 1.00 97.88 280 THR A O 1
ATOM 2130 N N . ASP A 1 281 ? 2.413 -13.362 -8.239 1.00 98.00 281 ASP A N 1
ATOM 2131 C CA . ASP A 1 281 ? 1.848 -12.169 -7.587 1.00 98.00 281 ASP A CA 1
ATOM 2132 C C . ASP A 1 281 ? 2.894 -11.438 -6.729 1.00 98.00 281 ASP A C 1
ATOM 2134 O O . ASP A 1 281 ? 2.942 -10.209 -6.706 1.00 98.00 281 ASP A O 1
ATOM 2138 N N . TYR A 1 282 ? 3.805 -12.185 -6.096 1.00 98.50 282 TYR A N 1
ATOM 2139 C CA . TYR A 1 282 ? 4.929 -11.602 -5.364 1.00 98.50 282 TYR A CA 1
ATOM 2140 C C . TYR A 1 282 ? 5.876 -10.817 -6.280 1.00 98.50 282 TYR A C 1
ATOM 2142 O O . TYR A 1 282 ? 6.338 -9.734 -5.931 1.00 98.50 282 TYR A O 1
ATOM 2150 N N . GLU A 1 283 ? 6.166 -11.331 -7.475 1.00 98.56 283 GLU A N 1
ATOM 2151 C CA . GLU A 1 283 ? 7.002 -10.633 -8.456 1.00 98.56 283 GLU A CA 1
ATOM 2152 C C . GLU A 1 283 ? 6.320 -9.389 -9.026 1.00 98.56 283 GLU A C 1
ATOM 2154 O O . GLU A 1 283 ? 6.989 -8.380 -9.249 1.00 98.56 283 GLU A O 1
ATOM 2159 N N . LEU A 1 284 ? 4.996 -9.409 -9.176 1.00 98.69 284 LEU A N 1
ATOM 2160 C CA . LEU A 1 284 ? 4.221 -8.216 -9.513 1.00 98.69 284 LEU A CA 1
ATOM 2161 C C . LEU A 1 284 ? 4.302 -7.157 -8.404 1.00 98.69 284 LEU A C 1
ATOM 2163 O O . LEU A 1 284 ? 4.448 -5.974 -8.710 1.00 98.69 284 LEU A O 1
ATOM 2167 N N . LEU A 1 285 ? 4.326 -7.553 -7.127 1.00 98.62 285 LEU A N 1
ATOM 2168 C CA . LEU A 1 285 ? 4.581 -6.622 -6.018 1.00 98.62 285 LEU A CA 1
ATOM 2169 C C . LEU A 1 285 ? 6.003 -6.053 -6.033 1.00 98.62 285 LEU A C 1
ATOM 2171 O O . LEU A 1 285 ? 6.195 -4.882 -5.700 1.00 98.62 285 LEU A O 1
ATOM 2175 N N . LYS A 1 286 ? 7.006 -6.825 -6.475 1.00 98.75 286 LYS A N 1
ATOM 2176 C CA . LYS A 1 286 ? 8.358 -6.280 -6.702 1.00 98.75 286 LYS A CA 1
ATOM 2177 C C . LYS A 1 286 ? 8.302 -5.153 -7.726 1.00 98.75 286 LYS A C 1
ATOM 2179 O O . LYS A 1 286 ? 8.841 -4.078 -7.467 1.00 98.75 286 LYS A O 1
ATOM 2184 N N . VAL A 1 287 ? 7.604 -5.371 -8.843 1.00 98.81 287 VAL A N 1
ATOM 2185 C CA . VAL A 1 287 ? 7.389 -4.349 -9.878 1.00 98.81 287 VAL A CA 1
ATOM 2186 C C . VAL A 1 287 ? 6.648 -3.135 -9.313 1.00 98.81 287 VAL A C 1
ATOM 2188 O O . VAL A 1 287 ? 7.133 -2.016 -9.471 1.00 98.81 287 VAL A O 1
ATOM 2191 N N . ALA A 1 288 ? 5.550 -3.339 -8.582 1.00 98.81 288 ALA A N 1
ATOM 2192 C CA . ALA A 1 288 ? 4.789 -2.259 -7.956 1.00 98.81 288 ALA A CA 1
ATOM 2193 C C . ALA A 1 288 ? 5.645 -1.421 -6.989 1.00 98.81 288 ALA A C 1
ATOM 2195 O O . ALA A 1 288 ? 5.600 -0.196 -7.039 1.00 98.81 288 ALA A O 1
ATOM 2196 N N . SER A 1 289 ? 6.486 -2.046 -6.158 1.00 98.75 289 SER A N 1
ATOM 2197 C CA . SER A 1 289 ? 7.357 -1.307 -5.228 1.00 98.75 289 SER A CA 1
ATOM 2198 C C . SER A 1 289 ? 8.424 -0.460 -5.930 1.00 98.75 289 SER A C 1
ATOM 2200 O O . SER A 1 289 ? 8.765 0.624 -5.459 1.00 98.75 289 SER A O 1
ATOM 2202 N N . MET A 1 290 ? 8.924 -0.919 -7.084 1.00 98.62 290 MET A N 1
ATOM 2203 C CA . MET A 1 290 ? 9.845 -0.135 -7.910 1.00 98.62 290 MET A CA 1
ATOM 2204 C C . MET A 1 290 ? 9.120 1.041 -8.569 1.00 98.62 290 MET A C 1
ATOM 2206 O O . MET A 1 290 ? 9.640 2.150 -8.560 1.00 98.62 290 MET A O 1
ATOM 2210 N N . ILE A 1 291 ? 7.899 0.830 -9.074 1.00 98.44 291 ILE A N 1
ATOM 2211 C CA . ILE A 1 291 ? 7.065 1.905 -9.634 1.00 98.44 291 ILE A CA 1
ATOM 2212 C C . ILE A 1 291 ? 6.763 2.964 -8.572 1.00 98.44 291 ILE A C 1
ATOM 2214 O O . ILE A 1 291 ? 6.927 4.148 -8.849 1.00 98.44 291 ILE A O 1
ATOM 2218 N N . GLN A 1 292 ? 6.386 2.557 -7.355 1.00 97.88 292 GLN A N 1
ATOM 2219 C CA . GLN A 1 292 ? 6.127 3.475 -6.240 1.00 97.88 292 GLN A CA 1
ATOM 2220 C C . GLN A 1 292 ? 7.321 4.398 -5.967 1.00 97.88 292 GLN A C 1
ATOM 2222 O O . GLN A 1 292 ? 7.134 5.562 -5.623 1.00 97.88 292 GLN A O 1
ATOM 2227 N N . ALA A 1 293 ? 8.542 3.876 -6.096 1.00 95.56 293 ALA A N 1
ATOM 2228 C CA . ALA A 1 293 ? 9.758 4.627 -5.817 1.00 95.56 293 ALA A CA 1
ATOM 2229 C C . ALA A 1 293 ? 10.211 5.535 -6.976 1.00 95.56 293 ALA A C 1
ATOM 2231 O O . ALA A 1 293 ? 10.964 6.478 -6.741 1.00 95.56 293 ALA A O 1
ATOM 2232 N N . GLU A 1 294 ? 9.779 5.254 -8.207 1.00 94.06 294 GLU A N 1
ATOM 2233 C CA . GLU A 1 294 ? 10.245 5.936 -9.425 1.00 94.06 294 GLU A CA 1
ATOM 2234 C C . GLU A 1 294 ? 9.221 6.924 -9.998 1.00 94.06 294 GLU A C 1
ATOM 2236 O O . GLU A 1 294 ? 9.591 7.910 -10.634 1.00 94.06 294 GLU A O 1
ATOM 2241 N N . ALA A 1 295 ? 7.927 6.675 -9.798 1.00 87.88 295 ALA A N 1
ATOM 2242 C CA . ALA A 1 295 ? 6.871 7.488 -10.379 1.00 87.88 295 ALA A CA 1
ATOM 2243 C C . ALA A 1 295 ? 6.903 8.927 -9.836 1.00 87.88 295 ALA A C 1
ATOM 2245 O O . ALA A 1 295 ? 6.691 9.171 -8.649 1.00 87.88 295 ALA A O 1
ATOM 2246 N N . GLY A 1 296 ? 7.119 9.901 -10.727 1.00 77.69 296 GLY A N 1
ATOM 2247 C CA . GLY A 1 296 ? 6.995 11.324 -10.389 1.00 77.69 296 GLY A CA 1
ATOM 2248 C C . GLY A 1 296 ? 5.536 11.770 -10.230 1.00 77.69 296 GLY A C 1
ATOM 2249 O O . GLY A 1 296 ? 5.246 12.735 -9.517 1.00 77.69 296 GLY A O 1
ATOM 2250 N N . ASN A 1 297 ? 4.622 11.053 -10.891 1.00 86.44 297 ASN A N 1
ATOM 2251 C CA . ASN A 1 297 ? 3.176 11.236 -10.866 1.00 86.44 297 ASN A CA 1
ATOM 2252 C C . ASN A 1 297 ? 2.455 9.914 -11.211 1.00 86.44 297 ASN A C 1
ATOM 2254 O O . ASN A 1 297 ? 3.082 8.940 -11.631 1.00 86.44 297 ASN A O 1
ATOM 2258 N N . VAL A 1 298 ? 1.134 9.881 -11.021 1.00 91.50 298 VAL A N 1
ATOM 2259 C CA . VAL A 1 298 ? 0.314 8.671 -11.204 1.00 91.50 298 VAL A CA 1
ATOM 2260 C C . VAL A 1 298 ? 0.166 8.306 -12.685 1.00 91.50 298 VAL A C 1
ATOM 2262 O O . VAL A 1 298 ? 0.087 7.129 -13.031 1.00 91.50 298 VAL A O 1
ATOM 2265 N N . GLU A 1 299 ? 0.154 9.301 -13.567 1.00 92.69 299 GLU A N 1
ATOM 2266 C CA . GLU A 1 299 ? -0.091 9.149 -14.999 1.00 92.69 299 GLU A CA 1
ATOM 2267 C C . GLU A 1 299 ? 1.052 8.422 -15.726 1.00 92.69 299 GLU A C 1
ATOM 2269 O O . GLU A 1 299 ? 0.815 7.699 -16.693 1.00 92.69 299 GLU A O 1
ATOM 2274 N N . GLU A 1 300 ? 2.286 8.566 -15.242 1.00 94.62 300 GLU A N 1
ATOM 2275 C CA . GLU A 1 300 ? 3.481 7.927 -15.806 1.00 94.62 300 GLU A CA 1
ATOM 2276 C C . GLU A 1 300 ? 3.700 6.491 -15.320 1.00 94.62 300 GLU A C 1
ATOM 2278 O O . GLU A 1 300 ? 4.421 5.721 -15.963 1.00 94.62 300 GLU A O 1
ATOM 2283 N N . ALA A 1 301 ? 3.078 6.100 -14.205 1.00 96.88 301 ALA A N 1
ATOM 2284 C CA . ALA A 1 301 ? 3.300 4.800 -13.578 1.00 96.88 301 ALA A CA 1
ATOM 2285 C C . ALA A 1 301 ? 3.076 3.610 -14.544 1.00 96.88 301 ALA A C 1
ATOM 2287 O O . ALA A 1 301 ? 3.937 2.722 -14.595 1.00 96.88 301 ALA A O 1
ATOM 2288 N N . PRO A 1 302 ? 2.022 3.583 -15.393 1.00 98.19 302 PRO A N 1
ATOM 2289 C CA . PRO A 1 302 ? 1.851 2.523 -16.390 1.00 98.19 302 PRO A CA 1
ATOM 2290 C C . PRO A 1 302 ? 2.958 2.488 -17.458 1.00 98.19 302 PRO A C 1
ATOM 2292 O O . PRO A 1 302 ? 3.299 1.414 -17.963 1.00 98.19 302 PRO A O 1
ATOM 2295 N N . GLN A 1 303 ? 3.549 3.634 -17.815 1.00 98.19 303 GLN A N 1
ATOM 2296 C CA . GLN A 1 303 ? 4.675 3.693 -18.758 1.00 98.19 303 GLN A CA 1
ATOM 2297 C C . GLN A 1 303 ? 5.967 3.179 -18.111 1.00 98.19 303 GLN A C 1
ATOM 2299 O O . GLN A 1 303 ? 6.730 2.462 -18.759 1.00 98.19 303 GLN A O 1
ATOM 2304 N N . ILE A 1 304 ? 6.187 3.463 -16.823 1.00 98.19 304 ILE A N 1
ATOM 2305 C CA . ILE A 1 304 ? 7.305 2.894 -16.052 1.00 98.19 304 ILE A CA 1
ATOM 2306 C C . ILE A 1 304 ? 7.175 1.367 -15.982 1.00 98.19 304 ILE A C 1
ATOM 2308 O O . ILE A 1 304 ? 8.141 0.661 -16.277 1.00 98.19 304 ILE A O 1
ATOM 2312 N N . ALA A 1 305 ? 5.977 0.844 -15.692 1.00 98.56 305 ALA A N 1
ATOM 2313 C CA . ALA A 1 305 ? 5.703 -0.596 -15.720 1.00 98.56 305 ALA A CA 1
ATOM 2314 C C . ALA A 1 305 ? 6.070 -1.221 -17.078 1.00 98.56 305 ALA A C 1
ATOM 2316 O O . ALA A 1 305 ? 6.743 -2.249 -17.142 1.00 98.56 305 ALA A O 1
ATOM 2317 N N . THR A 1 306 ? 5.704 -0.542 -18.170 1.00 98.62 306 THR A N 1
ATOM 2318 C CA . THR A 1 306 ? 6.037 -0.954 -19.544 1.00 98.62 306 THR A CA 1
ATOM 2319 C C . THR A 1 306 ? 7.546 -1.058 -19.752 1.00 98.62 306 THR A C 1
ATOM 2321 O O . THR A 1 306 ? 8.024 -2.052 -20.295 1.00 98.62 306 THR A O 1
ATOM 2324 N N . VAL A 1 307 ? 8.315 -0.062 -19.294 1.00 98.56 307 VAL A N 1
ATOM 2325 C CA . VAL A 1 307 ? 9.784 -0.077 -19.385 1.00 98.56 307 VAL A CA 1
ATOM 2326 C C . VAL A 1 307 ? 10.371 -1.252 -18.601 1.00 98.56 307 VAL A C 1
ATOM 2328 O O . VAL A 1 307 ? 11.259 -1.936 -19.112 1.00 98.56 307 VAL A O 1
ATOM 2331 N N . ILE A 1 308 ? 9.862 -1.521 -17.393 1.00 98.62 308 ILE A N 1
ATOM 2332 C CA . ILE A 1 308 ? 10.302 -2.656 -16.569 1.00 98.62 308 ILE A CA 1
ATOM 2333 C C . ILE A 1 308 ? 10.066 -3.972 -17.319 1.00 98.62 308 ILE A C 1
ATOM 2335 O O . ILE A 1 308 ? 11.012 -4.737 -17.509 1.00 98.62 308 ILE A O 1
ATOM 2339 N N . TYR A 1 309 ? 8.851 -4.221 -17.812 1.00 98.75 309 TYR A N 1
ATOM 2340 C CA . TYR A 1 309 ? 8.536 -5.464 -18.523 1.00 98.75 309 TYR A CA 1
ATOM 2341 C C . TYR A 1 309 ? 9.294 -5.608 -19.843 1.00 98.75 309 TYR A C 1
ATOM 2343 O O . TYR A 1 309 ? 9.849 -6.674 -20.122 1.00 98.75 309 TYR A O 1
ATOM 2351 N N . ASN A 1 310 ? 9.419 -4.527 -20.616 1.00 98.56 310 ASN A N 1
ATOM 2352 C CA . ASN A 1 310 ? 10.217 -4.508 -21.838 1.00 98.56 310 ASN A CA 1
ATOM 2353 C C . ASN A 1 310 ? 11.666 -4.927 -21.556 1.00 98.56 310 ASN A C 1
ATOM 2355 O O . ASN A 1 310 ? 12.200 -5.803 -22.239 1.00 98.56 310 ASN A O 1
ATOM 2359 N N . ARG A 1 311 ? 12.289 -4.384 -20.505 1.00 98.31 311 ARG A N 1
ATOM 2360 C CA . ARG A 1 311 ? 13.658 -4.758 -20.129 1.00 98.31 311 ARG A CA 1
ATOM 2361 C C . ARG A 1 311 ? 13.775 -6.182 -19.608 1.00 98.31 311 ARG A C 1
ATOM 2363 O O . ARG A 1 311 ? 14.699 -6.883 -20.020 1.00 98.31 311 ARG A O 1
ATOM 2370 N N . LEU A 1 312 ? 12.849 -6.624 -18.756 1.00 98.31 312 LEU A N 1
ATOM 2371 C CA . LEU A 1 312 ? 12.830 -7.997 -18.244 1.00 98.31 312 LEU A CA 1
ATOM 2372 C C . LEU A 1 312 ? 12.738 -9.012 -19.387 1.00 98.31 312 LEU A C 1
ATOM 2374 O O . LEU A 1 312 ? 13.538 -9.945 -19.430 1.00 98.31 312 LEU A O 1
ATOM 2378 N N . SER A 1 313 ? 11.842 -8.784 -20.353 1.00 97.94 313 SER A N 1
ATOM 2379 C CA . SER A 1 313 ? 11.663 -9.667 -21.516 1.00 97.94 313 SER A CA 1
ATOM 2380 C C . SER A 1 313 ? 12.917 -9.784 -22.394 1.00 97.94 313 SER A C 1
ATOM 2382 O O . SER A 1 313 ? 13.133 -10.803 -23.045 1.00 97.94 313 SER A O 1
ATOM 2384 N N . GLN A 1 314 ? 13.783 -8.763 -22.380 1.00 97.00 314 GLN A N 1
ATOM 2385 C CA . GLN A 1 314 ? 15.041 -8.734 -23.132 1.00 97.00 314 GLN A CA 1
ATOM 2386 C C . GLN A 1 314 ? 16.267 -9.121 -22.293 1.00 97.00 314 GLN A C 1
ATOM 2388 O O . GLN A 1 314 ? 17.393 -9.055 -22.788 1.00 97.00 314 GLN A O 1
ATOM 2393 N N . GLY A 1 315 ? 16.084 -9.494 -21.022 1.00 96.12 315 GLY A N 1
ATOM 2394 C CA . GLY A 1 315 ? 17.191 -9.779 -20.105 1.00 96.12 315 GLY A CA 1
ATOM 2395 C C . GLY A 1 315 ? 18.085 -8.563 -19.826 1.00 96.12 315 GLY A C 1
ATOM 2396 O O . GLY A 1 315 ? 19.250 -8.721 -19.457 1.00 96.12 315 GLY A O 1
ATOM 2397 N N . MET A 1 316 ? 17.568 -7.348 -20.019 1.00 95.75 316 MET A N 1
ATOM 2398 C CA . MET A 1 316 ? 18.301 -6.109 -19.778 1.00 95.75 316 MET A CA 1
ATOM 2399 C C . MET A 1 316 ? 18.266 -5.755 -18.280 1.00 95.75 316 MET A C 1
ATOM 2401 O O . MET A 1 316 ? 17.204 -5.846 -17.659 1.00 95.75 316 MET A O 1
ATOM 2405 N N . PRO A 1 317 ? 19.386 -5.312 -17.676 1.00 95.50 317 PRO A N 1
ATOM 2406 C CA . PRO A 1 317 ? 19.375 -4.769 -16.319 1.00 95.50 317 PRO A CA 1
ATOM 2407 C C . PRO A 1 317 ? 18.395 -3.592 -16.176 1.00 95.50 317 PRO A C 1
ATOM 2409 O O . PRO A 1 317 ? 18.328 -2.710 -17.042 1.00 95.50 317 PRO A O 1
ATOM 2412 N N . LEU A 1 318 ? 17.637 -3.562 -15.076 1.00 96.44 318 LEU A N 1
ATOM 2413 C CA . LEU A 1 318 ? 16.617 -2.531 -14.845 1.00 96.44 318 LEU A CA 1
ATOM 2414 C C . LEU A 1 318 ? 17.247 -1.162 -14.565 1.00 96.44 318 LEU A C 1
ATOM 2416 O O . LEU A 1 318 ? 16.773 -0.149 -15.072 1.00 96.44 318 LEU A O 1
ATOM 2420 N N . GLY A 1 319 ? 18.368 -1.136 -13.843 1.00 93.75 319 GLY A N 1
ATOM 2421 C CA . GLY A 1 319 ? 19.125 0.078 -13.543 1.00 93.75 319 GLY A CA 1
ATOM 2422 C C . GLY A 1 319 ? 18.337 1.142 -12.778 1.00 93.75 319 GLY A C 1
ATOM 2423 O O . GLY A 1 319 ? 18.482 2.323 -13.091 1.00 93.75 319 GLY A O 1
ATOM 2424 N N . ILE A 1 320 ? 17.518 0.701 -11.823 1.00 94.50 320 ILE A N 1
ATOM 2425 C CA . ILE A 1 320 ? 16.619 1.512 -10.999 1.00 94.50 320 ILE A CA 1
ATOM 2426 C C . ILE A 1 320 ? 17.359 1.924 -9.722 1.00 94.50 320 ILE A C 1
ATOM 2428 O O . ILE A 1 320 ? 17.734 1.075 -8.907 1.00 94.50 320 ILE A O 1
ATOM 2432 N N . ASP A 1 321 ? 17.566 3.230 -9.537 1.00 91.75 321 ASP A N 1
ATOM 2433 C CA . ASP A 1 321 ? 18.395 3.765 -8.449 1.00 91.75 321 ASP A CA 1
ATOM 2434 C C . ASP A 1 321 ? 17.792 3.520 -7.069 1.00 91.75 321 ASP A C 1
ATOM 2436 O O . ASP A 1 321 ? 18.534 3.305 -6.107 1.00 91.75 321 ASP A O 1
ATOM 2440 N N . ALA A 1 322 ? 16.462 3.532 -6.959 1.00 93.56 322 ALA A N 1
ATOM 2441 C CA . ALA A 1 322 ? 15.779 3.252 -5.702 1.00 93.56 322 ALA A CA 1
ATOM 2442 C C . ALA A 1 322 ? 16.107 1.851 -5.157 1.00 93.56 322 ALA A C 1
ATOM 2444 O O . ALA A 1 322 ? 16.296 1.685 -3.951 1.00 93.56 322 ALA A O 1
ATOM 2445 N N . VAL A 1 323 ? 16.253 0.856 -6.038 1.00 95.81 323 VAL A N 1
ATOM 2446 C CA . VAL A 1 323 ? 16.581 -0.522 -5.646 1.00 95.81 323 VAL A CA 1
ATOM 2447 C C . VAL A 1 323 ? 18.028 -0.620 -5.160 1.00 95.81 323 VAL A C 1
ATOM 2449 O O . VAL A 1 323 ? 18.298 -1.223 -4.120 1.00 95.81 323 VAL A O 1
ATOM 2452 N N . ASP A 1 324 ? 18.954 0.041 -5.859 1.00 92.12 324 ASP A N 1
ATOM 2453 C CA . ASP A 1 324 ? 20.368 0.084 -5.476 1.00 92.12 324 ASP A CA 1
ATOM 2454 C C . ASP A 1 324 ? 20.555 0.789 -4.115 1.00 92.12 324 ASP A C 1
ATOM 2456 O O . ASP A 1 324 ? 21.335 0.337 -3.272 1.00 92.12 324 ASP A O 1
ATOM 2460 N N . ARG A 1 325 ? 19.803 1.875 -3.877 1.00 92.62 325 ARG A N 1
ATOM 2461 C CA . ARG A 1 325 ? 19.766 2.610 -2.600 1.00 92.62 325 ARG A CA 1
ATOM 2462 C C . ARG A 1 325 ? 19.220 1.747 -1.465 1.00 92.62 325 ARG A C 1
ATOM 2464 O O . ARG A 1 325 ? 19.857 1.687 -0.416 1.00 92.62 325 ARG A O 1
ATOM 2471 N N . TYR A 1 326 ? 18.105 1.050 -1.691 1.00 94.88 326 TYR A N 1
ATOM 2472 C CA . TYR A 1 326 ? 17.523 0.123 -0.715 1.00 94.88 326 TYR A CA 1
ATOM 2473 C C . TYR A 1 326 ? 18.522 -0.971 -0.312 1.00 94.88 326 TYR A C 1
ATOM 2475 O O . TYR A 1 326 ? 18.735 -1.229 0.871 1.00 94.88 326 TYR A O 1
ATOM 2483 N N . GLY A 1 327 ? 19.211 -1.566 -1.291 1.00 93.19 327 GLY A N 1
ATOM 2484 C CA . GLY A 1 327 ? 20.234 -2.581 -1.039 1.00 93.19 327 GLY A CA 1
ATOM 2485 C C . GLY A 1 327 ? 21.402 -2.094 -0.182 1.00 93.19 327 GLY A C 1
ATOM 2486 O O . GLY A 1 327 ? 21.895 -2.837 0.666 1.00 93.19 327 GLY A O 1
ATOM 2487 N N . ALA A 1 328 ? 21.847 -0.856 -0.399 1.00 91.56 328 ALA A N 1
ATOM 2488 C CA . ALA A 1 328 ? 22.911 -0.242 0.388 1.00 91.56 328 ALA A CA 1
ATOM 2489 C C . ALA A 1 328 ? 22.456 0.092 1.821 1.00 91.56 328 ALA A C 1
ATOM 2491 O O . ALA A 1 328 ? 23.196 -0.178 2.766 1.00 91.56 328 ALA A O 1
ATOM 2492 N N . GLU A 1 329 ? 21.226 0.599 1.995 1.00 91.75 329 GLU A N 1
ATOM 2493 C CA . GLU A 1 329 ? 20.619 0.838 3.316 1.00 91.75 329 GLU A CA 1
ATOM 2494 C C . GLU A 1 329 ? 20.550 -0.467 4.121 1.00 91.75 329 GLU A C 1
ATOM 2496 O O . GLU A 1 329 ? 21.023 -0.511 5.257 1.00 91.75 329 GLU A O 1
ATOM 2501 N N . LEU A 1 330 ? 20.084 -1.559 3.502 1.00 90.31 330 LEU A N 1
ATOM 2502 C CA . LEU A 1 330 ? 20.030 -2.882 4.131 1.00 90.31 330 LEU A CA 1
ATOM 2503 C C . LEU A 1 330 ? 21.420 -3.413 4.527 1.00 90.31 330 LEU A C 1
ATOM 2505 O O . LEU A 1 330 ? 21.564 -4.089 5.544 1.00 90.31 330 LEU A O 1
ATOM 2509 N N . ALA A 1 331 ? 22.450 -3.109 3.735 1.00 90.12 331 ALA A N 1
ATOM 2510 C CA . ALA A 1 331 ? 23.830 -3.500 4.017 1.00 90.12 331 ALA A CA 1
ATOM 2511 C C . ALA A 1 331 ? 24.541 -2.575 5.026 1.00 90.12 331 ALA A C 1
ATOM 2513 O O . ALA A 1 331 ? 25.667 -2.872 5.429 1.00 90.12 331 ALA A O 1
ATOM 2514 N N . GLY A 1 332 ? 23.926 -1.453 5.418 1.00 90.75 332 GLY A N 1
ATOM 2515 C CA . GLY A 1 332 ? 24.565 -0.430 6.247 1.00 90.75 332 GLY A CA 1
ATOM 2516 C C . GLY A 1 332 ? 25.744 0.261 5.551 1.00 90.75 332 GLY A C 1
ATOM 2517 O O . GLY A 1 332 ? 26.702 0.664 6.213 1.00 90.75 332 GLY A O 1
ATOM 2518 N N . THR A 1 333 ? 25.714 0.366 4.220 1.00 88.75 333 THR A N 1
ATOM 2519 C CA . THR A 1 333 ? 26.790 0.947 3.406 1.00 88.75 333 THR A CA 1
ATOM 2520 C C . THR A 1 333 ? 26.315 2.158 2.605 1.00 88.75 333 THR A C 1
ATOM 2522 O O . THR A 1 333 ? 25.125 2.406 2.427 1.00 88.75 333 THR A O 1
ATOM 2525 N N . SER A 1 334 ? 27.267 2.948 2.105 1.00 87.44 334 SER A N 1
ATOM 2526 C CA . SER A 1 334 ? 26.971 3.989 1.117 1.00 87.44 334 SER A CA 1
ATOM 2527 C C . SER A 1 334 ? 26.642 3.368 -0.238 1.00 87.44 334 SER A C 1
ATOM 2529 O O . SER A 1 334 ? 27.201 2.338 -0.613 1.00 87.44 334 SER A O 1
ATOM 2531 N N . VAL A 1 335 ? 25.796 4.043 -1.018 1.00 84.38 335 VAL A N 1
ATOM 2532 C CA . VAL A 1 335 ? 25.409 3.561 -2.348 1.00 84.38 335 VAL A CA 1
ATOM 2533 C C . VAL A 1 335 ? 26.604 3.552 -3.292 1.00 84.38 335 VAL A C 1
ATOM 2535 O O . VAL A 1 335 ? 27.186 4.594 -3.597 1.00 84.38 335 VAL A O 1
ATOM 2538 N N . VAL A 1 336 ? 26.936 2.365 -3.793 1.00 81.12 336 VAL A N 1
ATOM 2539 C CA . VAL A 1 336 ? 27.924 2.168 -4.852 1.00 81.12 336 VAL A CA 1
ATOM 2540 C C . VAL A 1 336 ? 27.219 1.511 -6.033 1.00 81.12 336 VAL A C 1
ATOM 2542 O O . VAL A 1 336 ? 27.101 0.292 -6.112 1.00 81.12 336 VAL A O 1
ATOM 2545 N N . PHE A 1 337 ? 26.782 2.327 -6.996 1.00 79.56 337 PHE A N 1
ATOM 2546 C CA . PHE A 1 337 ? 26.030 1.876 -8.180 1.00 79.56 337 PHE A CA 1
ATOM 2547 C C . PHE A 1 337 ? 26.755 0.811 -9.020 1.00 79.56 337 PHE A C 1
ATOM 2549 O O . PHE A 1 337 ? 26.138 0.082 -9.793 1.00 79.56 337 PHE A O 1
ATOM 2556 N N . ASN A 1 338 ? 28.077 0.701 -8.877 1.00 75.69 338 ASN A N 1
ATOM 2557 C CA . ASN A 1 338 ? 28.900 -0.262 -9.601 1.00 75.69 338 ASN A CA 1
ATOM 2558 C C . ASN A 1 338 ? 29.240 -1.535 -8.796 1.00 75.69 338 ASN A C 1
ATOM 2560 O O . ASN A 1 338 ? 30.007 -2.370 -9.271 1.00 75.69 338 ASN A O 1
ATOM 2564 N N . ASP A 1 339 ? 28.714 -1.693 -7.582 1.00 78.56 339 ASP A N 1
ATOM 2565 C CA . ASP A 1 339 ? 29.017 -2.850 -6.745 1.00 78.56 339 ASP A CA 1
ATOM 2566 C C . ASP A 1 339 ? 28.107 -4.042 -7.074 1.00 78.56 339 ASP A C 1
ATOM 2568 O O . ASP A 1 339 ? 26.953 -4.113 -6.651 1.00 78.56 339 ASP A O 1
ATOM 2572 N N . ALA A 1 340 ? 28.642 -5.006 -7.826 1.00 78.44 340 ALA A N 1
ATOM 2573 C CA . ALA A 1 340 ? 27.927 -6.227 -8.191 1.00 78.44 340 ALA A CA 1
ATOM 2574 C C . ALA A 1 340 ? 27.745 -7.217 -7.020 1.00 78.44 340 ALA A C 1
ATOM 2576 O O . ALA A 1 340 ? 27.004 -8.197 -7.162 1.00 78.44 340 ALA A O 1
ATOM 2577 N N . SER A 1 341 ? 28.409 -7.008 -5.876 1.00 83.81 341 SER A N 1
ATOM 2578 C CA . SER A 1 341 ? 28.280 -7.892 -4.711 1.00 83.81 341 SER A CA 1
ATOM 2579 C C . SER A 1 341 ? 26.916 -7.760 -4.030 1.00 83.81 341 SER A C 1
ATOM 2581 O O . SER A 1 341 ? 26.399 -8.753 -3.519 1.00 83.81 341 SER A O 1
ATOM 2583 N N . LEU A 1 342 ? 26.287 -6.582 -4.116 1.00 86.12 342 LEU A N 1
ATOM 2584 C CA . LEU A 1 342 ? 24.970 -6.321 -3.544 1.00 86.12 342 LEU A CA 1
ATOM 2585 C C . LEU A 1 342 ? 23.868 -7.045 -4.345 1.00 86.12 342 LEU A C 1
ATOM 2587 O O . LEU A 1 342 ? 23.743 -6.820 -5.555 1.00 86.12 342 LEU A O 1
ATOM 2591 N N . PRO A 1 343 ? 23.033 -7.889 -3.704 1.00 90.50 343 PRO A N 1
ATOM 2592 C CA . PRO A 1 343 ? 21.955 -8.620 -4.380 1.00 90.50 343 PRO A CA 1
ATOM 2593 C C . PRO A 1 343 ? 20.912 -7.726 -5.063 1.00 90.50 343 PRO A C 1
ATOM 2595 O O . PRO A 1 343 ? 20.316 -8.140 -6.052 1.00 90.50 343 PRO A O 1
ATOM 2598 N N . TYR A 1 344 ? 20.724 -6.506 -4.557 1.00 94.00 344 TYR A N 1
ATOM 2599 C CA . TYR A 1 344 ? 19.769 -5.516 -5.061 1.00 94.00 344 TYR A CA 1
ATOM 2600 C C . TYR A 1 344 ? 20.339 -4.614 -6.167 1.00 94.00 344 TYR A C 1
ATOM 2602 O O . TYR A 1 344 ? 19.623 -3.751 -6.654 1.00 94.00 344 TYR A O 1
ATOM 2610 N N . ASN A 1 345 ? 21.600 -4.782 -6.592 1.00 91.75 345 ASN A N 1
ATOM 2611 C CA . ASN A 1 345 ? 22.170 -3.925 -7.636 1.00 91.75 345 ASN A CA 1
ATOM 2612 C C . ASN A 1 345 ? 21.579 -4.259 -9.020 1.00 91.75 345 ASN A C 1
ATOM 2614 O O . ASN A 1 345 ? 22.067 -5.153 -9.721 1.00 91.75 345 ASN A O 1
ATOM 2618 N N . THR A 1 346 ? 20.564 -3.507 -9.443 1.00 92.62 346 THR A N 1
ATOM 2619 C CA . THR A 1 346 ? 19.844 -3.721 -10.711 1.00 92.62 346 THR A CA 1
ATOM 2620 C C . THR A 1 346 ? 20.570 -3.153 -11.928 1.00 92.62 346 THR A C 1
ATOM 2622 O O . THR A 1 346 ? 20.117 -3.324 -13.061 1.00 92.62 346 THR A O 1
ATOM 2625 N N . ARG A 1 347 ? 21.714 -2.486 -11.733 1.00 91.00 347 ARG A N 1
ATOM 2626 C CA . ARG A 1 347 ? 22.620 -2.050 -12.812 1.00 91.00 347 ARG A CA 1
ATOM 2627 C C . ARG A 1 347 ? 23.575 -3.159 -13.242 1.00 91.00 347 ARG A C 1
ATOM 2629 O O . ARG A 1 347 ? 24.061 -3.158 -14.374 1.00 91.00 347 ARG A O 1
ATOM 2636 N N . ARG A 1 348 ? 23.876 -4.089 -12.334 1.00 89.62 348 ARG A N 1
ATOM 2637 C CA . ARG A 1 348 ? 24.820 -5.196 -12.548 1.00 89.62 348 ARG A CA 1
ATOM 2638 C C . ARG A 1 348 ? 24.157 -6.563 -12.597 1.00 89.62 348 ARG A C 1
ATOM 2640 O O . ARG A 1 348 ? 24.740 -7.477 -13.176 1.00 89.62 348 ARG A O 1
ATOM 2647 N N . ARG A 1 349 ? 22.953 -6.697 -12.046 1.00 90.94 349 ARG A N 1
ATOM 2648 C CA . ARG A 1 349 ? 22.160 -7.927 -12.066 1.00 90.94 349 ARG A CA 1
ATOM 2649 C C . ARG A 1 349 ? 20.907 -7.703 -12.905 1.00 90.94 349 ARG A C 1
ATOM 2651 O O . ARG A 1 349 ? 20.184 -6.734 -12.695 1.00 90.94 349 ARG A O 1
ATOM 2658 N N . ALA A 1 350 ? 20.691 -8.580 -13.881 1.00 93.25 350 ALA A N 1
ATOM 2659 C CA . ALA A 1 350 ? 19.452 -8.611 -14.649 1.00 93.25 350 ALA A CA 1
ATOM 2660 C C . ALA A 1 350 ? 18.346 -9.323 -13.855 1.00 93.25 350 ALA A C 1
ATOM 2662 O O . ALA A 1 350 ? 18.640 -10.160 -12.999 1.00 93.25 350 ALA A O 1
ATOM 2663 N N . GLY A 1 351 ? 17.090 -9.016 -14.182 1.00 95.75 351 GLY A N 1
ATOM 2664 C CA . GLY A 1 351 ? 15.917 -9.559 -13.499 1.00 95.75 351 GLY A CA 1
ATOM 2665 C C . GLY A 1 351 ? 15.396 -8.666 -12.371 1.00 95.75 351 GLY A C 1
ATOM 2666 O O . GLY A 1 351 ? 15.835 -7.529 -12.195 1.00 95.75 351 GLY A O 1
ATOM 2667 N N . LEU A 1 352 ? 14.420 -9.194 -11.631 1.00 97.75 352 LEU A N 1
ATOM 2668 C CA . LEU A 1 352 ? 13.813 -8.530 -10.478 1.00 97.75 352 LEU A CA 1
ATOM 2669 C C . LEU A 1 352 ? 14.720 -8.613 -9.235 1.00 97.75 352 LEU A C 1
ATOM 2671 O O . LEU A 1 352 ? 15.478 -9.578 -9.096 1.00 97.75 352 LEU A O 1
ATOM 2675 N N . PRO A 1 353 ? 14.629 -7.646 -8.301 1.00 97.00 353 PRO A N 1
ATOM 2676 C CA . PRO A 1 353 ? 15.340 -7.725 -7.027 1.00 97.00 353 PRO A CA 1
ATOM 2677 C C . PRO A 1 353 ? 14.886 -8.916 -6.157 1.00 97.00 353 PRO A C 1
ATOM 2679 O O . PRO A 1 353 ? 13.837 -9.525 -6.410 1.00 97.00 353 PRO A O 1
ATOM 2682 N N . PRO A 1 354 ? 15.649 -9.260 -5.099 1.00 96.88 354 PRO A N 1
ATOM 2683 C CA . PRO A 1 354 ? 15.285 -10.341 -4.181 1.00 96.88 354 PRO A CA 1
ATOM 2684 C C . PRO A 1 354 ? 13.892 -10.173 -3.554 1.00 96.88 354 PRO A C 1
ATOM 2686 O O . PRO A 1 354 ? 13.123 -11.131 -3.535 1.00 96.88 354 PRO A O 1
ATOM 2689 N N . THR A 1 355 ? 13.533 -8.958 -3.136 1.00 97.94 355 THR A N 1
ATOM 2690 C CA . THR A 1 355 ? 12.228 -8.601 -2.550 1.00 97.94 355 THR A CA 1
ATOM 2691 C C . THR A 1 355 ? 11.693 -7.316 -3.182 1.00 97.94 355 THR A C 1
ATOM 2693 O O . THR A 1 355 ? 12.438 -6.639 -3.898 1.00 97.94 355 THR A O 1
ATOM 2696 N N . PRO A 1 356 ? 10.433 -6.930 -2.911 1.00 98.56 356 PRO A N 1
ATOM 2697 C CA . PRO A 1 356 ? 10.018 -5.539 -3.030 1.00 98.56 356 PRO A CA 1
ATOM 2698 C C . PRO A 1 356 ? 10.939 -4.628 -2.206 1.00 98.56 356 PRO A C 1
ATOM 2700 O O . PRO A 1 356 ? 11.669 -5.117 -1.345 1.00 98.56 356 PRO A O 1
ATOM 2703 N N . ILE A 1 357 ? 10.930 -3.323 -2.471 1.00 98.00 357 ILE A N 1
ATOM 2704 C CA . ILE A 1 357 ? 11.805 -2.349 -1.781 1.00 98.00 357 ILE A CA 1
ATOM 2705 C C . ILE A 1 357 ? 11.049 -1.374 -0.871 1.00 98.00 357 ILE A C 1
ATOM 2707 O O . ILE A 1 357 ? 11.655 -0.563 -0.175 1.00 98.00 357 ILE A O 1
ATOM 2711 N N . SER A 1 358 ? 9.722 -1.416 -0.918 1.00 97.62 358 SER A N 1
ATOM 2712 C CA . SER A 1 358 ? 8.822 -0.555 -0.160 1.00 97.62 358 SER A CA 1
ATOM 2713 C C . SER A 1 358 ? 7.390 -1.083 -0.253 1.00 97.62 358 SER A C 1
ATOM 2715 O O . SER A 1 358 ? 7.099 -1.967 -1.064 1.00 97.62 358 SER A O 1
ATOM 2717 N N . ALA A 1 359 ? 6.489 -0.519 0.549 1.00 98.44 359 ALA A N 1
ATOM 2718 C CA . ALA A 1 359 ? 5.050 -0.729 0.474 1.00 98.44 359 ALA A CA 1
ATOM 2719 C C . ALA A 1 359 ? 4.434 0.066 -0.699 1.00 98.44 359 ALA A C 1
ATOM 2721 O O . ALA A 1 359 ? 4.367 1.299 -0.621 1.00 98.44 359 ALA A O 1
ATOM 2722 N N . PRO A 1 360 ? 3.988 -0.593 -1.787 1.00 98.56 360 PRO A N 1
ATOM 2723 C CA . PRO A 1 360 ? 3.367 0.100 -2.910 1.00 98.56 360 PRO A CA 1
ATOM 2724 C C . PRO A 1 360 ? 1.944 0.556 -2.568 1.00 98.56 360 PRO A C 1
ATOM 2726 O O . PRO A 1 360 ? 1.187 -0.167 -1.920 1.00 98.56 360 PRO A O 1
ATOM 2729 N N . GLY A 1 361 ? 1.581 1.747 -3.036 1.00 97.75 361 GLY A N 1
ATOM 2730 C CA . GLY A 1 361 ? 0.221 2.268 -2.998 1.00 97.75 361 GLY A CA 1
ATOM 2731 C C . GLY A 1 361 ? -0.666 1.695 -4.102 1.00 97.75 361 GLY A C 1
ATOM 2732 O O . GLY A 1 361 ? -0.213 0.980 -5.001 1.00 97.75 361 GLY A O 1
ATOM 2733 N N . ASP A 1 362 ? -1.949 2.057 -4.062 1.00 97.00 362 ASP A N 1
ATOM 2734 C CA . ASP A 1 362 ? -2.962 1.543 -4.995 1.00 97.00 362 ASP A CA 1
ATOM 2735 C C . ASP A 1 362 ? -2.612 1.853 -6.460 1.00 97.00 362 ASP A C 1
ATOM 2737 O O . ASP A 1 362 ? -2.730 0.983 -7.321 1.00 97.00 362 ASP A O 1
ATOM 2741 N N . PHE A 1 363 ? -2.090 3.055 -6.741 1.00 96.56 363 PHE A N 1
ATOM 2742 C CA . PHE A 1 363 ? -1.725 3.452 -8.104 1.00 96.56 363 PHE A CA 1
ATOM 2743 C C . PHE A 1 363 ? -0.560 2.624 -8.668 1.00 96.56 363 PHE A C 1
ATOM 2745 O O . PHE A 1 363 ? -0.554 2.287 -9.852 1.00 96.56 363 PHE A O 1
ATOM 2752 N N . ALA A 1 364 ? 0.424 2.285 -7.830 1.00 98.38 364 ALA A N 1
ATOM 2753 C CA . ALA A 1 364 ? 1.596 1.527 -8.244 1.00 98.38 364 ALA A CA 1
ATOM 2754 C C . ALA A 1 364 ? 1.241 0.054 -8.487 1.00 98.38 364 ALA A C 1
ATOM 2756 O O . ALA A 1 364 ? 1.714 -0.539 -9.458 1.00 98.38 364 ALA A O 1
ATOM 2757 N N . ILE A 1 365 ? 0.351 -0.511 -7.660 1.00 98.62 365 ILE A N 1
ATOM 2758 C CA . ILE A 1 365 ? -0.238 -1.839 -7.879 1.00 98.62 365 ILE A CA 1
ATOM 2759 C C . ILE A 1 365 ? -1.030 -1.844 -9.190 1.00 98.62 365 ILE A C 1
ATOM 2761 O O . ILE A 1 365 ? -0.783 -2.687 -10.053 1.00 98.62 365 ILE A O 1
ATOM 2765 N N . ALA A 1 366 ? -1.926 -0.872 -9.384 1.00 98.31 366 ALA A N 1
ATOM 2766 C CA . ALA A 1 366 ? -2.716 -0.749 -10.605 1.00 98.31 366 ALA A CA 1
ATOM 2767 C C . ALA A 1 366 ? -1.823 -0.671 -11.853 1.00 98.31 366 ALA A C 1
ATOM 2769 O O . ALA A 1 366 ? -2.051 -1.398 -12.816 1.00 98.31 366 ALA A O 1
ATOM 2770 N N . ALA A 1 367 ? -0.772 0.151 -11.823 1.00 98.44 367 ALA A N 1
ATOM 2771 C CA . ALA A 1 367 ? 0.169 0.310 -12.927 1.00 98.44 367 ALA A CA 1
ATOM 2772 C C . ALA A 1 367 ? 0.992 -0.954 -13.214 1.00 98.44 367 ALA A C 1
ATOM 2774 O O . ALA A 1 367 ? 1.179 -1.305 -14.379 1.00 98.44 367 ALA A O 1
ATOM 2775 N N . ALA A 1 368 ? 1.461 -1.660 -12.179 1.00 98.62 368 ALA A N 1
ATOM 2776 C CA . ALA A 1 368 ? 2.163 -2.931 -12.348 1.00 98.62 368 ALA A CA 1
ATOM 2777 C C . ALA A 1 368 ? 1.266 -3.970 -13.033 1.00 98.62 368 ALA A C 1
ATOM 2779 O O . ALA A 1 368 ? 1.712 -4.692 -13.924 1.00 98.62 368 ALA A O 1
ATOM 2780 N N . LEU A 1 369 ? -0.008 -4.027 -12.646 1.00 98.56 369 LEU A N 1
ATOM 2781 C CA . LEU A 1 369 ? -0.971 -4.975 -13.197 1.00 98.56 369 LEU A CA 1
ATOM 2782 C C . LEU A 1 369 ? -1.505 -4.540 -14.564 1.00 98.56 369 LEU A C 1
ATOM 2784 O O . LEU A 1 369 ? -1.863 -5.394 -15.373 1.00 98.56 369 LEU A O 1
ATOM 2788 N N . GLN A 1 370 ? -1.543 -3.237 -14.843 1.00 97.44 370 GLN A N 1
ATOM 2789 C CA . GLN A 1 370 ? -2.099 -2.623 -16.050 1.00 97.44 370 GLN A CA 1
ATOM 2790 C C . GLN A 1 370 ? -1.082 -1.683 -16.718 1.00 97.44 370 GLN A C 1
ATOM 2792 O O . GLN A 1 370 ? -1.289 -0.467 -16.746 1.00 97.44 370 GLN A O 1
ATOM 2797 N N . PRO A 1 371 ? 0.017 -2.230 -17.277 1.00 97.44 371 PRO A N 1
ATOM 2798 C CA . PRO A 1 371 ? 1.014 -1.426 -17.973 1.00 97.44 371 PRO A CA 1
ATOM 2799 C C . PRO A 1 371 ? 0.420 -0.754 -19.218 1.00 97.44 371 PRO A C 1
ATOM 2801 O O . PRO A 1 371 ? -0.507 -1.269 -19.852 1.00 97.44 371 PRO A O 1
ATOM 2804 N N . ALA A 1 372 ? 0.980 0.398 -19.586 1.00 97.44 372 ALA A N 1
ATOM 2805 C CA . ALA A 1 372 ? 0.673 1.035 -20.859 1.00 97.44 372 ALA A CA 1
ATOM 2806 C C . ALA A 1 372 ? 1.194 0.190 -22.037 1.00 97.44 372 ALA A C 1
ATOM 2808 O O . ALA A 1 372 ? 2.086 -0.642 -21.904 1.00 97.44 372 ALA A O 1
ATOM 2809 N N . SER A 1 373 ? 0.659 0.430 -23.232 1.00 94.44 373 SER A N 1
ATOM 2810 C CA . SER A 1 373 ? 1.253 -0.126 -24.447 1.00 94.44 373 SER A CA 1
ATOM 2811 C C . SER A 1 373 ? 2.304 0.840 -24.980 1.00 94.44 373 SER A C 1
ATOM 2813 O O . SER A 1 373 ? 2.005 2.011 -25.228 1.00 94.44 373 SER A O 1
ATOM 2815 N N . GLY A 1 374 ? 3.531 0.364 -25.177 1.00 96.00 374 GLY A N 1
ATOM 2816 C CA . GLY A 1 374 ? 4.565 1.165 -25.815 1.00 96.00 374 GLY A CA 1
ATOM 2817 C C . GLY A 1 374 ? 5.934 0.487 -25.896 1.00 96.00 374 GLY A C 1
ATOM 2818 O O . GLY A 1 374 ? 6.233 -0.435 -25.139 1.00 96.00 374 GLY A O 1
ATOM 2819 N N . PRO A 1 375 ? 6.800 0.951 -26.812 1.00 97.25 375 PRO A N 1
ATOM 2820 C CA . PRO A 1 375 ? 8.116 0.357 -27.044 1.00 97.25 375 PRO A CA 1
ATOM 2821 C C . PRO A 1 375 ? 9.211 0.901 -26.113 1.00 97.25 375 PRO A C 1
ATOM 2823 O O . PRO A 1 375 ? 10.391 0.650 -26.349 1.00 97.25 375 PRO A O 1
ATOM 2826 N N . TRP A 1 376 ? 8.865 1.714 -25.111 1.00 98.31 376 TRP A N 1
ATOM 2827 C CA . TRP A 1 376 ? 9.848 2.443 -24.312 1.00 98.31 376 TRP A CA 1
ATOM 2828 C C . TRP A 1 376 ? 10.766 1.502 -23.535 1.00 98.31 376 TRP A C 1
ATOM 2830 O O . TRP A 1 376 ? 10.322 0.528 -22.930 1.00 98.31 376 TRP A O 1
ATOM 2840 N N . MET A 1 377 ? 12.052 1.832 -23.533 1.00 97.69 377 MET A N 1
ATOM 2841 C CA . MET A 1 377 ? 13.104 1.079 -22.847 1.00 97.69 377 MET A CA 1
ATOM 2842 C C . MET A 1 377 ? 13.782 1.909 -21.766 1.00 97.69 377 MET A C 1
ATOM 2844 O O . MET A 1 377 ? 14.497 1.369 -20.925 1.00 97.69 377 MET A O 1
ATOM 2848 N N . TYR A 1 378 ? 13.606 3.225 -21.785 1.00 96.88 378 TYR A N 1
ATOM 2849 C CA . TYR A 1 378 ? 14.258 4.131 -20.859 1.00 96.88 378 TYR A CA 1
ATOM 2850 C C . TYR A 1 378 ? 13.321 5.276 -20.502 1.00 96.88 378 TYR A C 1
ATOM 2852 O O . TYR A 1 378 ? 12.477 5.674 -21.306 1.00 96.88 378 TYR A O 1
ATOM 2860 N N . TYR A 1 379 ? 13.536 5.837 -19.322 1.00 95.69 379 TYR A N 1
ATOM 2861 C CA . TYR A 1 379 ? 12.934 7.087 -18.898 1.00 95.69 379 TYR A CA 1
ATOM 2862 C C . TYR A 1 379 ? 13.985 7.938 -18.181 1.00 95.69 379 TYR A C 1
ATOM 2864 O O . TYR A 1 379 ? 14.947 7.413 -17.615 1.00 95.69 379 TYR A O 1
ATOM 2872 N N . VAL A 1 380 ? 13.848 9.258 -18.282 1.00 93.81 380 VAL A N 1
ATOM 2873 C CA . VAL A 1 380 ? 14.738 10.251 -17.659 1.00 93.81 380 VAL A CA 1
ATOM 2874 C C . VAL A 1 380 ? 13.891 11.429 -17.213 1.00 93.81 380 VAL A C 1
ATOM 2876 O O . VAL A 1 380 ? 12.968 11.803 -17.932 1.00 93.81 380 VAL A O 1
ATOM 2879 N N . LEU A 1 381 ? 14.216 12.036 -16.071 1.00 92.62 381 LEU A N 1
ATOM 2880 C CA . LEU A 1 381 ? 13.560 13.265 -15.631 1.00 92.62 381 LEU A CA 1
ATOM 2881 C C . LEU A 1 381 ? 13.676 14.361 -16.700 1.00 92.62 381 LEU A C 1
ATOM 2883 O O . LEU A 1 381 ? 14.765 14.730 -17.143 1.00 92.62 381 LEU A O 1
ATOM 2887 N N . GLU A 1 382 ? 12.527 14.890 -17.099 1.00 91.38 382 GLU A N 1
ATOM 2888 C CA . GLU A 1 382 ? 12.395 16.044 -17.982 1.00 91.38 382 GLU A CA 1
ATOM 2889 C C . GLU A 1 382 ? 12.109 17.328 -17.183 1.00 91.38 382 GLU A C 1
ATOM 2891 O O . GLU A 1 382 ? 12.561 18.414 -17.571 1.00 91.38 382 GLU A O 1
ATOM 2896 N N . SER A 1 383 ? 11.405 17.191 -16.054 1.00 88.19 383 SER A N 1
ATOM 2897 C CA . SER A 1 383 ? 11.127 18.227 -15.050 1.00 88.19 383 SER A CA 1
ATOM 2898 C C . SER A 1 383 ? 11.007 17.599 -13.648 1.00 88.19 383 SER A C 1
ATOM 2900 O O . SER A 1 383 ? 11.168 16.391 -13.511 1.00 88.19 383 SER A O 1
ATOM 2902 N N . GLU A 1 384 ? 10.725 18.388 -12.600 1.00 80.12 384 GLU A N 1
ATOM 2903 C CA . GLU A 1 384 ? 10.703 17.921 -11.196 1.00 80.12 384 GLU A CA 1
ATOM 2904 C C . GLU A 1 384 ? 9.812 16.695 -10.924 1.00 80.12 384 GLU A C 1
ATOM 2906 O O . GLU A 1 384 ? 10.048 15.983 -9.951 1.00 80.12 384 GLU A O 1
ATOM 2911 N N . ARG A 1 385 ? 8.779 16.451 -11.741 1.00 84.06 385 ARG A N 1
ATOM 2912 C CA . ARG A 1 385 ? 7.825 15.341 -11.551 1.00 84.06 385 ARG A CA 1
ATOM 2913 C C . ARG A 1 385 ? 7.406 14.655 -12.844 1.00 84.06 385 ARG A C 1
ATOM 2915 O O . ARG A 1 385 ? 6.373 13.994 -12.866 1.00 84.06 385 ARG A O 1
ATOM 2922 N N . GLN A 1 386 ? 8.155 14.863 -13.919 1.00 90.50 386 GLN A N 1
ATOM 2923 C CA . GLN A 1 386 ? 7.800 14.345 -15.232 1.00 90.50 386 GLN A CA 1
ATOM 2924 C C . GLN A 1 386 ? 9.016 13.720 -15.892 1.00 90.50 386 GLN A C 1
ATOM 2926 O O . GLN A 1 386 ? 10.114 14.284 -15.838 1.00 90.50 386 GLN A O 1
ATOM 2931 N N . HIS A 1 387 ? 8.800 12.598 -16.559 1.00 94.75 387 HIS A N 1
ATOM 2932 C CA . HIS A 1 387 ? 9.801 11.870 -17.306 1.00 94.75 387 HIS A CA 1
ATOM 2933 C C . HIS A 1 387 ? 9.543 11.946 -18.809 1.00 94.75 387 HIS A C 1
ATOM 2935 O O . HIS A 1 387 ? 8.412 11.927 -19.290 1.00 94.75 387 HIS A O 1
ATOM 2941 N N . VAL A 1 388 ? 10.633 11.951 -19.569 1.00 95.38 388 VAL A N 1
ATOM 2942 C CA . VAL A 1 388 ? 10.602 11.635 -20.994 1.00 95.38 388 VAL A CA 1
ATOM 2943 C C . VAL A 1 388 ? 10.896 10.150 -21.177 1.00 95.38 388 VAL A C 1
ATOM 2945 O O . VAL A 1 388 ? 11.874 9.633 -20.635 1.00 95.38 388 VAL A O 1
ATOM 2948 N N . PHE A 1 389 ? 10.061 9.466 -21.959 1.00 97.38 389 PHE A N 1
ATOM 2949 C CA . PHE A 1 389 ? 10.193 8.042 -22.263 1.00 97.38 389 PHE A CA 1
ATOM 2950 C C . PHE A 1 389 ? 10.755 7.843 -23.670 1.00 97.38 389 PHE A C 1
ATOM 2952 O O . PHE A 1 389 ? 10.244 8.407 -24.638 1.00 97.38 389 PHE A O 1
ATOM 2959 N N . VAL A 1 390 ? 11.795 7.020 -23.798 1.00 98.19 390 VAL A N 1
ATOM 2960 C CA . VAL A 1 390 ? 12.528 6.816 -25.059 1.00 98.19 390 VAL A 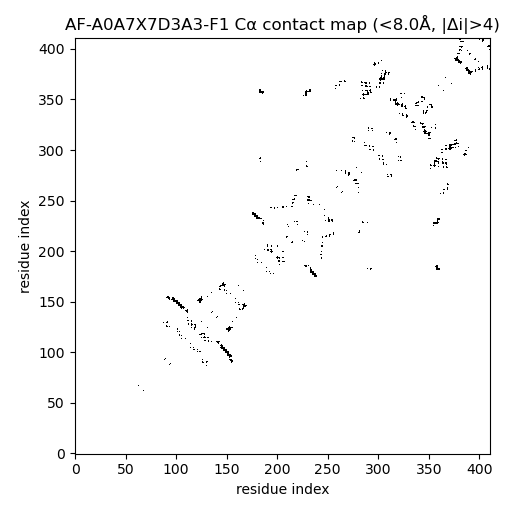CA 1
ATOM 2961 C C . VAL A 1 390 ? 12.837 5.339 -25.307 1.00 98.19 390 VAL A C 1
ATOM 2963 O O . VAL A 1 390 ? 12.738 4.504 -24.403 1.00 98.19 390 VAL A O 1
ATOM 2966 N N . VAL A 1 391 ? 13.176 4.992 -26.550 1.00 97.94 391 VAL A N 1
ATOM 2967 C CA . VAL A 1 391 ? 13.300 3.593 -26.997 1.00 97.94 391 VAL A CA 1
ATOM 2968 C C . VAL A 1 391 ? 14.759 3.167 -27.120 1.00 97.94 391 VAL A C 1
ATOM 2970 O O . VAL A 1 391 ? 15.099 2.031 -26.808 1.00 97.94 391 VAL A O 1
ATOM 2973 N N . THR A 1 392 ? 15.638 4.064 -27.563 1.00 96.81 392 THR A N 1
ATOM 2974 C CA . THR A 1 392 ? 17.041 3.738 -27.849 1.00 96.81 392 THR A CA 1
ATOM 2975 C C . THR A 1 392 ? 17.996 4.304 -26.803 1.00 96.81 392 THR A C 1
ATOM 2977 O O . THR A 1 392 ? 17.753 5.367 -26.230 1.00 96.81 392 THR A O 1
ATOM 2980 N N . ASP A 1 393 ? 19.145 3.648 -26.610 1.00 94.50 393 ASP A N 1
ATOM 2981 C CA . ASP A 1 393 ? 20.208 4.183 -25.747 1.00 94.50 393 ASP A CA 1
ATOM 2982 C C . ASP A 1 393 ? 20.698 5.556 -26.241 1.00 94.50 393 ASP A C 1
ATOM 2984 O O . ASP A 1 393 ? 20.922 6.456 -25.441 1.00 94.50 393 ASP A O 1
ATOM 2988 N N . SER A 1 394 ? 20.774 5.788 -27.558 1.00 97.38 394 SER A N 1
ATOM 2989 C CA . SER A 1 394 ? 21.160 7.100 -28.095 1.00 97.38 394 SER A CA 1
ATOM 2990 C C . SER A 1 394 ? 20.208 8.227 -27.683 1.00 97.38 394 SER A C 1
ATOM 2992 O O . SER A 1 394 ? 20.669 9.320 -27.344 1.00 97.38 394 SER A O 1
ATOM 2994 N N . GLU A 1 395 ? 18.896 7.968 -27.689 1.00 97.50 395 GLU A N 1
ATOM 2995 C CA . GLU A 1 395 ? 17.891 8.921 -27.204 1.00 97.50 395 GLU A CA 1
ATOM 2996 C C . GLU A 1 395 ? 18.004 9.098 -25.689 1.00 97.50 395 GLU A C 1
ATOM 2998 O O . GLU A 1 395 ? 17.957 10.225 -25.202 1.00 97.50 395 GLU A O 1
ATOM 3003 N N . PHE A 1 396 ? 18.239 8.010 -24.951 1.00 96.12 396 PHE A N 1
ATOM 3004 C CA . PHE A 1 396 ? 18.446 8.050 -23.507 1.00 96.12 396 PHE A CA 1
ATOM 3005 C C . PHE A 1 396 ? 19.662 8.896 -23.119 1.00 96.12 396 PHE A C 1
ATOM 3007 O O . PHE A 1 396 ? 19.547 9.775 -22.269 1.00 96.12 396 PHE A O 1
ATOM 3014 N N . GLN A 1 397 ? 20.812 8.718 -23.776 1.00 95.62 397 GLN A N 1
ATOM 3015 C CA . GLN A 1 397 ? 22.002 9.537 -23.520 1.00 95.62 397 GLN A CA 1
ATOM 3016 C C . GLN A 1 397 ? 21.764 11.014 -23.867 1.00 95.62 397 GLN A C 1
ATOM 3018 O O . GLN A 1 397 ? 22.299 11.899 -23.198 1.00 95.62 397 GLN A O 1
ATOM 3023 N N . ALA A 1 398 ? 20.965 11.308 -24.899 1.00 96.44 398 ALA A N 1
ATOM 3024 C CA . ALA A 1 398 ? 20.585 12.679 -25.231 1.00 96.44 398 ALA A CA 1
ATOM 3025 C C . ALA A 1 398 ? 19.662 13.296 -24.166 1.00 96.44 398 ALA A C 1
ATOM 3027 O O . ALA A 1 398 ? 19.943 14.400 -23.696 1.00 96.44 398 ALA A O 1
ATOM 3028 N N . ALA A 1 399 ? 18.628 12.570 -23.735 1.00 95.69 399 ALA A N 1
ATOM 3029 C CA . ALA A 1 399 ? 17.723 12.985 -22.665 1.00 95.69 399 ALA A CA 1
ATOM 3030 C C . ALA A 1 399 ? 18.465 13.170 -21.331 1.00 95.69 399 ALA A C 1
ATOM 3032 O O . ALA A 1 399 ? 18.268 14.171 -20.645 1.00 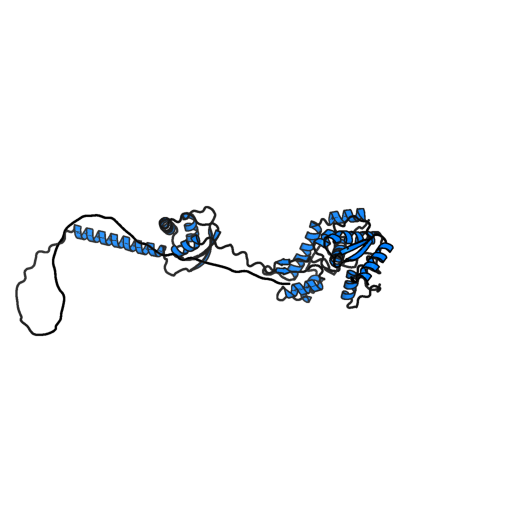95.69 399 ALA A O 1
ATOM 3033 N N . LYS A 1 400 ? 19.398 12.268 -20.999 1.00 94.44 400 LYS A N 1
ATOM 3034 C CA . LYS A 1 400 ? 20.247 12.369 -19.806 1.00 94.44 400 LYS A CA 1
ATOM 3035 C C . LYS A 1 400 ? 21.096 13.639 -19.813 1.00 94.44 400 LYS A C 1
ATOM 3037 O O . LYS A 1 400 ? 21.142 14.335 -18.802 1.00 94.44 400 LYS A O 1
ATOM 3042 N N . ARG A 1 401 ? 21.731 13.980 -20.942 1.00 95.31 401 ARG A N 1
ATOM 3043 C CA . ARG A 1 401 ? 22.474 15.249 -21.073 1.00 95.31 401 ARG A CA 1
ATOM 3044 C C . ARG A 1 401 ? 21.567 16.456 -20.835 1.00 95.31 401 ARG A C 1
ATOM 3046 O O . ARG A 1 401 ? 21.932 17.318 -20.045 1.00 95.31 401 ARG A O 1
ATOM 3053 N N . ALA A 1 402 ? 20.374 16.471 -21.431 1.00 93.88 402 ALA A N 1
ATOM 3054 C CA . ALA A 1 402 ? 19.407 17.548 -21.220 1.00 93.88 402 ALA A CA 1
ATOM 3055 C C . ALA A 1 402 ? 18.961 17.655 -19.748 1.00 93.88 402 ALA A C 1
ATOM 3057 O O . ALA A 1 402 ? 18.856 18.758 -19.217 1.00 93.88 402 ALA A O 1
ATOM 3058 N N . CYS A 1 403 ? 18.752 16.528 -19.063 1.00 93.00 403 CYS A N 1
ATOM 3059 C CA . CYS A 1 403 ? 18.429 16.513 -17.637 1.00 93.00 403 CYS A CA 1
ATOM 3060 C C . CYS A 1 403 ? 19.559 17.108 -16.771 1.00 93.00 403 CYS A C 1
ATOM 3062 O O . CYS A 1 403 ? 19.298 17.902 -15.863 1.00 93.00 403 CYS A O 1
ATOM 3064 N N . ILE A 1 404 ? 20.819 16.763 -17.068 1.00 93.06 404 ILE A N 1
ATOM 3065 C CA . ILE A 1 404 ? 22.001 17.307 -16.377 1.00 93.06 404 ILE A CA 1
ATOM 3066 C C . ILE A 1 404 ? 22.123 18.815 -16.619 1.00 93.06 404 ILE A C 1
ATOM 3068 O O . ILE A 1 404 ? 22.329 19.570 -15.672 1.00 93.06 404 ILE A O 1
ATOM 3072 N N . GLU A 1 405 ? 21.949 19.270 -17.861 1.00 93.50 405 GLU A N 1
ATOM 3073 C CA . GLU A 1 405 ? 21.971 20.697 -18.218 1.00 93.50 405 GLU A CA 1
ATOM 3074 C C . GLU A 1 405 ? 20.873 21.497 -17.499 1.00 93.50 405 GLU A C 1
ATOM 3076 O O . GLU A 1 405 ? 21.078 22.661 -17.157 1.00 93.50 405 GLU A O 1
ATOM 3081 N N . ARG A 1 406 ? 19.728 20.861 -17.218 1.00 93.12 406 ARG A N 1
ATOM 3082 C CA . ARG A 1 406 ? 18.623 21.426 -16.425 1.00 93.12 406 ARG A CA 1
ATOM 3083 C C . ARG A 1 406 ? 18.816 21.295 -14.909 1.00 93.12 406 ARG A C 1
ATOM 3085 O O . ARG A 1 406 ? 17.977 21.785 -14.161 1.00 93.12 406 ARG A O 1
ATOM 3092 N N . ASN A 1 407 ? 19.901 20.666 -14.451 1.00 89.44 407 ASN A N 1
ATOM 3093 C CA . ASN A 1 407 ? 20.219 20.437 -13.040 1.00 89.44 407 ASN A CA 1
ATOM 3094 C C . ASN A 1 407 ? 19.119 19.687 -12.258 1.00 89.44 407 ASN A C 1
ATOM 3096 O O . ASN A 1 407 ? 18.850 19.989 -11.098 1.00 89.44 407 ASN A O 1
ATOM 3100 N N . LEU A 1 408 ? 18.489 18.692 -12.890 1.00 85.94 408 LEU A N 1
ATOM 3101 C CA . LEU A 1 408 ? 17.401 17.902 -12.291 1.00 85.94 408 LEU A CA 1
ATOM 3102 C C . LEU A 1 408 ? 17.893 16.637 -11.556 1.00 85.94 408 LEU A C 1
ATOM 3104 O O . LEU A 1 408 ? 17.101 15.763 -11.227 1.00 85.94 408 LEU A O 1
ATOM 3108 N N . GLY A 1 409 ? 19.201 16.507 -11.310 1.00 79.25 409 GLY A N 1
ATOM 3109 C CA . GLY A 1 409 ? 19.755 15.400 -10.518 1.00 79.25 409 GLY A CA 1
ATOM 3110 C C . GLY A 1 409 ? 20.053 14.097 -11.275 1.00 79.25 409 GLY A C 1
ATOM 3111 O O . GLY A 1 409 ? 20.334 13.096 -10.629 1.00 79.25 409 GLY A O 1
ATOM 3112 N N . CYS A 1 410 ? 20.075 14.090 -12.615 1.00 79.81 410 CYS A N 1
ATOM 3113 C CA . CYS A 1 410 ? 20.458 12.910 -13.420 1.00 79.81 410 CYS A CA 1
ATOM 3114 C C . CYS A 1 410 ? 21.983 12.703 -13.596 1.00 79.81 410 CYS A C 1
ATOM 3116 O O . CYS A 1 410 ? 22.405 12.039 -14.552 1.00 79.81 410 CYS A O 1
ATOM 3118 N N . GLY A 1 411 ? 22.801 13.347 -12.755 1.00 57.69 411 GLY A N 1
ATOM 3119 C CA . GLY A 1 411 ? 24.267 13.425 -12.865 1.00 57.69 411 GLY A CA 1
ATOM 3120 C C . GLY A 1 411 ? 24.998 12.145 -12.502 1.00 57.69 411 GLY A C 1
ATOM 3121 O O . GLY A 1 411 ? 24.599 11.504 -11.509 1.00 57.69 411 GLY A O 1
#

Nearest PDB structures (foldseek):
  4iiw-assembly1_B  TM=5.918E-01  e=4.580E-18  Listeria monocytogenes EGD-e
  4iiw-assembly1_A-5  TM=6.042E-01  e=1.862E-17  Listeria monocytogenes EGD-e
  8yoa-assembly1_A  TM=6.097E-01  e=1.026E-14  Mycobacteroides abscessus
  2r1f-assembly1_A  TM=7.701E-01  e=2.957E-12  Escherichia coli K-12

Solvent-accessible surface area (backbone atoms only — not comparable to full-atom values): 24276 Å² total; per-residue (Å²): 142,90,85,84,89,83,83,89,90,88,90,83,88,90,87,88,88,84,87,82,89,81,87,81,89,86,79,92,81,89,87,89,82,90,80,89,82,89,78,89,81,90,87,81,87,85,82,89,85,85,85,87,89,84,92,78,86,74,82,83,79,70,73,59,71,65,58,58,51,50,52,51,51,52,51,51,50,50,51,52,52,51,53,49,49,54,53,51,47,45,49,46,50,37,86,87,51,64,55,61,81,44,80,44,80,40,63,79,91,54,44,54,65,52,50,24,46,55,33,33,76,68,40,27,35,80,42,32,71,59,48,40,56,55,37,59,76,71,72,62,72,73,66,67,55,40,40,33,84,45,33,21,43,32,33,55,67,60,53,50,51,50,48,72,72,38,45,45,75,75,79,67,68,75,78,60,51,72,49,74,40,68,58,58,37,36,52,72,55,48,33,45,54,48,24,75,72,35,92,91,49,46,39,68,58,51,48,49,39,50,74,72,50,75,50,67,55,90,61,56,55,94,91,51,81,72,62,43,37,44,43,38,40,46,74,43,74,50,52,93,85,70,44,72,67,55,50,51,32,49,22,21,50,49,34,53,50,52,43,55,76,62,34,44,71,63,25,36,56,48,40,29,71,77,45,71,42,89,60,52,72,46,53,44,34,28,48,5,13,51,34,46,69,64,46,61,43,77,84,52,23,17,52,52,32,23,21,51,46,50,26,48,58,69,63,36,49,68,56,48,66,64,44,32,44,47,39,18,58,77,67,76,47,76,74,56,83,81,46,68,83,48,83,29,23,22,64,69,36,58,56,80,56,90,58,25,72,8,11,31,34,72,66,20,44,42,11,47,44,50,46,46,90,70,79,33,56,43,74,38,58,73,50,102,48,42,66,48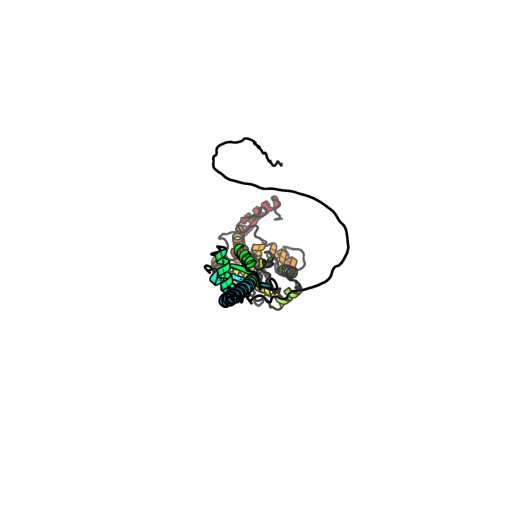,73,31,63,47,69,73,52,42,56,51,45,38,50,53,18,39,76,66,67,72,75,65,115

Secondary structure (DSSP, 8-state):
----------------------------------------------------------------HHHHHHHHHHHHHHHHHHHHHHHHHHHHS-TT---SEEEEEE-TT--HHHHHHHHHHTTSSS-HHHHHHHHHHHT------EEEEEETT--HHHHHHHHHH-PPPP---SPPEEEE--TT--HHHHHHHHHHHSTT--HHHHHHHHHTT-S--TTS-TT----TT-S---EEEE-TT--HHHHHHHHHHHHHHHHHHTTHHHHHHHHHHHH-----HHHHHHHHHHHHHH-SSTTTHHHHHHHHHHHHHTT-----HHHHHHHHHHHTS---TT-TTSTT-TTTS-S--SS-SS---HHHHHHHHSPPP----EEEEEETTEEEEESSHHHHHHHHHHHHHTTSS--

Sequence (411 aa):
MPAGPTEPLPGDDDIWTASPVDGPAADVDGPWHDDDHWDDDEWDEHDDHDDHDYVDLPASGSLPKWVAVAGVLVLLLALVVGGGWVWYNRQVDPPGGPGERVTIDVPAGVTVSGIGTILEDEGVISNARIFKWWMGRKGADSFQAGQYEMRTNSDFALVLRTLEAGPTEPLLAEPAEKISVPEGLSVARILTRIAEAIPGATAEELQAELDAGSVTTYLRPADQASYEGLLFPATYEKVDGLTGAGLLQQMATEMEDRMQRHGADAARARIAQEWGLELTDYELLKVASMIQAEAGNVEEAPQIATVIYNRLSQGMPLGIDAVDRYGAELAGTSVVFNDASLPYNTRRRAGLPPTPISAPGDFAIAAALQPASGPWMYYVLESERQHVFVVTDSEFQAAKRACIERNLGCG